Protein AF-0000000072165623 (afdb_homodimer)

Sequence (412 aa):
MGALTDERRHEQCSPAQLHDEGLKRNSRPPSSSLYRPEGREGRMKGGHSPKRCKKRCRVVACEEVSEYRAAVLALVNSNDVVLEVGSHVGGTTKVIASVAGRVVGVDQQPELVAQARQNYPEIQFENFDAFDSTKLVALAKSLPQRITKVCIDISGSRDLATVIRLMDLIDKTINPDIMLVKSQALKKMLLRARLWIEHPLNAKVLMGALTDERRHEQCSPAQLHDEGLKRNSRPPSSSLYRPEGREGRMKGGHSPKRCKKRCRVVACEEVSEYRAAVLALVNSNDVVLEVGSHVGGTTKVIASVAGRVVGVDQQPELVAQARQNYPEIQFENFDAFDSTKLVALAKSLPQRITKVCIDISGSRDLATVIRLMDLIDKTINPDIMLVKSQALKKMLLRARLWIEHPLNAKVL

Solvent-accessible surface area (backbone atoms only — not comparable to full-atom values): 24228 Å² total; per-residue (Å²): 133,75,89,70,82,64,85,72,81,71,82,81,78,78,84,76,84,78,79,75,80,83,77,82,74,80,76,75,79,82,78,80,75,78,78,70,78,75,75,72,74,67,71,79,70,75,75,73,65,71,74,69,71,76,74,73,51,34,34,36,29,24,56,46,68,70,53,42,53,51,49,44,68,64,72,49,38,60,86,32,26,33,38,30,40,45,27,50,57,30,69,63,47,51,58,47,46,74,38,26,57,37,50,37,29,26,22,64,46,62,71,35,34,53,46,15,40,66,73,38,69,91,49,53,68,44,71,45,57,84,82,36,61,66,59,50,43,51,53,55,67,70,43,98,58,70,50,38,30,35,36,38,39,73,51,42,80,46,58,47,41,61,54,46,45,51,51,51,49,42,48,74,66,64,52,28,54,35,35,41,36,33,21,41,42,54,40,52,48,59,72,38,45,43,71,68,68,87,47,93,69,50,82,75,76,110,132,86,86,90,82,85,75,89,81,76,89,78,84,89,85,83,83,80,82,82,85,78,82,79,74,80,76,74,76,82,75,79,74,75,77,68,77,72,75,76,73,69,73,76,68,68,66,70,65,70,75,66,74,74,72,72,50,33,34,36,28,25,58,46,69,69,53,42,53,51,47,44,67,66,72,48,37,61,85,32,25,34,37,30,39,44,25,48,57,30,70,64,49,51,59,48,46,75,39,26,57,37,48,38,29,26,22,65,45,61,70,34,34,54,46,16,40,67,74,38,70,90,50,52,68,44,71,45,56,85,82,37,60,67,59,50,43,50,53,54,68,71,42,96,58,71,51,38,30,36,36,38,38,74,53,42,81,46,56,46,42,60,54,44,45,49,52,51,49,42,49,74,65,62,53,27,55,34,35,40,36,32,21,41,43,53,41,54,47,59,74,37,45,44,71,69,67,88,45,92,66,50,81,74,75,106

pLDDT: mean 75.64, std 32.42, range [15.42, 98.94]

Structure (mmCIF, N/CA/C/O backbone):
data_AF-0000000072165623-model_v1
#
loop_
_entity.id
_entity.type
_entity.pdbx_description
1 polymer 'Ribosomal RNA methyltransferase FtsJ domain-containing protein'
#
loop_
_atom_site.group_PDB
_atom_site.id
_atom_site.type_symbol
_atom_site.label_atom_id
_atom_site.label_alt_id
_atom_site.label_comp_id
_atom_site.label_asym_id
_atom_site.label_entity_id
_atom_site.label_seq_id
_atom_site.pdbx_PDB_ins_code
_atom_site.Cartn_x
_atom_site.Cartn_y
_atom_site.Cartn_z
_atom_site.occupancy
_atom_site.B_iso_or_equiv
_atom_site.auth_seq_id
_atom_site.auth_comp_id
_atom_site.auth_asym_id
_atom_site.auth_atom_id
_atom_site.pdbx_PDB_model_num
ATOM 1 N N . MET A 1 1 ? -22.531 -26.391 81.562 1 20.77 1 MET A N 1
ATOM 2 C CA . MET A 1 1 ? -23.797 -26.578 82.25 1 20.77 1 MET A CA 1
ATOM 3 C C . MET A 1 1 ? -24.641 -25.312 82.188 1 20.77 1 MET A C 1
ATOM 5 O O . MET A 1 1 ? -25.766 -25.281 82.75 1 20.77 1 MET A O 1
ATOM 9 N N . GLY A 1 2 ? -23.844 -24.219 81.875 1 19.41 2 GLY A N 1
ATOM 10 C CA . GLY A 1 2 ? -24.484 -23.062 82.438 1 19.41 2 GLY A CA 1
ATOM 11 C C . GLY A 1 2 ? -25.844 -22.766 81.875 1 19.41 2 GLY A C 1
ATOM 12 O O . GLY A 1 2 ? -26.234 -23.344 80.875 1 19.41 2 GLY A O 1
ATOM 13 N N . ALA A 1 3 ? -26.25 -21.469 82.25 1 20.67 3 ALA A N 1
ATOM 14 C CA . ALA A 1 3 ? -27.5 -20.812 82.625 1 20.67 3 ALA A CA 1
ATOM 15 C C . ALA A 1 3 ? -28.281 -20.375 81.375 1 20.67 3 ALA A C 1
ATOM 17 O O . ALA A 1 3 ? -27.844 -19.516 80.625 1 20.67 3 ALA A O 1
ATOM 18 N N . LEU A 1 4 ? -29.016 -21.297 80.688 1 20.42 4 LEU A N 1
ATOM 19 C CA . LEU A 1 4 ? -29.703 -21.5 79.438 1 20.42 4 LEU A CA 1
ATOM 20 C C . LEU A 1 4 ? -30.922 -20.594 79.312 1 20.42 4 LEU A C 1
ATOM 22 O O . LEU A 1 4 ? -31.766 -20.781 78.438 1 20.42 4 LEU A O 1
ATOM 26 N N . THR A 1 5 ? -30.719 -19.344 80.062 1 19.75 5 THR A N 1
ATOM 27 C CA . THR A 1 5 ? -32.031 -18.828 80.438 1 19.75 5 THR A CA 1
ATOM 28 C C . THR A 1 5 ? -32.844 -18.438 79.188 1 19.75 5 THR A C 1
ATOM 30 O O . THR A 1 5 ? -32.344 -17.688 78.375 1 19.75 5 THR A O 1
ATOM 33 N N . ASP A 1 6 ? -33.812 -19.203 78.75 1 18.36 6 ASP A N 1
ATOM 34 C CA . ASP A 1 6 ? -34.688 -19.562 77.625 1 18.36 6 ASP A CA 1
ATOM 35 C C . ASP A 1 6 ? -35.812 -18.547 77.438 1 18.36 6 ASP A C 1
ATOM 37 O O . ASP A 1 6 ? -36.656 -18.688 76.562 1 18.36 6 ASP A O 1
ATOM 41 N N . GLU A 1 7 ? -35.625 -17.281 78.125 1 18.75 7 GLU A N 1
ATOM 42 C CA . GLU A 1 7 ? -36.969 -16.828 78.438 1 18.75 7 GLU A CA 1
ATOM 43 C C . GLU A 1 7 ? -37.719 -16.484 77.125 1 18.75 7 GLU A C 1
ATOM 45 O O . GLU A 1 7 ? -37.25 -15.688 76.312 1 18.75 7 GLU A O 1
ATOM 50 N N . ARG A 1 8 ? -38.656 -17.344 76.625 1 19.86 8 ARG A N 1
ATOM 51 C CA . ARG A 1 8 ? -39.438 -17.641 75.438 1 19.86 8 ARG A CA 1
ATOM 52 C C . ARG A 1 8 ? -40.562 -16.609 75.25 1 19.86 8 ARG A C 1
ATOM 54 O O . ARG A 1 8 ? -41.469 -16.516 76.062 1 19.86 8 ARG A O 1
ATOM 61 N N . ARG A 1 9 ? -40.125 -15.297 75 1 17.98 9 ARG A N 1
ATOM 62 C CA . ARG A 1 9 ? -41.031 -14.172 75 1 17.98 9 ARG A CA 1
ATOM 63 C C . ARG A 1 9 ? -42.25 -14.414 74.125 1 17.98 9 ARG A C 1
ATOM 65 O O . ARG A 1 9 ? -42.062 -14.57 72.875 1 17.98 9 ARG A O 1
ATOM 72 N N . HIS A 1 10 ? -43.375 -15.023 74.562 1 18.45 10 HIS A N 1
ATOM 73 C CA . HIS A 1 10 ? -44.531 -15.664 73.938 1 18.45 10 HIS A CA 1
ATOM 74 C C . HIS A 1 10 ? -45.469 -14.633 73.375 1 18.45 10 HIS A C 1
ATOM 76 O O . HIS A 1 10 ? -46.531 -14.984 72.812 1 18.45 10 HIS A O 1
ATOM 82 N N . GLU A 1 11 ? -45.094 -13.297 73.25 1 19.12 11 GLU A N 1
ATOM 83 C CA . GLU A 1 11 ? -46.312 -12.5 73.375 1 19.12 11 GLU A CA 1
ATOM 84 C C . GLU A 1 11 ? -47.344 -12.805 72.312 1 19.12 11 GLU A C 1
ATOM 86 O O . GLU A 1 11 ? -46.969 -13.227 71.188 1 19.12 11 GLU A O 1
ATOM 91 N N . GLN A 1 12 ? -48.688 -12.633 72.688 1 17.94 12 GLN A N 1
ATOM 92 C CA . GLN A 1 12 ? -50.062 -13.016 72.438 1 17.94 12 GLN A CA 1
ATOM 93 C C . GLN A 1 12 ? -50.625 -12.328 71.188 1 17.94 12 GLN A C 1
ATOM 95 O O . GLN A 1 12 ? -50.344 -11.148 70.938 1 17.94 12 GLN A O 1
ATOM 100 N N . CYS A 1 13 ? -51.031 -13.055 70.062 1 19.06 13 CYS A N 1
ATOM 101 C CA . CYS A 1 13 ? -51.406 -13.031 68.688 1 19.06 13 CYS A CA 1
ATOM 102 C C . CYS A 1 13 ? -52.75 -12.344 68.5 1 19.06 13 CYS A C 1
ATOM 104 O O . CYS A 1 13 ? -53.344 -12.383 67.438 1 19.06 13 CYS A O 1
ATOM 106 N N . SER A 1 14 ? -52.969 -11.172 69.25 1 18.45 14 SER A N 1
ATOM 107 C CA . SER A 1 14 ? -54.406 -10.922 69.312 1 18.45 14 SER A CA 1
ATOM 108 C C . SER A 1 14 ? -55.031 -10.859 67.938 1 18.45 14 SER A C 1
ATOM 110 O O . SER A 1 14 ? -54.344 -10.516 66.938 1 18.45 14 SER A O 1
ATOM 112 N N . PRO A 1 15 ? -56.375 -11.305 67.875 1 17.58 15 PRO A N 1
ATOM 113 C CA . PRO A 1 15 ? -57.25 -11.797 66.75 1 17.58 15 PRO A CA 1
ATOM 114 C C . PRO A 1 15 ? -57.594 -10.719 65.75 1 17.58 15 PRO A C 1
ATOM 116 O O . PRO A 1 15 ? -57.375 -9.531 66 1 17.58 15 PRO A O 1
ATOM 119 N N . ALA A 1 16 ? -58.312 -11.133 64.625 1 18.59 16 ALA A N 1
ATOM 120 C CA . ALA A 1 16 ? -58.625 -11.078 63.219 1 18.59 16 ALA A CA 1
ATOM 121 C C . ALA A 1 16 ? -59.688 -10.031 62.938 1 18.59 16 ALA A C 1
ATOM 123 O O . ALA A 1 16 ? -60.062 -9.844 61.781 1 18.59 16 ALA A O 1
ATOM 124 N N . GLN A 1 17 ? -59.719 -8.828 63.688 1 18.06 17 GLN A N 1
ATOM 125 C CA . GLN A 1 17 ? -61.062 -8.242 63.562 1 18.06 17 GLN A CA 1
ATOM 126 C C . GLN A 1 17 ? -61.406 -7.961 62.125 1 18.06 17 GLN A C 1
ATOM 128 O O . GLN A 1 17 ? -60.594 -7.367 61.375 1 18.06 17 GLN A O 1
ATOM 133 N N . LEU A 1 18 ? -62.406 -8.703 61.531 1 20.42 18 LEU A N 1
ATOM 134 C CA . LEU A 1 18 ? -63.031 -8.977 60.25 1 20.42 18 LEU A CA 1
ATOM 135 C C . LEU A 1 18 ? -63.75 -7.738 59.719 1 20.42 18 LEU A C 1
ATOM 137 O O . LEU A 1 18 ? -64.812 -7.336 60.281 1 20.42 18 LEU A O 1
ATOM 141 N N . HIS A 1 19 ? -63.031 -6.547 59.625 1 19.09 19 HIS A N 1
ATOM 142 C CA . HIS A 1 19 ? -63.844 -5.375 59.312 1 19.09 19 HIS A CA 1
ATOM 143 C C . HIS A 1 19 ? -64.562 -5.539 57.969 1 19.09 19 HIS A C 1
ATOM 145 O O . HIS A 1 19 ? -63.906 -5.879 56.969 1 19.09 19 HIS A O 1
ATOM 151 N N . ASP A 1 20 ? -65.938 -5.77 57.969 1 19.31 20 ASP A N 1
ATOM 152 C CA . ASP A 1 20 ? -66.938 -6.133 56.969 1 19.31 20 ASP A CA 1
ATOM 153 C C . ASP A 1 20 ? -67.188 -4.984 56 1 19.31 20 ASP A C 1
ATOM 155 O O . ASP A 1 20 ? -67.875 -5.16 55 1 19.31 20 ASP A O 1
ATOM 159 N N . GLU A 1 21 ? -66.5 -3.83 56.094 1 18.59 21 GLU A N 1
ATOM 160 C CA . GLU A 1 21 ? -67.375 -2.721 55.719 1 18.59 21 GLU A CA 1
ATOM 161 C C . GLU A 1 21 ? -67.812 -2.883 54.281 1 18.59 21 GLU A C 1
ATOM 163 O O . GLU A 1 21 ? -67.25 -3.602 53.469 1 18.59 21 GLU A O 1
ATOM 168 N N . GLY A 1 22 ? -68.938 -2.014 53.938 1 18.56 22 GLY A N 1
ATOM 169 C CA . GLY A 1 22 ? -70.125 -1.784 53.125 1 18.56 22 GLY A CA 1
ATOM 170 C C . GLY A 1 22 ? -69.812 -1.472 51.688 1 18.56 22 GLY A C 1
ATOM 171 O O . GLY A 1 22 ? -68.75 -0.914 51.375 1 18.56 22 GLY A O 1
ATOM 172 N N . LEU A 1 23 ? -70.438 -2.168 50.688 1 21.41 23 LEU A N 1
ATOM 173 C CA . LEU A 1 23 ? -70.438 -2.457 49.25 1 21.41 23 LEU A CA 1
ATOM 174 C C . LEU A 1 23 ? -70.875 -1.224 48.469 1 21.41 23 LEU A C 1
ATOM 176 O O . LEU A 1 23 ? -71.062 -1.3 47.25 1 21.41 23 LEU A O 1
ATOM 180 N N . LYS A 1 24 ? -70.812 0.083 49 1 19 24 LYS A N 1
ATOM 181 C CA . LYS A 1 24 ? -71.75 0.917 48.25 1 19 24 LYS A CA 1
ATOM 182 C C . LYS A 1 24 ? -71.312 0.989 46.781 1 19 24 LYS A C 1
ATOM 184 O O . LYS A 1 24 ? -70.188 1.188 46.469 1 19 24 LYS A O 1
ATOM 189 N N . ARG A 1 25 ? -72.188 0.537 45.781 1 20.67 25 ARG A N 1
ATOM 190 C CA . ARG A 1 25 ? -72.25 0.286 44.344 1 20.67 25 ARG A CA 1
ATOM 191 C C . ARG A 1 25 ? -72.25 1.592 43.562 1 20.67 25 ARG A C 1
ATOM 193 O O . ARG A 1 25 ? -73.312 2.111 43.156 1 20.67 25 ARG A O 1
ATOM 200 N N . ASN A 1 26 ? -71.562 2.721 44.062 1 18.88 26 ASN A N 1
ATOM 201 C CA . ASN A 1 26 ? -72 3.934 43.344 1 18.88 26 ASN A CA 1
ATOM 202 C C . ASN A 1 26 ? -71.688 3.832 41.844 1 18.88 26 ASN A C 1
ATOM 204 O O . ASN A 1 26 ? -70.562 3.594 41.438 1 18.88 26 ASN A O 1
ATOM 208 N N . SER A 1 27 ? -72.688 3.514 40.969 1 22.64 27 SER A N 1
ATOM 209 C CA . SER A 1 27 ? -72.875 3.299 39.531 1 22.64 27 SER A CA 1
ATOM 210 C C . SER A 1 27 ? -72.5 4.566 38.75 1 22.64 27 SER A C 1
ATOM 212 O O . SER A 1 27 ? -73.375 5.441 38.594 1 22.64 27 SER A O 1
ATOM 214 N N . ARG A 1 28 ? -71.625 5.484 39.125 1 20.72 28 ARG A N 1
ATOM 215 C CA . ARG A 1 28 ? -71.688 6.73 38.344 1 20.72 28 ARG A CA 1
ATOM 216 C C . ARG A 1 28 ? -71.5 6.469 36.875 1 20.72 28 ARG A C 1
ATOM 218 O O . ARG A 1 28 ? -70.75 5.582 36.438 1 20.72 28 ARG A O 1
ATOM 225 N N . PRO A 1 29 ? -72.438 7.086 36.031 1 26.39 29 PRO A N 1
ATOM 226 C CA . PRO A 1 29 ? -72.625 6.902 34.594 1 26.39 29 PRO A CA 1
ATOM 227 C C . PRO A 1 29 ? -71.5 7.449 33.781 1 26.39 29 PRO A C 1
ATOM 229 O O . PRO A 1 29 ? -70.812 8.391 34.219 1 26.39 29 PRO A O 1
ATOM 232 N N . PRO A 1 30 ? -70.688 6.691 33 1 25.38 30 PRO A N 1
ATOM 233 C CA . PRO A 1 30 ? -69.5 7.047 32.281 1 25.38 30 PRO A CA 1
ATOM 234 C C . PRO A 1 30 ? -69.688 8.102 31.203 1 25.38 30 PRO A C 1
ATOM 236 O O . PRO A 1 30 ? -70.75 8.062 30.5 1 25.38 30 PRO A O 1
ATOM 239 N N . SER A 1 31 ? -69.562 9.445 31.594 1 23.58 31 SER A N 1
ATOM 240 C CA . SER A 1 31 ? -69.688 10.523 30.609 1 23.58 31 SER A CA 1
ATOM 241 C C . SER A 1 31 ? -68.875 10.234 29.375 1 23.58 31 SER A C 1
ATOM 243 O O . SER A 1 31 ? -67.75 9.68 29.484 1 23.58 31 SER A O 1
ATOM 245 N N . SER A 1 32 ? -69.5 10.188 28.156 1 25.91 32 SER A N 1
ATOM 246 C CA . SER A 1 32 ? -69.125 9.938 26.766 1 25.91 32 SER A CA 1
ATOM 247 C C . SER A 1 32 ? -68.188 10.977 26.25 1 25.91 32 SER A C 1
ATOM 249 O O . SER A 1 32 ? -68.5 12.133 26.031 1 25.91 32 SER A O 1
ATOM 251 N N . SER A 1 33 ? -67 11.305 26.938 1 25.81 33 SER A N 1
ATOM 252 C CA . SER A 1 33 ? -66.188 12.367 26.406 1 25.81 33 SER A CA 1
ATOM 253 C C . SER A 1 33 ? -65.812 12.102 24.953 1 25.81 33 SER A C 1
ATOM 255 O O . SER A 1 33 ? -65.438 10.992 24.594 1 25.81 33 SER A O 1
ATOM 257 N N . LEU A 1 34 ? -66.375 12.891 24 1 27.94 34 LEU A N 1
ATOM 258 C CA . LEU A 1 34 ? -66.188 13.023 22.562 1 27.94 34 LEU A CA 1
ATOM 259 C C . LEU A 1 34 ? -64.688 13.242 22.234 1 27.94 34 LEU A C 1
ATOM 261 O O . LEU A 1 34 ? -64.062 14.164 22.75 1 27.94 34 LEU A O 1
ATOM 265 N N . TYR A 1 35 ? -63.938 12.203 22.016 1 27.59 35 TYR A N 1
ATOM 266 C CA . TYR A 1 35 ? -62.531 12.18 21.609 1 27.59 35 TYR A CA 1
ATOM 267 C C . TYR A 1 35 ? -62.344 12.969 20.312 1 27.59 35 TYR A C 1
ATOM 269 O O . TYR A 1 35 ? -62.906 12.609 19.266 1 27.59 35 TYR A O 1
ATOM 277 N N . ARG A 1 36 ? -62.219 14.336 20.406 1 29.73 36 ARG A N 1
ATOM 278 C CA . ARG A 1 36 ? -61.781 15.078 19.219 1 29.73 36 ARG A CA 1
ATOM 279 C C . ARG A 1 36 ? -60.5 14.492 18.625 1 29.73 36 ARG A C 1
ATOM 281 O O . ARG A 1 36 ? -59.562 14.234 19.359 1 29.73 36 ARG A O 1
ATOM 288 N N . PRO A 1 37 ? -60.625 13.945 17.422 1 27.7 37 PRO A N 1
ATOM 289 C CA . PRO A 1 37 ? -59.438 13.375 16.734 1 27.7 37 PRO A CA 1
ATOM 290 C C . PRO A 1 37 ? -58.312 14.375 16.562 1 27.7 37 PRO A C 1
ATOM 292 O O . PRO A 1 37 ? -58.531 15.484 16.062 1 27.7 37 PRO A O 1
ATOM 295 N N . GLU A 1 38 ? -57.562 14.68 17.625 1 30.11 38 GLU A N 1
ATOM 296 C CA . GLU A 1 38 ? -56.406 15.523 17.359 1 30.11 38 GLU A CA 1
ATOM 297 C C . GLU A 1 38 ? -55.656 15.055 16.109 1 30.11 38 GLU A C 1
ATOM 299 O O . GLU A 1 38 ? -55.375 13.867 15.977 1 30.11 38 GLU A O 1
ATOM 304 N N . GLY A 1 39 ? -55.906 15.719 14.961 1 29.09 39 GLY A N 1
ATOM 305 C CA . GLY A 1 39 ? -55.156 15.594 13.727 1 29.09 39 GLY A CA 1
ATOM 306 C C . GLY A 1 39 ? -53.656 15.602 13.938 1 29.09 39 GLY A C 1
ATOM 307 O O . GLY A 1 39 ? -53.094 16.578 14.445 1 29.09 39 GLY A O 1
ATOM 308 N N . ARG A 1 40 ? -53 14.477 14.383 1 27.56 40 ARG A N 1
ATOM 309 C CA . ARG A 1 40 ? -51.562 14.375 14.398 1 27.56 40 ARG A CA 1
ATOM 310 C C . ARG A 1 40 ? -50.969 14.828 13.062 1 27.56 40 ARG A C 1
ATOM 312 O O . ARG A 1 40 ? -51.156 14.164 12.039 1 27.56 40 ARG A O 1
ATOM 319 N N . GLU A 1 41 ? -51.188 16.125 12.742 1 32.66 41 GLU A N 1
ATOM 320 C CA . GLU A 1 41 ? -50.219 16.516 11.711 1 32.66 41 GLU A CA 1
ATOM 321 C C . GLU A 1 41 ? -48.812 15.992 12.039 1 32.66 41 GLU A C 1
ATOM 323 O O . GLU A 1 41 ? -48.188 16.453 13 1 32.66 41 GLU A O 1
ATOM 328 N N . GLY A 1 42 ? -48.656 14.68 11.953 1 29.09 42 GLY A N 1
ATOM 329 C CA . GLY A 1 42 ? -47.312 14.141 11.984 1 29.09 42 GLY A CA 1
ATOM 330 C C . GLY A 1 42 ? -46.312 15.016 11.258 1 29.09 42 GLY A C 1
ATOM 331 O O . GLY A 1 42 ? -46.469 15.297 10.07 1 29.09 42 GLY A O 1
ATOM 332 N N . ARG A 1 43 ? -45.781 16.094 11.914 1 33.22 43 ARG A N 1
ATOM 333 C CA . ARG A 1 43 ? -44.562 16.672 11.375 1 33.22 43 ARG A CA 1
ATOM 334 C C . ARG A 1 43 ? -43.656 15.602 10.805 1 33.22 43 ARG A C 1
ATOM 336 O O . ARG A 1 43 ? -43.344 14.609 11.477 1 33.22 43 ARG A O 1
ATOM 343 N N . MET A 1 44 ? -43.812 15.359 9.516 1 31.69 44 MET A N 1
ATOM 344 C CA . MET A 1 44 ? -42.75 14.656 8.805 1 31.69 44 MET A CA 1
ATOM 345 C C . MET A 1 44 ? -41.375 15 9.391 1 31.69 44 MET A C 1
ATOM 347 O O . MET A 1 44 ? -40.969 16.156 9.391 1 31.69 44 MET A O 1
ATOM 351 N N . LYS A 1 45 ? -40.938 14.227 10.414 1 31.77 45 LYS A N 1
ATOM 352 C CA . LYS A 1 45 ? -39.625 14.219 11.031 1 31.77 45 LYS A CA 1
ATOM 353 C C . LYS A 1 45 ? -38.531 14.609 10.023 1 31.77 45 LYS A C 1
ATOM 355 O O . LYS A 1 45 ? -38.812 14.75 8.828 1 31.77 45 LYS A O 1
ATOM 360 N N . GLY A 1 46 ? -37.438 13.867 10.234 1 31.7 46 GLY A N 1
ATOM 361 C CA . GLY A 1 46 ? -36 14.039 10.18 1 31.7 46 GLY A CA 1
ATOM 362 C C . GLY A 1 46 ? -35.469 14.188 8.758 1 31.7 46 GLY A C 1
ATOM 363 O O . GLY A 1 46 ? -35.844 13.422 7.871 1 31.7 46 GLY A O 1
ATOM 364 N N . GLY A 1 47 ? -35.406 15.406 8.289 1 35.84 47 GLY A N 1
ATOM 365 C CA . GLY A 1 47 ? -34.531 15.57 7.129 1 35.84 47 GLY A CA 1
ATOM 366 C C . GLY A 1 47 ? -33.375 14.594 7.109 1 35.84 47 GLY A C 1
ATOM 367 O O . GLY A 1 47 ? -32.625 14.477 8.086 1 35.84 47 GLY A O 1
ATOM 368 N N . HIS A 1 48 ? -33.562 13.398 6.559 1 35.34 48 HIS A N 1
ATOM 369 C CA . HIS A 1 48 ? -32.344 12.641 6.207 1 35.34 48 HIS A CA 1
ATOM 370 C C . HIS A 1 48 ? -31.219 13.578 5.785 1 35.34 48 HIS A C 1
ATOM 372 O O . HIS A 1 48 ? -31.375 14.336 4.828 1 35.34 48 HIS A O 1
ATOM 378 N N . SER A 1 49 ? -30.578 14.164 6.781 1 37.09 49 SER A N 1
ATOM 379 C CA . SER A 1 49 ? -29.312 14.727 6.316 1 37.09 49 SER A CA 1
ATOM 380 C C . SER A 1 49 ? -28.703 13.883 5.195 1 37.09 49 SER A C 1
ATOM 382 O O . SER A 1 49 ? -28.703 12.656 5.27 1 37.09 49 SER A O 1
ATOM 384 N N . PRO A 1 50 ? -28.734 14.312 4.012 1 38.47 50 PRO A N 1
ATOM 385 C CA . PRO A 1 50 ? -28.078 13.5 2.984 1 38.47 50 PRO A CA 1
ATOM 386 C C . PRO A 1 50 ? -26.844 12.758 3.518 1 38.47 50 PRO A C 1
ATOM 388 O O . PRO A 1 50 ? -26.156 13.258 4.406 1 38.47 50 PRO A O 1
ATOM 391 N N . LYS A 1 51 ? -26.938 11.57 3.773 1 39.53 51 LYS A N 1
ATOM 392 C CA . LYS A 1 51 ? -25.719 10.789 3.941 1 39.53 51 LYS A CA 1
ATOM 393 C C . LYS A 1 51 ? -24.562 11.406 3.176 1 39.53 51 LYS A C 1
ATOM 395 O O . LYS A 1 51 ? -24.609 11.555 1.954 1 39.53 51 LYS A O 1
ATOM 400 N N . ARG A 1 52 ? -23.953 12.453 3.574 1 37.06 52 ARG A N 1
ATOM 401 C CA . ARG A 1 52 ? -22.734 12.961 2.924 1 37.06 52 ARG A CA 1
ATOM 402 C C . ARG A 1 52 ? -21.938 11.82 2.309 1 37.06 52 ARG A C 1
ATOM 404 O O . ARG A 1 52 ? -21.547 10.875 3.004 1 37.06 52 ARG A O 1
ATOM 411 N N . CYS A 1 53 ? -22.188 11.391 1.205 1 42.22 53 CYS A N 1
ATOM 412 C CA . CYS A 1 53 ? -21.312 10.477 0.493 1 42.22 53 CYS A CA 1
ATOM 413 C C . CYS A 1 53 ? -19.859 10.656 0.932 1 42.22 53 CYS A C 1
ATOM 415 O O . CYS A 1 53 ? -19.312 11.758 0.836 1 42.22 53 CYS A O 1
ATOM 417 N N . LYS A 1 54 ? -19.484 10.117 1.947 1 52.19 54 LYS A N 1
ATOM 418 C CA . LYS A 1 54 ? -18.156 10.219 2.523 1 52.19 54 LYS A CA 1
ATOM 419 C C . LYS A 1 54 ? -17.094 10.289 1.432 1 52.19 54 LYS A C 1
ATOM 421 O O . LYS A 1 54 ? -16.953 9.367 0.622 1 52.19 54 LYS A O 1
ATOM 426 N N . LYS A 1 55 ? -16.875 11.531 0.95 1 64.06 55 LYS A N 1
ATOM 427 C CA . LYS A 1 55 ? -15.789 11.797 0.011 1 64.06 55 LYS A CA 1
ATOM 428 C C . LYS A 1 55 ? -14.516 11.062 0.425 1 64.06 55 LYS A C 1
ATOM 430 O O . LYS A 1 55 ? -14.156 11.047 1.604 1 64.06 55 LYS A O 1
ATOM 435 N N . ARG A 1 56 ? -14.062 10.133 -0.323 1 80.56 56 ARG A N 1
ATOM 436 C CA . ARG A 1 56 ? -12.875 9.312 -0.107 1 80.56 56 ARG A CA 1
ATOM 437 C C . ARG A 1 56 ? -11.617 10.172 -0.038 1 80.56 56 ARG A C 1
ATOM 439 O O . ARG A 1 56 ? -11.422 11.055 -0.872 1 80.56 56 ARG A O 1
ATOM 446 N N . CYS A 1 57 ? -10.859 10.031 1.059 1 94.75 57 CYS A N 1
ATOM 447 C CA . CYS A 1 57 ? -9.57 10.688 1.259 1 94.75 57 CYS A CA 1
ATOM 448 C C . CYS A 1 57 ? -8.648 10.453 0.067 1 94.75 57 CYS A C 1
ATOM 450 O O . CYS A 1 57 ? -8.375 9.305 -0.297 1 94.75 57 CYS A O 1
ATOM 452 N N . ARG A 1 58 ? -8.266 11.531 -0.597 1 97.06 58 ARG A N 1
ATOM 453 C CA . ARG A 1 58 ? -7.281 11.438 -1.671 1 97.06 58 ARG A CA 1
ATOM 454 C C . ARG A 1 58 ? -5.863 11.375 -1.111 1 97.06 58 ARG A C 1
ATOM 456 O O . ARG A 1 58 ? -5.547 12.055 -0.133 1 97.06 58 ARG A O 1
ATOM 463 N N . VAL A 1 59 ? -5.043 10.555 -1.845 1 98.25 59 VAL A N 1
ATOM 464 C CA . VAL A 1 59 ? -3.656 10.414 -1.411 1 98.25 59 VAL A CA 1
ATOM 465 C C . VAL A 1 59 ? -2.717 10.938 -2.494 1 98.25 59 VAL A C 1
ATOM 467 O O . VAL A 1 59 ? -2.844 10.578 -3.664 1 98.25 59 VAL A O 1
ATOM 470 N N . VAL A 1 60 ? -1.806 11.797 -2.113 1 98.19 60 VAL A N 1
ATOM 471 C CA . VAL A 1 60 ? -0.766 12.305 -3.006 1 98.19 60 VAL A CA 1
ATOM 472 C C . VAL A 1 60 ? 0.608 11.898 -2.477 1 98.19 60 VAL A C 1
ATOM 474 O O . VAL A 1 60 ? 0.954 12.203 -1.332 1 98.19 60 VAL A O 1
ATOM 477 N N . ALA A 1 61 ? 1.367 11.258 -3.291 1 97.75 61 ALA A N 1
ATOM 478 C CA . ALA A 1 61 ? 2.664 10.742 -2.865 1 97.75 61 ALA A CA 1
ATOM 479 C C . ALA A 1 61 ? 3.807 11.516 -3.518 1 97.75 61 ALA A C 1
ATOM 481 O O . ALA A 1 61 ? 3.719 11.891 -4.688 1 97.75 61 ALA A O 1
ATOM 482 N N . CYS A 1 62 ? 4.844 11.695 -2.73 1 95.94 62 CYS A N 1
ATOM 483 C CA . CYS A 1 62 ? 6.094 12.297 -3.188 1 95.94 62 CYS A CA 1
ATOM 484 C C . CYS A 1 62 ? 7.293 11.625 -2.529 1 95.94 62 CYS A C 1
ATOM 486 O O . CYS A 1 62 ? 7.133 10.828 -1.6 1 95.94 62 CYS A O 1
ATOM 488 N N . GLU A 1 63 ? 8.438 11.93 -3.094 1 94.06 63 GLU A N 1
ATOM 489 C CA . GLU A 1 63 ? 9.633 11.305 -2.549 1 94.06 63 GLU A CA 1
ATOM 490 C C . GLU A 1 63 ? 10.586 12.352 -1.963 1 94.06 63 GLU A C 1
ATOM 492 O O . GLU A 1 63 ? 11.055 12.203 -0.834 1 94.06 63 GLU A O 1
ATOM 497 N N . GLU A 1 64 ? 10.742 13.445 -2.635 1 94.12 64 GLU A N 1
ATOM 498 C CA . GLU A 1 64 ? 11.719 14.445 -2.225 1 94.12 64 GLU A CA 1
ATOM 499 C C . GLU A 1 64 ? 11.062 15.555 -1.409 1 94.12 64 GLU A C 1
ATOM 501 O O . GLU A 1 64 ? 9.906 15.914 -1.653 1 94.12 64 GLU A O 1
ATOM 506 N N . VAL A 1 65 ? 11.859 16.156 -0.49 1 95.44 65 VAL A N 1
ATOM 507 C CA . VAL A 1 65 ? 11.359 17.219 0.365 1 95.44 65 VAL A CA 1
ATOM 508 C C . VAL A 1 65 ? 10.906 18.406 -0.495 1 95.44 65 VAL A C 1
ATOM 510 O O . VAL A 1 65 ? 9.898 19.047 -0.194 1 95.44 65 VAL A O 1
ATOM 513 N N . SER A 1 66 ? 11.664 18.656 -1.557 1 94.88 66 SER A N 1
ATOM 514 C CA . SER A 1 66 ? 11.281 19.75 -2.436 1 94.88 66 SER A CA 1
ATOM 515 C C . SER A 1 66 ? 9.906 19.516 -3.057 1 94.88 66 SER A C 1
ATOM 517 O O . SER A 1 66 ? 9.086 20.438 -3.129 1 94.88 66 SER A O 1
ATOM 519 N N . GLU A 1 67 ? 9.609 18.297 -3.498 1 94.75 67 GLU A N 1
ATOM 520 C CA . GLU A 1 67 ? 8.297 17.922 -4.023 1 94.75 67 GLU A CA 1
ATOM 521 C C . GLU A 1 67 ? 7.219 18.047 -2.947 1 94.75 67 GLU A C 1
ATOM 523 O O . GLU A 1 67 ? 6.117 18.531 -3.211 1 94.75 67 GLU A O 1
ATOM 528 N N . TYR A 1 68 ? 7.656 17.578 -1.816 1 96.88 68 TYR A N 1
ATOM 529 C CA . TYR A 1 68 ? 6.766 17.578 -0.662 1 96.88 68 TYR A CA 1
ATOM 530 C C . TYR A 1 68 ? 6.312 19 -0.332 1 96.88 68 TYR A C 1
ATOM 532 O O . TYR A 1 68 ? 5.109 19.266 -0.227 1 96.88 68 TYR A O 1
ATOM 540 N N . ARG A 1 69 ? 7.172 19.922 -0.267 1 97.31 69 ARG A N 1
ATOM 541 C CA . ARG A 1 69 ? 6.859 21.328 0.034 1 97.31 69 ARG A CA 1
ATOM 542 C C . ARG A 1 69 ? 6.109 21.984 -1.12 1 97.31 69 ARG A C 1
ATOM 544 O O . ARG A 1 69 ? 5.195 22.781 -0.9 1 97.31 69 ARG A O 1
ATOM 551 N N . ALA A 1 70 ? 6.492 21.641 -2.34 1 96.81 70 ALA A N 1
ATOM 552 C CA . ALA A 1 70 ? 5.773 22.156 -3.5 1 96.81 70 ALA A CA 1
ATOM 553 C C . ALA A 1 70 ? 4.316 21.703 -3.49 1 96.81 70 ALA A C 1
ATOM 555 O O . ALA A 1 70 ? 3.414 22.484 -3.791 1 96.81 70 ALA A O 1
ATOM 556 N N . ALA A 1 71 ? 4.125 20.438 -3.152 1 97.31 71 ALA A N 1
ATOM 557 C CA . ALA A 1 71 ? 2.77 19.906 -3.078 1 97.31 71 ALA A CA 1
ATOM 558 C C . ALA A 1 71 ? 1.959 20.609 -1.998 1 97.31 71 ALA A C 1
ATOM 560 O O . ALA A 1 71 ? 0.78 20.922 -2.197 1 97.31 71 ALA A O 1
ATOM 561 N N . VAL A 1 72 ? 2.592 20.875 -0.883 1 97.94 72 VAL A N 1
ATOM 562 C CA . VAL A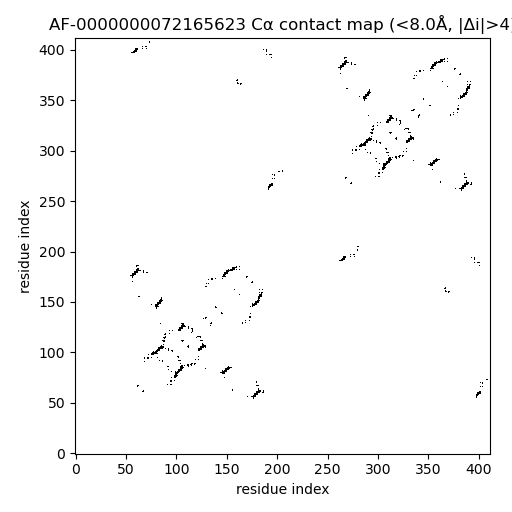 1 72 ? 1.943 21.625 0.196 1 97.94 72 VAL A CA 1
ATOM 563 C C . VAL A 1 72 ? 1.462 22.969 -0.32 1 97.94 72 VAL A C 1
ATOM 565 O O . VAL A 1 72 ? 0.295 23.328 -0.147 1 97.94 72 VAL A O 1
ATOM 568 N N . LEU A 1 73 ? 2.301 23.656 -0.941 1 97.44 73 LEU A N 1
ATOM 569 C CA . LEU A 1 73 ? 2.004 25 -1.406 1 97.44 73 LEU A CA 1
ATOM 570 C C . LEU A 1 73 ? 0.889 24.984 -2.447 1 97.44 73 LEU A C 1
ATOM 572 O O . LEU A 1 73 ? 0.124 25.938 -2.561 1 97.44 73 LEU A O 1
ATOM 576 N N . ALA A 1 74 ? 0.771 23.906 -3.143 1 96.69 74 ALA A N 1
ATOM 577 C CA . ALA A 1 74 ? -0.218 23.812 -4.211 1 96.69 74 ALA A CA 1
ATOM 578 C C . ALA A 1 74 ? -1.571 23.359 -3.664 1 96.69 74 ALA A C 1
ATOM 580 O O . ALA A 1 74 ? -2.617 23.734 -4.195 1 96.69 74 ALA A O 1
ATOM 581 N N . LEU A 1 75 ? -1.554 22.578 -2.568 1 97.12 75 LEU A N 1
ATOM 582 C CA . LEU A 1 75 ? -2.775 21.875 -2.195 1 97.12 75 LEU A CA 1
ATOM 583 C C . L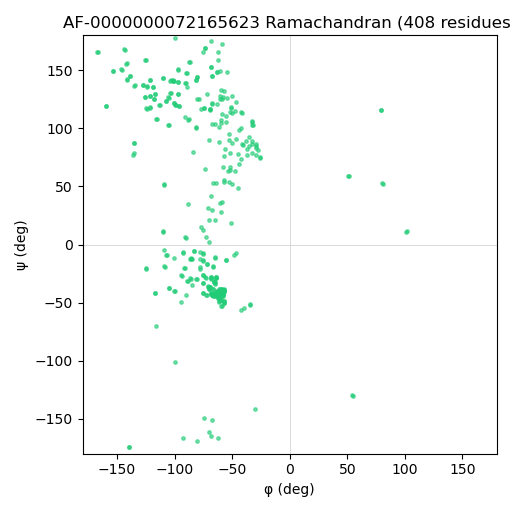EU A 1 75 ? -3.383 22.469 -0.932 1 97.12 75 LEU A C 1
ATOM 585 O O . LEU A 1 75 ? -4.555 22.234 -0.626 1 97.12 75 LEU A O 1
ATOM 589 N N . VAL A 1 76 ? -2.635 23.203 -0.171 1 98.25 76 VAL A N 1
ATOM 590 C CA . VAL A 1 76 ? -3.086 23.719 1.117 1 98.25 76 VAL A CA 1
ATOM 591 C C . VAL A 1 76 ? -3.482 25.188 0.977 1 98.25 76 VAL A C 1
ATOM 593 O O . VAL A 1 76 ? -2.84 25.953 0.245 1 98.25 76 VAL A O 1
ATOM 596 N N . ASN A 1 77 ? -4.52 25.578 1.625 1 98.19 77 ASN A N 1
ATOM 597 C CA . ASN A 1 77 ? -4.941 26.984 1.629 1 98.19 77 ASN A CA 1
ATOM 598 C C . ASN A 1 77 ? -5.406 27.422 3.014 1 98.19 77 ASN A C 1
ATOM 600 O O . ASN A 1 77 ? -5.348 26.641 3.969 1 98.19 77 ASN A O 1
ATOM 604 N N . SER A 1 78 ? -5.926 28.641 3.115 1 98.38 78 SER A N 1
ATOM 605 C CA . SER A 1 78 ? -6.164 29.297 4.398 1 98.38 78 SER A CA 1
ATOM 606 C C . SER A 1 78 ? -7.391 28.719 5.094 1 98.38 78 SER A C 1
ATOM 608 O O . SER A 1 78 ? -7.613 28.969 6.281 1 98.38 78 SER A O 1
ATOM 610 N N . ASN A 1 79 ? -8.117 27.906 4.441 1 98.31 79 ASN A N 1
ATOM 611 C CA . ASN A 1 79 ? -9.281 27.281 5.047 1 98.31 79 ASN A CA 1
ATOM 612 C C . ASN A 1 79 ? -8.938 25.938 5.672 1 98.31 79 ASN A C 1
ATOM 614 O O . ASN A 1 79 ? -9.758 25.328 6.359 1 98.31 79 ASN A O 1
ATOM 618 N N . ASP A 1 80 ? -7.727 25.516 5.449 1 98.62 80 ASP A N 1
ATOM 619 C CA . ASP A 1 80 ? -7.352 24.156 5.855 1 98.62 80 ASP A CA 1
ATOM 620 C C . ASP A 1 80 ? -6.777 24.156 7.273 1 98.62 80 ASP A C 1
ATOM 622 O O . ASP A 1 80 ? -6.047 25.062 7.656 1 98.62 80 ASP A O 1
ATOM 626 N N . VAL A 1 81 ? -7.188 23.141 8 1 98.81 81 VAL A N 1
ATOM 627 C CA . VAL A 1 81 ? -6.488 22.703 9.211 1 98.81 81 VAL A CA 1
ATOM 628 C C . VAL A 1 81 ? -5.629 21.484 8.906 1 98.81 81 VAL A C 1
ATOM 630 O O . VAL A 1 81 ? -6.145 20.453 8.477 1 98.81 81 VAL A O 1
ATOM 633 N N . VAL A 1 82 ? -4.328 21.625 9.156 1 98.88 82 VAL A N 1
ATOM 634 C CA . VAL A 1 82 ? -3.398 20.609 8.68 1 98.88 82 VAL A CA 1
ATOM 635 C C . VAL A 1 82 ? -2.68 19.969 9.859 1 98.88 82 VAL A C 1
ATOM 637 O O . VAL A 1 82 ? -2.271 20.656 10.797 1 98.88 82 VAL A O 1
ATOM 640 N N . LEU A 1 83 ? -2.594 18.703 9.812 1 98.94 83 LEU A N 1
ATOM 641 C CA . LEU A 1 83 ? -1.718 17.938 10.695 1 98.94 83 LEU A CA 1
ATOM 642 C C . LEU A 1 83 ? -0.49 17.438 9.945 1 98.94 83 LEU A C 1
ATOM 644 O O . LEU A 1 83 ? -0.615 16.828 8.883 1 98.94 83 LEU A O 1
ATOM 648 N N . GLU A 1 84 ? 0.659 17.734 10.453 1 98.88 84 GLU A N 1
ATOM 649 C CA . GLU A 1 84 ? 1.864 17.109 9.914 1 98.88 84 GLU A CA 1
ATOM 650 C C . GLU A 1 84 ? 2.418 16.062 10.883 1 98.88 84 GLU A C 1
ATOM 652 O O . GLU A 1 84 ? 2.729 16.375 12.031 1 98.88 84 GLU A O 1
ATOM 657 N N . VAL A 1 85 ? 2.545 14.883 10.375 1 98.75 85 VAL A N 1
ATOM 658 C CA . VAL A 1 85 ? 3.164 13.797 11.125 1 98.75 85 VAL A CA 1
ATOM 659 C C . VAL A 1 85 ? 4.633 13.656 10.727 1 98.75 85 VAL A C 1
ATOM 661 O O . VAL A 1 85 ? 4.945 13.484 9.547 1 98.75 85 VAL A O 1
ATOM 664 N N . GLY A 1 86 ? 5.488 13.617 11.664 1 98.44 86 GLY A N 1
ATOM 665 C CA . GLY A 1 86 ? 6.918 13.688 11.398 1 98.44 86 GLY A CA 1
ATOM 666 C C . GLY A 1 86 ? 7.414 15.102 11.172 1 98.44 86 GLY A C 1
ATOM 667 O O . GLY A 1 86 ? 8.125 15.367 10.195 1 98.44 86 GLY A O 1
ATOM 668 N N . SER A 1 87 ? 7.113 16.016 12.094 1 98.56 87 SER A N 1
ATOM 669 C CA . SER A 1 87 ? 7.379 17.438 11.891 1 98.56 87 SER A CA 1
ATOM 670 C C . SER A 1 87 ? 8.852 17.766 12.117 1 98.56 87 SER A C 1
ATOM 672 O O . SER A 1 87 ? 9.336 18.828 11.688 1 98.56 87 SER A O 1
ATOM 674 N N . HIS A 1 88 ? 9.539 16.859 12.836 1 98.19 88 HIS A N 1
ATOM 675 C CA . HIS A 1 88 ? 10.945 17.094 13.133 1 98.19 88 HIS A CA 1
ATOM 676 C C . HIS A 1 88 ? 11.148 18.453 13.797 1 98.19 88 HIS A C 1
ATOM 678 O O . HIS A 1 88 ? 10.539 18.75 14.82 1 98.19 88 HIS A O 1
ATOM 684 N N . VAL A 1 89 ? 12.07 19.234 13.289 1 98.56 89 VAL A N 1
ATOM 685 C CA . VAL A 1 89 ? 12.375 20.516 13.945 1 98.56 89 VAL A CA 1
ATOM 686 C C . VAL A 1 89 ? 11.508 21.625 13.352 1 98.56 89 VAL A C 1
ATOM 688 O O . VAL A 1 89 ? 11.727 22.797 13.625 1 98.56 89 VAL A O 1
ATOM 691 N N . GLY A 1 90 ? 10.609 21.359 12.531 1 98.62 90 GLY A N 1
ATOM 692 C CA . GLY A 1 90 ? 9.539 22.266 12.156 1 98.62 90 GLY A CA 1
ATOM 693 C C . GLY A 1 90 ? 9.773 22.953 10.82 1 98.62 90 GLY A C 1
ATOM 694 O O . GLY A 1 90 ? 9.078 23.906 10.477 1 98.62 90 GLY A O 1
ATOM 695 N N . GLY A 1 91 ? 10.781 22.5 10.062 1 97.88 91 GLY A N 1
ATOM 696 C CA . GLY A 1 91 ? 11.109 23.141 8.805 1 97.88 91 GLY A CA 1
ATOM 697 C C . GLY A 1 91 ? 9.961 23.156 7.82 1 97.88 91 GLY A C 1
ATOM 698 O O . GLY A 1 91 ? 9.562 24.219 7.332 1 97.88 91 GLY A O 1
ATOM 699 N N . THR A 1 92 ? 9.375 22.016 7.547 1 98.31 92 THR A N 1
ATOM 700 C CA . THR A 1 92 ? 8.25 21.938 6.625 1 98.31 92 THR A CA 1
ATOM 701 C C . THR A 1 92 ? 6.977 22.469 7.285 1 98.31 92 THR A C 1
ATOM 703 O O . THR A 1 92 ? 6.133 23.078 6.621 1 98.31 92 THR A O 1
ATOM 706 N N . THR A 1 93 ? 6.844 22.281 8.555 1 98.81 93 THR A N 1
ATOM 707 C CA . THR A 1 93 ? 5.68 22.781 9.273 1 98.81 93 THR A CA 1
ATOM 708 C C . THR A 1 93 ? 5.535 24.281 9.086 1 98.81 93 THR A C 1
ATOM 710 O O . THR A 1 93 ? 4.426 24.797 8.93 1 98.81 93 THR A O 1
ATOM 713 N N . LYS A 1 94 ? 6.617 24.938 9.102 1 98.75 94 LYS A N 1
ATOM 714 C CA . LYS A 1 94 ? 6.609 26.375 8.883 1 98.75 94 LYS A CA 1
ATOM 715 C C . LYS A 1 94 ? 6.082 26.719 7.488 1 98.75 94 LYS A C 1
ATOM 717 O O . LYS A 1 94 ? 5.348 27.703 7.32 1 98.75 94 LYS A O 1
ATOM 722 N N . VAL A 1 95 ? 6.477 25.953 6.531 1 98.62 95 VAL A N 1
ATOM 723 C CA . VAL A 1 95 ? 5.992 26.156 5.164 1 98.62 95 VAL A CA 1
ATOM 724 C C . VAL A 1 95 ? 4.477 25.953 5.125 1 98.62 95 VAL A C 1
ATOM 726 O O . VAL A 1 95 ? 3.756 26.766 4.547 1 98.62 95 VAL A O 1
ATOM 729 N N . ILE A 1 96 ? 3.953 24.938 5.797 1 98.88 96 ILE A N 1
ATOM 730 C CA . ILE A 1 96 ? 2.521 24.656 5.859 1 98.88 96 ILE A CA 1
ATOM 731 C C . ILE A 1 96 ? 1.801 25.812 6.539 1 98.88 96 ILE A C 1
ATOM 733 O O . ILE A 1 96 ? 0.753 26.266 6.066 1 98.88 96 ILE A O 1
ATOM 737 N N . ALA A 1 97 ? 2.371 26.375 7.574 1 98.75 97 ALA A N 1
ATOM 738 C CA . ALA A 1 97 ? 1.772 27.453 8.359 1 98.75 97 ALA A CA 1
ATOM 739 C C . ALA A 1 97 ? 1.594 28.719 7.52 1 98.75 97 ALA A C 1
ATOM 741 O O . ALA A 1 97 ? 0.69 29.516 7.773 1 98.75 97 ALA A O 1
ATOM 742 N N . SER A 1 98 ? 2.439 28.859 6.574 1 98.44 98 SER A N 1
ATOM 743 C CA . SER A 1 98 ? 2.408 30.078 5.766 1 98.44 98 SER A CA 1
ATOM 744 C C . SER A 1 98 ? 1.192 30.094 4.844 1 98.44 98 SER A C 1
ATOM 746 O O . SER A 1 98 ? 0.804 31.141 4.344 1 98.44 98 SER A O 1
ATOM 748 N N . VAL A 1 99 ? 0.557 28.938 4.625 1 98.5 99 VAL A N 1
ATOM 749 C CA . VAL A 1 99 ? -0.535 28.906 3.656 1 98.5 99 VAL A CA 1
ATOM 750 C C . VAL A 1 99 ? -1.794 28.344 4.32 1 98.5 99 VAL A C 1
ATOM 752 O O . VAL A 1 99 ? -2.91 28.594 3.857 1 98.5 99 VAL A O 1
ATOM 755 N N . ALA A 1 100 ? -1.668 27.641 5.402 1 98.81 100 ALA A N 1
ATOM 756 C CA . ALA A 1 100 ? -2.799 26.984 6.062 1 98.81 100 ALA A CA 1
ATOM 757 C C . ALA A 1 100 ? -3.477 27.938 7.047 1 98.81 100 ALA A C 1
ATOM 759 O O . ALA A 1 100 ? -2.861 28.906 7.516 1 98.81 100 ALA A O 1
ATOM 760 N N . GLY A 1 101 ? -4.777 27.656 7.344 1 98.44 101 GLY A N 1
ATOM 761 C CA . GLY A 1 101 ? -5.43 28.344 8.445 1 98.44 101 GLY A CA 1
ATOM 762 C C . GLY A 1 101 ? -4.852 27.984 9.805 1 98.44 101 GLY A C 1
ATOM 763 O O . GLY A 1 101 ? -4.723 28.844 10.68 1 98.44 101 GLY A O 1
ATOM 764 N N . ARG A 1 102 ? -4.531 26.75 9.914 1 98.5 102 ARG A N 1
ATOM 765 C CA . ARG A 1 102 ? -3.898 26.219 11.117 1 98.5 102 ARG A CA 1
ATOM 766 C C . ARG A 1 102 ? -3.066 24.984 10.797 1 98.5 102 ARG A C 1
ATOM 768 O O . ARG A 1 102 ? -3.424 24.203 9.914 1 98.5 102 ARG A O 1
ATOM 775 N N . VAL A 1 103 ? -2.018 24.812 11.562 1 98.81 103 VAL A N 1
ATOM 776 C CA . VAL A 1 103 ? -1.233 23.578 11.438 1 98.81 103 VAL A CA 1
ATOM 777 C C . VAL A 1 103 ? -0.775 23.125 12.82 1 98.81 103 VAL A C 1
ATOM 779 O O . VAL A 1 103 ? -0.466 23.938 13.688 1 98.81 103 VAL A O 1
ATOM 782 N N . VAL A 1 104 ? -0.782 21.828 13 1 98.88 104 VAL A N 1
ATOM 783 C CA . VAL A 1 104 ? -0.161 21.188 14.148 1 98.88 104 VAL A CA 1
ATOM 784 C C . VAL A 1 104 ? 0.898 20.188 13.672 1 98.88 104 VAL A C 1
ATOM 786 O O . VAL A 1 104 ? 0.638 19.375 12.789 1 98.88 104 VAL A O 1
ATOM 789 N N . GLY A 1 105 ? 2.076 20.312 14.203 1 98.88 105 GLY A N 1
ATOM 790 C CA . GLY A 1 105 ? 3.121 19.328 13.961 1 98.88 105 GLY A CA 1
ATOM 791 C C . GLY A 1 105 ? 3.23 18.297 15.062 1 98.88 105 GLY A C 1
ATOM 792 O O . GLY A 1 105 ? 3.123 18.625 16.25 1 98.88 105 GLY A O 1
ATOM 793 N N . VAL A 1 106 ? 3.453 17.031 14.672 1 98.81 106 VAL A N 1
ATOM 794 C CA . VAL A 1 106 ? 3.619 15.961 15.633 1 98.81 106 VAL A CA 1
ATOM 795 C C . VAL A 1 106 ? 4.91 15.203 15.344 1 98.81 106 VAL A C 1
ATOM 797 O O . VAL A 1 106 ? 5.238 14.93 14.188 1 98.81 106 VAL A O 1
ATOM 800 N N . ASP A 1 107 ? 5.613 14.914 16.406 1 98.62 107 ASP A N 1
ATOM 801 C CA . ASP A 1 107 ? 6.781 14.047 16.344 1 98.62 107 ASP A CA 1
ATOM 802 C C . ASP A 1 107 ? 6.922 13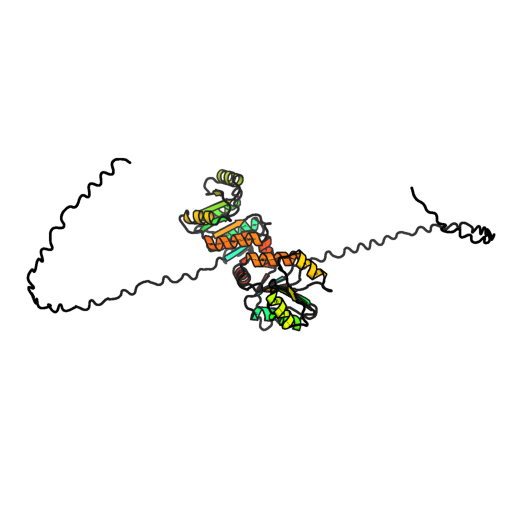.219 17.625 1 98.62 107 ASP A C 1
ATOM 804 O O . ASP A 1 107 ? 6.551 13.672 18.703 1 98.62 107 ASP A O 1
ATOM 808 N N . GLN A 1 108 ? 7.508 12.039 17.469 1 98 108 GLN A N 1
ATOM 809 C CA . GLN A 1 108 ? 7.586 11.148 18.625 1 98 108 GLN A CA 1
ATOM 810 C C . GLN A 1 108 ? 8.828 11.453 19.453 1 98 108 GLN A C 1
ATOM 812 O O . GLN A 1 108 ? 8.938 10.984 20.594 1 98 108 GLN A O 1
ATOM 817 N N . GLN A 1 109 ? 9.75 12.219 18.984 1 98.12 109 GLN A N 1
ATOM 818 C CA . GLN A 1 109 ? 10.992 12.516 19.688 1 98.12 109 GLN A CA 1
ATOM 819 C C . GLN A 1 109 ? 10.891 13.836 20.453 1 98.12 109 GLN A C 1
ATOM 821 O O . GLN A 1 109 ? 10.797 14.906 19.844 1 98.12 109 GLN A O 1
ATOM 826 N N . PRO A 1 110 ? 11.047 13.766 21.75 1 98.5 110 PRO A N 1
ATOM 827 C CA . PRO A 1 110 ? 10.828 14.969 22.562 1 98.5 110 PRO A CA 1
ATOM 828 C C . PRO A 1 110 ? 11.852 16.062 22.266 1 98.5 110 PRO A C 1
ATOM 830 O O . PRO A 1 110 ? 11.516 17.25 22.297 1 98.5 110 PRO A O 1
ATOM 833 N N . GLU A 1 111 ? 13.039 15.633 21.922 1 98.69 111 GLU A N 1
ATOM 834 C CA . GLU A 1 111 ? 14.078 16.625 21.656 1 98.69 111 GLU A CA 1
ATOM 835 C C . GLU A 1 111 ? 13.781 17.406 20.375 1 98.69 111 GLU A C 1
ATOM 837 O O . GLU A 1 111 ? 14.031 18.609 20.312 1 98.69 111 GLU A O 1
ATOM 842 N N . LEU A 1 112 ? 13.234 16.75 19.391 1 98.69 112 LEU A N 1
ATOM 843 C CA . LEU A 1 112 ? 12.891 17.391 18.125 1 98.69 112 LEU A CA 1
ATOM 844 C C . LEU A 1 112 ? 11.711 18.344 18.312 1 98.69 112 LEU A C 1
ATOM 846 O O . LEU A 1 112 ? 11.711 19.453 17.766 1 98.69 112 LEU A O 1
ATOM 850 N N . VAL A 1 113 ? 10.781 17.938 19.141 1 98.88 113 VAL A N 1
ATOM 851 C CA . VAL A 1 113 ? 9.617 18.766 19.406 1 98.88 113 VAL A CA 1
ATOM 852 C C . VAL A 1 113 ? 10.031 20.031 20.156 1 98.88 113 VAL A C 1
ATOM 854 O O . VAL A 1 113 ? 9.57 21.125 19.859 1 98.88 113 VAL A O 1
ATOM 857 N N . ALA A 1 114 ? 10.906 19.859 21.141 1 98.81 114 ALA A N 1
ATOM 858 C CA . ALA A 1 114 ? 11.406 21.016 21.891 1 98.81 114 ALA A CA 1
ATOM 859 C C . ALA A 1 114 ? 12.102 22.016 20.969 1 98.81 114 ALA A C 1
ATOM 861 O O . ALA A 1 114 ? 11.875 23.219 21.078 1 98.81 114 ALA A O 1
ATOM 862 N N . GLN A 1 115 ? 12.891 21.5 20.109 1 98.88 115 GLN A N 1
ATOM 863 C CA . GLN A 1 115 ? 13.594 22.359 19.156 1 98.88 115 GLN A CA 1
ATOM 864 C C . GLN A 1 115 ? 12.617 23.047 18.203 1 98.88 115 GLN A C 1
ATOM 866 O O . GLN A 1 115 ? 12.766 24.234 17.891 1 98.88 115 GLN A O 1
ATOM 871 N N . ALA A 1 116 ? 11.609 22.312 17.734 1 98.88 116 ALA A N 1
ATOM 872 C CA . ALA A 1 116 ? 10.594 22.891 16.859 1 98.88 116 ALA A CA 1
ATOM 873 C C . ALA A 1 116 ? 9.875 24.047 17.547 1 98.88 116 ALA A C 1
ATOM 875 O O . ALA A 1 116 ? 9.648 25.094 16.938 1 98.88 116 ALA A O 1
ATOM 876 N N . ARG A 1 117 ? 9.531 23.906 18.844 1 98.81 117 ARG A N 1
ATOM 877 C CA . ARG A 1 117 ? 8.844 24.938 19.625 1 98.81 117 ARG A CA 1
ATOM 878 C C . ARG A 1 117 ? 9.727 26.172 19.797 1 98.81 117 ARG A C 1
ATOM 880 O O . ARG A 1 117 ? 9.227 27.297 19.844 1 98.81 117 ARG A O 1
ATOM 887 N N . GLN A 1 118 ? 10.992 25.891 19.891 1 98.75 118 GLN A N 1
ATOM 888 C CA . GLN A 1 118 ? 11.93 27.016 19.969 1 98.75 118 GLN A CA 1
ATOM 889 C C . GLN A 1 118 ? 12.047 27.734 18.625 1 98.75 118 GLN A C 1
ATOM 891 O O . GLN A 1 118 ? 12.055 28.969 18.578 1 98.75 118 GLN A O 1
ATOM 896 N N . ASN A 1 119 ? 12.141 26.969 17.578 1 98.75 119 ASN A N 1
ATOM 897 C CA . ASN A 1 119 ? 12.281 27.531 16.25 1 98.75 119 ASN A CA 1
ATOM 898 C C . ASN A 1 119 ? 11.055 28.344 15.844 1 98.75 119 ASN A C 1
ATOM 900 O O . ASN A 1 119 ? 11.18 29.391 15.188 1 98.75 119 ASN A O 1
ATOM 904 N N . TYR A 1 120 ? 9.875 27.828 16.188 1 98.75 120 TYR A N 1
ATOM 905 C CA . TYR A 1 120 ? 8.617 28.406 15.742 1 98.75 120 TYR A CA 1
ATOM 906 C C . TYR A 1 120 ? 7.609 28.469 16.891 1 98.75 120 TYR A C 1
ATOM 908 O O . TYR A 1 120 ? 6.625 27.719 16.891 1 98.75 120 TYR A O 1
ATOM 916 N N . PRO A 1 121 ? 7.754 29.406 17.766 1 98.56 121 PRO A N 1
ATOM 917 C CA . PRO A 1 121 ? 6.938 29.453 18.984 1 98.56 121 PRO A CA 1
ATOM 918 C C . PRO A 1 121 ? 5.461 29.719 18.703 1 98.56 121 PRO A C 1
ATOM 920 O O . PRO A 1 121 ? 4.609 29.469 19.547 1 98.56 121 PRO A O 1
ATOM 923 N N . GLU A 1 122 ? 5.102 30.234 17.531 1 98.12 122 GLU A N 1
ATOM 924 C CA . GLU A 1 122 ? 3.725 30.578 17.188 1 98.12 122 GLU A CA 1
ATOM 925 C C . GLU A 1 122 ? 2.979 29.359 16.656 1 98.12 122 GLU A C 1
ATOM 927 O O . GLU A 1 122 ? 1.756 29.391 16.484 1 98.12 122 GLU A O 1
ATOM 932 N N . ILE A 1 123 ? 3.703 28.266 16.344 1 98.75 123 ILE A N 1
ATOM 933 C CA . ILE A 1 123 ? 3.105 27.062 15.781 1 98.75 123 ILE A CA 1
ATOM 934 C C . ILE A 1 123 ? 2.947 26.016 16.875 1 98.75 123 ILE A C 1
ATOM 936 O O . ILE A 1 123 ? 3.828 25.859 17.719 1 98.75 123 ILE A O 1
ATOM 940 N N . GLN A 1 124 ? 1.862 25.312 16.859 1 98.81 124 GLN A N 1
ATOM 941 C CA . GLN A 1 124 ? 1.597 24.234 17.812 1 98.81 124 GLN A CA 1
ATOM 942 C C . GLN A 1 124 ? 2.334 22.953 17.438 1 98.81 124 GLN A C 1
ATOM 944 O O . GLN A 1 124 ? 2.213 22.484 16.312 1 98.81 124 GLN A O 1
ATOM 949 N N . PHE A 1 125 ? 3.129 22.422 18.375 1 98.88 125 PHE A N 1
ATOM 950 C CA . PHE A 1 125 ? 3.811 21.141 18.203 1 98.88 125 PHE A CA 1
ATOM 951 C C . PHE A 1 125 ? 3.461 20.188 19.344 1 98.88 125 PHE A C 1
ATOM 953 O O . PHE A 1 125 ? 3.395 20.594 20.516 1 98.88 125 PHE A O 1
ATOM 960 N N . GLU A 1 126 ? 3.207 18.969 19.016 1 98.81 126 GLU A N 1
ATOM 961 C CA . GLU A 1 126 ? 2.85 17.938 20 1 98.81 126 GLU A CA 1
ATOM 962 C C . GLU A 1 126 ? 3.824 16.766 19.953 1 98.81 126 GLU A C 1
ATOM 964 O O . GLU A 1 126 ? 4.246 16.344 18.875 1 98.81 126 GLU A O 1
ATOM 969 N N . ASN A 1 127 ? 4.145 16.219 21.172 1 98.81 127 ASN A N 1
ATOM 970 C CA . ASN A 1 127 ? 5.051 15.078 21.297 1 98.81 127 ASN A CA 1
ATOM 971 C C . ASN A 1 127 ? 4.301 13.789 21.609 1 98.81 127 ASN A C 1
ATOM 973 O O . ASN A 1 127 ? 3.91 13.555 22.766 1 98.81 127 ASN A O 1
ATOM 977 N N . PHE A 1 128 ? 4.121 12.922 20.578 1 98.38 128 PHE A N 1
ATOM 978 C CA . PHE A 1 128 ? 3.582 11.586 20.812 1 98.38 128 PHE A CA 1
ATOM 979 C C . PHE A 1 128 ? 3.771 10.711 19.578 1 98.38 128 PHE A C 1
ATOM 981 O O . PHE A 1 128 ? 4.145 11.211 18.5 1 98.38 128 PHE A O 1
ATOM 988 N N . ASP A 1 129 ? 3.604 9.43 19.734 1 98.12 129 ASP A N 1
ATOM 989 C CA . ASP A 1 129 ? 3.637 8.461 18.641 1 98.12 129 ASP A CA 1
ATOM 990 C C . ASP A 1 129 ? 2.359 8.523 17.797 1 98.12 129 ASP A C 1
ATOM 992 O O . ASP A 1 129 ? 1.268 8.266 18.312 1 98.12 129 ASP A O 1
ATOM 996 N N . ALA A 1 130 ? 2.5 8.875 16.516 1 97.5 130 ALA A N 1
ATOM 997 C CA . ALA A 1 130 ? 1.338 9.047 15.656 1 97.5 130 ALA A CA 1
ATOM 998 C C . ALA A 1 130 ? 0.6 7.73 15.453 1 97.5 130 ALA A C 1
ATOM 1000 O O . ALA A 1 130 ? -0.525 7.711 14.953 1 97.5 130 ALA A O 1
ATOM 1001 N N . PHE A 1 131 ? 1.179 6.602 15.859 1 97.44 131 PHE A N 1
ATOM 1002 C CA . PHE A 1 131 ? 0.497 5.316 15.797 1 97.44 131 PHE A CA 1
ATOM 1003 C C . PHE A 1 131 ? -0.402 5.117 17.016 1 97.44 131 PHE A C 1
ATOM 1005 O O . PHE A 1 131 ? -1.141 4.133 17.094 1 97.44 131 PHE A O 1
ATOM 1012 N N . ASP A 1 132 ? -0.31 6.031 17.891 1 98 132 ASP A N 1
ATOM 1013 C CA . ASP A 1 132 ? -1.235 6.035 19.031 1 98 132 ASP A CA 1
ATOM 1014 C C . ASP A 1 132 ? -2.572 6.664 18.641 1 98 132 ASP A C 1
ATOM 1016 O O . ASP A 1 132 ? -2.723 7.887 18.672 1 98 132 ASP A O 1
ATOM 1020 N N . SER A 1 133 ? -3.521 5.809 18.391 1 97.25 133 SER A N 1
ATOM 1021 C CA . SER A 1 133 ? -4.82 6.258 17.891 1 97.25 133 SER A CA 1
ATOM 1022 C C . SER A 1 133 ? -5.539 7.117 18.922 1 97.25 133 SER A C 1
ATOM 1024 O O . SER A 1 133 ? -6.238 8.07 18.562 1 97.25 133 SER A O 1
ATOM 1026 N N . THR A 1 134 ? -5.336 6.844 20.141 1 98 134 THR A N 1
ATOM 1027 C CA . THR A 1 134 ? -5.988 7.594 21.203 1 98 134 THR A CA 1
ATOM 1028 C C . THR A 1 134 ? -5.5 9.039 21.234 1 98 134 THR A C 1
ATOM 1030 O O . THR A 1 134 ? -6.301 9.969 21.328 1 98 134 THR A O 1
ATOM 1033 N N . LYS A 1 135 ? -4.246 9.195 21.109 1 98.31 135 LYS A N 1
ATOM 1034 C CA . LYS A 1 135 ? -3.678 10.539 21.141 1 98.31 135 LYS A CA 1
ATOM 1035 C C . LYS A 1 135 ? -4.027 11.312 19.875 1 98.31 135 LYS A C 1
ATOM 1037 O O . LYS A 1 135 ? -4.258 12.523 19.922 1 98.31 135 LYS A O 1
ATOM 1042 N N . LEU A 1 136 ? -4.074 10.609 18.75 1 97.94 136 LEU A N 1
ATOM 1043 C CA . LEU A 1 136 ? -4.473 11.242 17.5 1 97.94 136 LEU A CA 1
ATOM 1044 C C . LEU A 1 136 ? -5.902 11.758 17.594 1 97.94 136 LEU A C 1
ATOM 1046 O O . LEU A 1 136 ? -6.18 12.898 17.203 1 97.94 136 LEU A O 1
ATOM 1050 N N . VAL A 1 137 ? -6.75 10.953 18.094 1 98.06 137 VAL A N 1
ATOM 1051 C CA . VAL A 1 137 ? -8.156 11.312 18.219 1 98.06 137 VAL A CA 1
ATOM 1052 C C . VAL A 1 137 ? -8.305 12.469 19.219 1 98.06 137 VAL A C 1
ATOM 1054 O O . VAL A 1 137 ? -9.062 13.406 18.969 1 98.06 137 VAL A O 1
ATOM 1057 N N . ALA A 1 138 ? -7.586 12.344 20.312 1 98.38 138 ALA A N 1
ATOM 1058 C CA . ALA A 1 138 ? -7.625 13.406 21.312 1 98.38 138 ALA A CA 1
ATOM 1059 C C . ALA A 1 138 ? -7.18 14.734 20.719 1 98.38 138 ALA A C 1
ATOM 1061 O O . ALA A 1 138 ? -7.793 15.773 20.969 1 98.38 138 ALA A O 1
ATOM 1062 N N . LEU A 1 139 ? -6.125 14.695 19.953 1 98.12 139 LEU A N 1
ATOM 1063 C CA . LEU A 1 139 ? -5.637 15.898 19.297 1 98.12 139 LEU A CA 1
ATOM 1064 C C . LEU A 1 139 ? -6.688 16.469 18.344 1 98.12 139 LEU A C 1
ATOM 1066 O O . LEU A 1 139 ? -6.973 17.672 18.359 1 98.12 139 LEU A O 1
ATOM 1070 N N . ALA A 1 140 ? -7.246 15.641 17.516 1 98.06 140 ALA A N 1
ATOM 1071 C CA . ALA A 1 140 ? -8.258 16.078 16.562 1 98.06 140 ALA A CA 1
ATOM 1072 C C . ALA A 1 140 ? -9.438 16.734 17.266 1 98.06 140 ALA A C 1
ATOM 1074 O O . ALA A 1 140 ? -9.953 17.766 16.812 1 98.06 140 ALA A O 1
ATOM 1075 N N . LYS A 1 141 ? -9.828 16.219 18.375 1 97.5 141 LYS A N 1
ATOM 1076 C CA . LYS A 1 141 ? -10.969 16.719 19.125 1 97.5 141 LYS A CA 1
ATOM 1077 C C . LYS A 1 141 ? -10.648 18.047 19.812 1 97.5 141 LYS A C 1
ATOM 1079 O O . LYS A 1 141 ? -11.547 18.828 20.109 1 97.5 141 LYS A O 1
ATOM 1084 N N . SER A 1 142 ? -9.438 18.188 20.094 1 97.69 142 SER A N 1
ATOM 1085 C CA . SER A 1 142 ? -9.023 19.391 20.812 1 97.69 142 SER A CA 1
ATOM 1086 C C . SER A 1 142 ? -9 20.609 19.875 1 97.69 142 SER A C 1
ATOM 1088 O O . SER A 1 142 ? -8.93 21.734 20.344 1 97.69 142 SER A O 1
ATOM 1090 N N . LEU A 1 143 ? -9.055 20.453 18.578 1 97.38 143 LEU A N 1
ATOM 1091 C CA . LEU A 1 143 ? -8.969 21.547 17.625 1 97.38 143 LEU A CA 1
ATOM 1092 C C . LEU A 1 143 ? -10.344 22.125 17.328 1 97.38 143 LEU A C 1
ATOM 1094 O O . LEU A 1 143 ? -11.352 21.406 17.359 1 97.38 143 LEU A O 1
ATOM 1098 N N . PRO A 1 144 ? -10.398 23.438 17.062 1 95.12 144 PRO A N 1
ATOM 1099 C CA . PRO A 1 144 ? -11.688 24.094 16.844 1 95.12 144 PRO A CA 1
ATOM 1100 C C . PRO A 1 144 ? -12.359 23.641 15.539 1 95.12 144 PRO A C 1
ATOM 1102 O O . PRO A 1 144 ? -13.578 23.75 15.406 1 95.12 144 PRO A O 1
ATOM 1105 N N . GLN A 1 145 ? -11.578 23.281 14.57 1 97.19 145 GLN A N 1
ATOM 1106 C CA . GLN A 1 145 ? -12.062 22.797 13.281 1 97.19 145 GLN A CA 1
ATOM 1107 C C . GLN A 1 145 ? -11.477 21.422 12.945 1 97.19 145 GLN A C 1
ATOM 1109 O O . GLN A 1 145 ? -10.438 21.047 13.484 1 97.19 145 GLN A O 1
ATOM 1114 N N . ARG A 1 146 ? -12.203 20.766 12.047 1 97.19 146 ARG A N 1
ATOM 1115 C CA . ARG A 1 146 ? -11.734 19.438 11.648 1 97.19 146 ARG A CA 1
ATOM 1116 C C . ARG A 1 146 ? -10.43 19.531 10.859 1 97.19 146 ARG A C 1
ATOM 1118 O O . ARG A 1 146 ? -10.227 20.484 10.109 1 97.19 146 ARG A O 1
ATOM 1125 N N . ILE A 1 147 ? -9.555 18.562 11.023 1 98.69 147 ILE A N 1
ATOM 1126 C CA . ILE A 1 147 ? -8.352 18.438 10.203 1 98.69 147 ILE A CA 1
ATOM 1127 C C . ILE A 1 147 ? -8.734 18.047 8.781 1 98.69 147 ILE A C 1
ATOM 1129 O O . ILE A 1 147 ? -9.281 16.969 8.547 1 98.69 147 ILE A O 1
ATOM 1133 N N . THR A 1 148 ? -8.453 18.906 7.859 1 98.69 148 THR A N 1
ATOM 1134 C CA . THR A 1 148 ? -8.883 18.688 6.484 1 98.69 148 THR A CA 1
ATOM 1135 C C . THR A 1 148 ? -7.785 18 5.676 1 98.69 148 THR A C 1
ATOM 1137 O O . THR A 1 148 ? -8.062 17.328 4.68 1 98.69 148 THR A O 1
ATOM 1140 N N . LYS A 1 149 ? -6.512 18.188 6.051 1 98.81 149 LYS A N 1
ATOM 1141 C CA . LYS A 1 149 ? -5.379 17.578 5.355 1 98.81 149 LYS A CA 1
ATOM 1142 C C . LYS A 1 149 ? -4.336 17.062 6.348 1 98.81 149 LYS A C 1
ATOM 1144 O O . LYS A 1 149 ? -4.133 17.672 7.406 1 98.81 149 LYS A O 1
ATOM 1149 N N . VAL A 1 150 ? -3.738 15.969 5.965 1 98.94 150 VAL A N 1
ATOM 1150 C CA . VAL A 1 150 ? -2.652 15.406 6.758 1 98.94 150 VAL A CA 1
ATOM 1151 C C . VAL A 1 150 ? -1.414 15.219 5.887 1 98.94 150 VAL A C 1
ATOM 1153 O O . VAL A 1 150 ? -1.499 14.656 4.789 1 98.94 150 VAL A O 1
ATOM 1156 N N . CYS A 1 151 ? -0.339 15.758 6.367 1 98.81 151 CYS A N 1
ATOM 1157 C CA . CYS A 1 151 ? 0.965 15.57 5.742 1 98.81 151 CYS A CA 1
ATOM 1158 C C . CYS A 1 151 ? 1.808 14.57 6.531 1 98.81 151 CYS A C 1
ATOM 1160 O O . CYS A 1 151 ? 1.951 14.703 7.746 1 98.81 151 CYS A O 1
ATOM 1162 N N . ILE A 1 152 ? 2.35 13.609 5.797 1 98.62 152 ILE A N 1
ATOM 1163 C CA . ILE A 1 152 ? 3.088 12.547 6.465 1 98.62 152 ILE A CA 1
ATOM 1164 C C . ILE A 1 152 ? 4.52 12.5 5.938 1 98.62 152 ILE A C 1
ATOM 1166 O O . ILE A 1 152 ? 4.746 12.258 4.75 1 98.62 152 ILE A O 1
ATOM 1170 N N . ASP A 1 153 ? 5.441 12.734 6.844 1 97.81 153 ASP A N 1
ATOM 1171 C CA . ASP A 1 153 ? 6.863 12.523 6.582 1 97.81 153 ASP A CA 1
ATOM 1172 C C . ASP A 1 153 ? 7.535 11.812 7.754 1 97.81 153 ASP A C 1
ATOM 1174 O O . ASP A 1 153 ? 8.109 12.453 8.633 1 97.81 153 ASP A O 1
ATOM 1178 N N . ILE A 1 154 ? 7.508 10.43 7.742 1 95.5 154 ILE A N 1
ATOM 1179 C CA . ILE A 1 154 ? 8.117 9.664 8.82 1 95.5 154 ILE A CA 1
ATOM 1180 C C . ILE A 1 154 ? 9.375 8.969 8.312 1 95.5 154 ILE A C 1
ATOM 1182 O O . ILE A 1 154 ? 9.57 7.77 8.531 1 95.5 154 ILE A O 1
ATOM 1186 N N . SER A 1 155 ? 10.211 9.648 7.738 1 83.81 155 SER A N 1
ATOM 1187 C CA . SER A 1 155 ? 11.422 9.18 7.07 1 83.81 155 SER A CA 1
ATOM 1188 C C . SER A 1 155 ? 11.109 8.617 5.688 1 83.81 155 SER A C 1
ATOM 1190 O O . SER A 1 155 ? 10.453 7.578 5.566 1 83.81 155 SER A O 1
ATOM 1192 N N . GLY A 1 156 ? 11.586 9.211 4.719 1 77.06 156 GLY A N 1
ATOM 1193 C CA . GLY A 1 156 ? 11.344 8.859 3.33 1 77.06 156 GLY A CA 1
ATOM 1194 C C . GLY A 1 156 ? 11.688 7.422 3.008 1 77.06 156 GLY A C 1
ATOM 1195 O O . GLY A 1 156 ? 11.227 6.875 2.004 1 77.06 156 GLY A O 1
ATOM 1196 N N . SER A 1 157 ? 12.445 6.711 3.941 1 81.06 157 SER A N 1
ATOM 1197 C CA . SER A 1 157 ? 12.922 5.371 3.631 1 81.06 157 SER A CA 1
ATOM 1198 C C . SER A 1 157 ? 12.203 4.316 4.461 1 81.06 157 SER A C 1
ATOM 1200 O O . SER A 1 157 ? 12.578 3.141 4.441 1 81.06 157 SER A O 1
ATOM 1202 N N . ARG A 1 158 ? 11.156 4.711 5.121 1 86.75 158 ARG A N 1
ATOM 1203 C CA . ARG A 1 158 ? 10.367 3.74 5.867 1 86.75 158 ARG A CA 1
ATOM 1204 C C . ARG A 1 158 ? 9.75 2.699 4.938 1 86.75 158 ARG A C 1
ATOM 1206 O O . ARG A 1 158 ? 9.352 3.021 3.816 1 86.75 158 ARG A O 1
ATOM 1213 N N . ASP A 1 159 ? 9.594 1.503 5.445 1 92.19 159 ASP A N 1
ATOM 1214 C CA . ASP A 1 159 ? 9.031 0.442 4.617 1 92.19 159 ASP A CA 1
ATOM 1215 C C . ASP A 1 159 ? 7.559 0.714 4.305 1 92.19 159 ASP A C 1
ATOM 1217 O O . ASP A 1 159 ? 6.863 1.364 5.086 1 92.19 159 ASP A O 1
ATOM 1221 N N . LEU A 1 160 ? 7.07 0.24 3.252 1 94.31 160 LEU A N 1
ATOM 1222 C CA . LEU A 1 160 ? 5.746 0.534 2.711 1 94.31 160 LEU A CA 1
ATOM 1223 C C . LEU A 1 160 ? 4.652 0.086 3.674 1 94.31 160 LEU A C 1
ATOM 1225 O O . LEU A 1 160 ? 3.664 0.796 3.869 1 94.31 160 LEU A O 1
ATOM 1229 N N . ALA A 1 161 ? 4.824 -1.094 4.242 1 93.81 161 ALA A N 1
ATOM 1230 C CA . ALA A 1 161 ? 3.791 -1.612 5.137 1 93.81 161 ALA A CA 1
ATOM 1231 C C . ALA A 1 161 ? 3.568 -0.675 6.32 1 93.81 161 ALA A C 1
ATOM 1233 O O . ALA A 1 161 ? 2.434 -0.474 6.758 1 93.81 161 ALA A O 1
ATOM 1234 N N . THR A 1 162 ? 4.605 -0.113 6.805 1 95.12 162 THR A N 1
ATOM 1235 C CA . THR A 1 162 ? 4.512 0.819 7.922 1 95.12 162 THR A CA 1
ATOM 1236 C C . THR A 1 162 ? 3.797 2.1 7.5 1 95.12 162 THR A C 1
ATOM 1238 O O . THR A 1 162 ? 2.924 2.596 8.211 1 95.12 162 THR A O 1
ATOM 1241 N N . VAL A 1 163 ? 4.129 2.592 6.348 1 97 163 VAL A N 1
ATOM 1242 C CA . VAL A 1 163 ? 3.504 3.803 5.828 1 97 163 VAL A CA 1
ATOM 1243 C C . VAL A 1 163 ? 2.006 3.57 5.641 1 97 163 VAL A C 1
ATOM 1245 O O . VAL A 1 163 ? 1.186 4.387 6.066 1 97 163 VAL A O 1
ATOM 1248 N N . ILE A 1 164 ? 1.686 2.453 5.152 1 97 164 ILE A N 1
ATOM 1249 C CA . ILE A 1 164 ? 0.295 2.115 4.871 1 97 164 ILE A CA 1
ATOM 1250 C C . ILE A 1 164 ? -0.477 1.969 6.18 1 97 164 ILE A C 1
ATOM 1252 O O . ILE A 1 164 ? -1.628 2.4 6.281 1 97 164 ILE A O 1
ATOM 1256 N N . ARG A 1 165 ? 0.125 1.354 7.113 1 95.5 165 ARG A N 1
ATOM 1257 C CA . ARG A 1 165 ? -0.526 1.212 8.414 1 95.5 165 ARG A CA 1
ATOM 1258 C C . ARG A 1 165 ? -0.872 2.574 9.008 1 95.5 165 ARG A C 1
ATOM 1260 O O . ARG A 1 165 ? -1.964 2.764 9.547 1 95.5 165 ARG A O 1
ATOM 1267 N N . LEU A 1 166 ? 0.039 3.477 8.914 1 97.38 166 LEU A N 1
ATOM 1268 C CA . LEU A 1 166 ? -0.224 4.816 9.43 1 97.38 166 LEU A CA 1
ATOM 1269 C C . LEU A 1 166 ? -1.33 5.496 8.633 1 97.38 166 LEU A C 1
ATOM 1271 O O . LEU A 1 166 ? -2.217 6.129 9.203 1 97.38 166 LEU A O 1
ATOM 1275 N N . MET A 1 167 ? -1.29 5.352 7.316 1 97.44 167 MET A N 1
ATOM 1276 C CA . MET A 1 167 ? -2.32 5.934 6.457 1 97.44 167 MET A CA 1
ATOM 1277 C C . MET A 1 167 ? -3.701 5.402 6.832 1 97.44 167 MET A C 1
ATOM 1279 O O . MET A 1 167 ? -4.664 6.164 6.898 1 97.44 167 MET A O 1
ATOM 1283 N N . ASP A 1 168 ? -3.719 4.141 7.07 1 94.94 168 ASP A N 1
ATOM 1284 C CA . ASP A 1 168 ? -4.98 3.508 7.438 1 94.94 168 ASP A CA 1
ATOM 1285 C C . ASP A 1 168 ? -5.496 4.047 8.773 1 94.94 168 ASP A C 1
ATOM 1287 O O . ASP A 1 168 ? -6.688 4.332 8.914 1 94.94 168 ASP A O 1
ATOM 1291 N N . LEU A 1 169 ? -4.605 4.164 9.664 1 96 169 LEU A N 1
ATOM 1292 C CA . LEU A 1 169 ? -4.957 4.688 10.977 1 96 169 LEU A CA 1
ATOM 1293 C C . LEU A 1 169 ? -5.496 6.109 10.867 1 96 169 LEU A C 1
ATOM 1295 O O . LEU A 1 169 ? -6.527 6.438 11.461 1 96 169 LEU A O 1
ATOM 1299 N N . ILE A 1 170 ? -4.883 6.918 10.117 1 97.62 170 ILE A N 1
ATOM 1300 C CA . ILE A 1 170 ? -5.277 8.305 9.93 1 97.62 170 ILE A CA 1
ATOM 1301 C C . ILE A 1 170 ? -6.629 8.367 9.219 1 97.62 170 ILE A C 1
ATOM 1303 O O . ILE A 1 170 ? -7.484 9.18 9.578 1 97.62 170 ILE A O 1
ATOM 1307 N N . ASP A 1 171 ? -6.766 7.543 8.258 1 95.75 171 ASP A N 1
ATOM 1308 C CA . ASP A 1 171 ? -8.039 7.465 7.543 1 95.75 171 ASP A CA 1
ATOM 1309 C C . ASP A 1 171 ? -9.188 7.164 8.5 1 95.75 171 ASP A C 1
ATOM 1311 O O . ASP A 1 171 ? -10.227 7.828 8.461 1 95.75 171 ASP A O 1
ATOM 1315 N N . LYS A 1 172 ? -8.953 6.281 9.43 1 93.56 172 LYS A N 1
ATOM 1316 C CA . LYS A 1 172 ? -10 5.797 10.328 1 93.56 172 LYS A CA 1
ATOM 1317 C C . LYS A 1 172 ? -10.25 6.781 11.461 1 93.56 172 LYS A C 1
ATOM 1319 O O . LYS A 1 172 ? -11.367 6.863 11.984 1 93.56 172 LYS A O 1
ATOM 1324 N N . THR A 1 173 ? -9.25 7.516 11.867 1 95.94 173 THR A N 1
ATOM 1325 C CA . THR A 1 173 ? -9.375 8.352 13.055 1 95.94 173 THR A CA 1
ATOM 1326 C C . THR A 1 173 ? -9.641 9.805 12.672 1 95.94 173 THR A C 1
ATOM 1328 O O . THR A 1 173 ? -10.477 10.469 13.297 1 95.94 173 THR A O 1
ATOM 1331 N N . ILE A 1 174 ? -8.992 10.32 11.633 1 96.69 174 ILE A N 1
ATOM 1332 C CA . ILE A 1 174 ? -9.047 11.734 11.266 1 96.69 174 ILE A CA 1
ATOM 1333 C C . ILE A 1 174 ? -9.938 11.914 10.039 1 96.69 174 ILE A C 1
ATOM 1335 O O . ILE A 1 174 ? -10.688 12.891 9.953 1 96.69 174 ILE A O 1
ATOM 1339 N N . ASN A 1 175 ? -9.867 10.977 9.141 1 95.69 175 ASN A N 1
ATOM 1340 C CA . ASN A 1 175 ? -10.641 10.992 7.906 1 95.69 175 ASN A CA 1
ATOM 1341 C C . ASN A 1 175 ? -10.492 12.312 7.168 1 95.69 175 ASN A C 1
ATOM 1343 O O . ASN A 1 175 ? -11.484 12.992 6.895 1 95.69 175 ASN A O 1
ATOM 1347 N N . PRO A 1 176 ? -9.227 12.664 6.809 1 98.25 176 PRO A N 1
ATOM 1348 C CA . PRO A 1 176 ? -9 13.93 6.102 1 98.25 176 PRO A CA 1
ATOM 1349 C C . PRO A 1 176 ? -9.461 13.883 4.645 1 98.25 176 PRO A C 1
ATOM 1351 O O . PRO A 1 176 ? -9.805 12.812 4.137 1 98.25 176 PRO A O 1
ATOM 1354 N N . ASP A 1 177 ? -9.484 15.094 4.027 1 98.12 177 ASP A N 1
ATOM 1355 C CA . ASP A 1 177 ? -9.805 15.172 2.604 1 98.12 177 ASP A CA 1
ATOM 1356 C C . ASP A 1 177 ? -8.617 14.719 1.751 1 98.12 177 ASP A C 1
ATOM 1358 O O . ASP A 1 177 ? -8.797 14.039 0.739 1 98.12 177 ASP A O 1
ATOM 1362 N N . ILE A 1 178 ? -7.438 15.156 2.174 1 98.5 178 ILE A N 1
ATOM 1363 C CA . ILE A 1 178 ? -6.223 14.836 1.432 1 98.5 178 ILE A CA 1
ATOM 1364 C C . ILE A 1 178 ? -5.129 14.391 2.398 1 98.5 178 ILE A C 1
ATOM 1366 O O . ILE A 1 178 ? -4.969 14.977 3.473 1 98.5 178 ILE A O 1
ATOM 1370 N N . MET A 1 179 ? -4.465 13.359 1.98 1 98.62 179 MET A N 1
ATOM 1371 C CA . MET A 1 179 ? -3.209 12.977 2.623 1 98.62 179 MET A CA 1
ATOM 1372 C C . MET A 1 179 ? -2.031 13.164 1.675 1 98.62 179 MET A C 1
ATOM 1374 O O . MET A 1 179 ? -2.031 12.641 0.561 1 98.62 179 MET A O 1
ATOM 1378 N N . LEU A 1 180 ? -1.133 13.961 2.055 1 98.5 180 LEU A N 1
ATOM 1379 C CA . LEU A 1 180 ? 0.126 14.133 1.338 1 98.5 180 LEU A CA 1
ATOM 1380 C C . LEU A 1 180 ? 1.24 13.328 1.998 1 98.5 180 LEU A C 1
ATOM 1382 O O . LEU A 1 180 ? 1.607 13.594 3.145 1 98.5 180 LEU A O 1
ATOM 1386 N N . VAL A 1 181 ? 1.842 12.398 1.258 1 98.5 181 VAL A N 1
ATOM 1387 C CA . VAL A 1 181 ? 2.73 11.414 1.876 1 98.5 181 VAL A CA 1
ATOM 1388 C C . VAL A 1 181 ? 4.098 11.461 1.197 1 98.5 181 VAL A C 1
ATOM 1390 O O . VAL A 1 181 ? 4.207 11.219 -0.007 1 98.5 181 VAL A O 1
ATOM 1393 N N . LYS A 1 182 ? 5.09 11.805 1.977 1 98.12 182 LYS A N 1
ATOM 1394 C CA . LYS A 1 182 ? 6.465 11.672 1.502 1 98.12 182 LYS A CA 1
ATOM 1395 C C . LYS A 1 182 ? 7.012 10.281 1.803 1 98.12 182 LYS A C 1
ATOM 1397 O O . LYS A 1 182 ? 7.336 9.969 2.951 1 98.12 182 LYS A O 1
ATOM 1402 N N . SER A 1 183 ? 7.152 9.469 0.776 1 97.31 183 SER A N 1
ATOM 1403 C CA . SER A 1 183 ? 7.566 8.078 0.92 1 97.31 183 SER A CA 1
ATOM 1404 C C . SER A 1 183 ? 8.125 7.531 -0.389 1 97.31 183 SER A C 1
ATOM 1406 O O . SER A 1 183 ? 7.41 7.465 -1.393 1 97.31 183 SER A O 1
ATOM 1408 N N . GLN A 1 184 ? 9.359 7.141 -0.3 1 95.62 184 GLN A N 1
ATOM 1409 C CA . GLN A 1 184 ? 9.969 6.504 -1.462 1 95.62 184 GLN A CA 1
ATOM 1410 C C . GLN A 1 184 ? 9.258 5.199 -1.81 1 95.62 184 GLN A C 1
ATOM 1412 O O . GLN A 1 184 ? 9.008 4.918 -2.982 1 95.62 184 GLN A O 1
ATOM 1417 N N . ALA A 1 185 ? 8.969 4.465 -0.828 1 94.5 185 ALA A N 1
ATOM 1418 C CA . ALA A 1 185 ? 8.344 3.158 -1.022 1 94.5 185 ALA A CA 1
ATOM 1419 C C . ALA A 1 185 ? 6.965 3.301 -1.654 1 94.5 185 ALA A C 1
ATOM 1421 O O . ALA A 1 185 ? 6.598 2.527 -2.543 1 94.5 185 ALA A O 1
ATOM 1422 N N . LEU A 1 186 ? 6.188 4.25 -1.176 1 96.56 186 LEU A N 1
ATOM 1423 C CA . LEU A 1 186 ? 4.855 4.465 -1.733 1 96.56 186 LEU A CA 1
ATOM 1424 C C . LEU A 1 186 ? 4.941 4.922 -3.186 1 96.56 186 LEU A C 1
ATOM 1426 O O . LEU A 1 186 ? 4.176 4.457 -4.031 1 96.56 186 LEU A O 1
ATOM 1430 N N . LYS A 1 187 ? 5.863 5.84 -3.408 1 95.38 187 LYS A N 1
ATOM 1431 C CA . LYS A 1 187 ? 6.059 6.281 -4.785 1 95.38 187 LYS A CA 1
ATOM 1432 C C . LYS A 1 187 ? 6.402 5.102 -5.695 1 95.38 187 LYS A C 1
ATOM 1434 O O . LYS A 1 187 ? 5.812 4.945 -6.766 1 95.38 187 LYS A O 1
ATOM 1439 N N . LYS A 1 188 ? 7.336 4.312 -5.277 1 94.06 188 LYS A N 1
ATOM 1440 C CA . LYS A 1 188 ? 7.742 3.15 -6.059 1 94.06 188 LYS A CA 1
ATOM 1441 C C . LYS A 1 188 ? 6.566 2.213 -6.305 1 94.06 188 LYS A C 1
ATOM 1443 O O . LYS A 1 188 ? 6.398 1.691 -7.406 1 94.06 188 LYS A O 1
ATOM 1448 N N . MET A 1 189 ? 5.789 2.006 -5.312 1 95.19 189 MET A N 1
ATOM 1449 C CA . MET A 1 189 ? 4.625 1.135 -5.445 1 95.19 189 MET A CA 1
ATOM 1450 C C . MET A 1 189 ? 3.648 1.686 -6.48 1 95.19 189 MET A C 1
ATOM 1452 O O . MET A 1 189 ? 3.176 0.949 -7.348 1 95.19 189 MET A O 1
ATOM 1456 N N . LEU A 1 190 ? 3.424 2.914 -6.41 1 96.06 190 LEU A N 1
ATOM 1457 C CA . LEU A 1 190 ? 2.457 3.535 -7.309 1 96.06 190 LEU A CA 1
ATOM 1458 C C . LEU A 1 190 ? 2.963 3.523 -8.75 1 96.06 190 LEU A C 1
ATOM 1460 O O . LEU A 1 190 ? 2.168 3.488 -9.688 1 96.06 190 LEU A O 1
ATOM 1464 N N . LEU A 1 191 ? 4.219 3.527 -8.914 1 94.81 191 LEU A N 1
ATOM 1465 C CA . LEU A 1 191 ? 4.805 3.529 -10.25 1 94.81 191 LEU A CA 1
ATOM 1466 C C . LEU A 1 191 ? 4.691 2.154 -10.898 1 94.81 191 LEU A C 1
ATOM 1468 O O . LEU A 1 191 ? 4.629 2.043 -12.125 1 94.81 191 LEU A O 1
ATOM 1472 N N . ARG A 1 192 ? 4.621 1.141 -10.102 1 95.5 192 ARG A N 1
ATOM 1473 C CA . ARG A 1 192 ? 4.684 -0.193 -10.695 1 95.5 192 ARG A CA 1
ATOM 1474 C C . ARG A 1 192 ? 3.318 -0.868 -10.664 1 95.5 192 ARG A C 1
ATOM 1476 O O . ARG A 1 192 ? 3.141 -1.947 -11.234 1 95.5 192 ARG A O 1
ATOM 1483 N N . ALA A 1 193 ? 2.35 -0.287 -9.984 1 96.94 193 ALA A N 1
ATOM 1484 C CA . ALA A 1 193 ? 1.055 -0.938 -9.805 1 96.94 193 ALA A CA 1
ATOM 1485 C C . ALA A 1 193 ? 0 -0.335 -10.727 1 96.94 193 ALA A C 1
ATOM 1487 O O . ALA A 1 193 ? -0.032 0.881 -10.93 1 96.94 193 ALA A O 1
ATOM 1488 N N . ARG A 1 194 ? -0.849 -1.197 -11.258 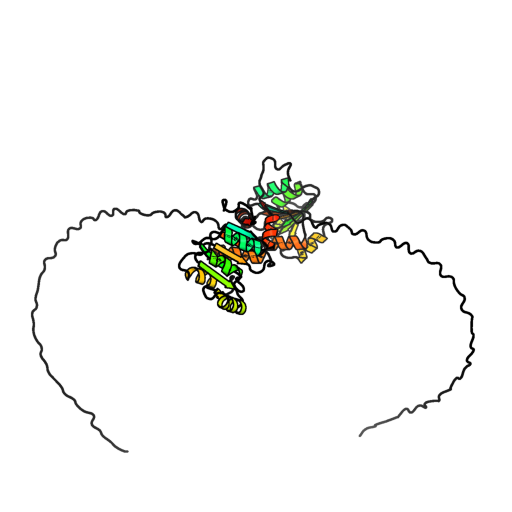1 95.38 194 ARG A N 1
ATOM 1489 C CA . ARG A 1 194 ? -1.98 -0.772 -12.078 1 95.38 194 ARG A CA 1
ATOM 1490 C C . ARG A 1 194 ? -3.209 -1.633 -11.805 1 95.38 194 ARG A C 1
ATOM 1492 O O . ARG A 1 194 ? -3.09 -2.754 -11.305 1 95.38 194 ARG A O 1
ATOM 1499 N N . LEU A 1 195 ? -4.297 -1.038 -12.078 1 95.94 195 LEU A N 1
ATOM 1500 C CA . LEU A 1 195 ? -5.539 -1.802 -12.008 1 95.94 195 LEU A CA 1
ATOM 1501 C C . LEU A 1 195 ? -5.75 -2.623 -13.273 1 95.94 195 LEU A C 1
ATOM 1503 O O . LEU A 1 195 ? -5.457 -2.154 -14.383 1 95.94 195 LEU A O 1
ATOM 1507 N N . TRP A 1 196 ? -6.266 -3.812 -13.062 1 94.19 196 TRP A N 1
ATOM 1508 C CA . TRP A 1 196 ? -6.707 -4.582 -14.219 1 94.19 196 TRP A CA 1
ATOM 1509 C C . TRP A 1 196 ? -7.914 -3.924 -14.883 1 94.19 196 TRP A C 1
ATOM 1511 O O . TRP A 1 196 ? -8.891 -3.592 -14.211 1 94.19 196 TRP A O 1
ATOM 1521 N N . ILE A 1 197 ? -7.805 -3.586 -16.156 1 85 197 ILE A N 1
ATOM 1522 C CA . ILE A 1 197 ? -8.914 -3.07 -16.953 1 85 197 ILE A CA 1
ATOM 1523 C C . ILE A 1 197 ? -9.234 -4.043 -18.094 1 85 197 ILE A C 1
ATOM 1525 O O . ILE A 1 197 ? -8.352 -4.387 -18.891 1 85 197 ILE A O 1
ATOM 1529 N N . GLU A 1 198 ? -10.352 -4.727 -17.953 1 74.06 198 GLU A N 1
ATOM 1530 C CA . GLU A 1 198 ? -10.766 -5.676 -18.984 1 74.06 198 GLU A CA 1
ATOM 1531 C C . GLU A 1 198 ? -10.883 -4.992 -20.344 1 74.06 198 GLU A C 1
ATOM 1533 O O . GLU A 1 198 ? -11.578 -3.98 -20.484 1 74.06 198 GLU A O 1
ATOM 1538 N N . HIS A 1 199 ? -9.883 -4.277 -20.891 1 58.94 199 HIS A N 1
ATOM 1539 C CA . HIS A 1 199 ? -10.188 -3.713 -22.203 1 58.94 199 HIS A CA 1
ATOM 1540 C C . HIS A 1 199 ? -10.742 -4.777 -23.141 1 58.94 199 HIS A C 1
ATOM 1542 O O . HIS A 1 199 ? -10.312 -5.93 -23.109 1 58.94 199 HIS A O 1
ATOM 1548 N N . PRO A 1 200 ? -11.828 -4.59 -23.75 1 50.88 200 PRO A N 1
ATOM 1549 C CA . PRO A 1 200 ? -12.148 -5.449 -24.906 1 50.88 200 PRO A CA 1
ATOM 1550 C C . PRO A 1 200 ? -10.914 -5.844 -25.703 1 50.88 200 PRO A C 1
ATOM 1552 O O . PRO A 1 200 ? -10.828 -6.969 -26.203 1 50.88 200 PRO A O 1
ATOM 1555 N N . LEU A 1 201 ? -10.031 -4.898 -26.156 1 43.53 201 LEU A N 1
ATOM 1556 C CA . LEU A 1 201 ? -8.859 -5.105 -27 1 43.53 201 LEU A CA 1
ATOM 1557 C C . LEU A 1 201 ? -7.699 -5.672 -26.188 1 43.53 201 LEU A C 1
ATOM 1559 O O . LEU A 1 201 ? -6.559 -5.695 -26.656 1 43.53 201 LEU A O 1
ATOM 1563 N N . ASN A 1 202 ? -7.586 -5.852 -25.031 1 44.19 202 ASN A N 1
ATOM 1564 C CA . ASN A 1 202 ? -6.484 -6.266 -24.172 1 44.19 202 ASN A CA 1
ATOM 1565 C C . ASN A 1 202 ? -5.75 -7.473 -24.75 1 44.19 202 ASN A C 1
ATOM 1567 O O . ASN A 1 202 ? -4.883 -8.047 -24.094 1 44.19 202 ASN A O 1
ATOM 1571 N N . ALA A 1 203 ? -6.156 -8.156 -25.812 1 38.81 203 ALA A N 1
ATOM 1572 C CA . ALA A 1 203 ? -5.309 -9.062 -26.578 1 38.81 203 ALA A CA 1
ATOM 1573 C C . ALA A 1 203 ? -3.922 -8.469 -26.797 1 38.81 203 ALA A C 1
ATOM 1575 O O . ALA A 1 203 ? -2.918 -9.18 -26.734 1 38.81 203 ALA A O 1
ATOM 1576 N N . LYS A 1 204 ? -3.752 -7.219 -27.406 1 36.97 204 LYS A N 1
ATOM 1577 C CA . LYS A 1 204 ? -2.498 -6.789 -28.016 1 36.97 204 LYS A CA 1
ATOM 1578 C C . LYS A 1 204 ? -1.599 -6.098 -26.984 1 36.97 204 LYS A C 1
ATOM 1580 O O . LYS A 1 204 ? -0.442 -5.785 -27.281 1 36.97 204 LYS A O 1
ATOM 1585 N N . VAL A 1 205 ? -2.105 -5.34 -25.891 1 36.28 205 VAL A N 1
ATOM 1586 C CA . VAL A 1 205 ? -1.222 -4.371 -25.266 1 36.28 205 VAL A CA 1
ATOM 1587 C C . VAL A 1 205 ? -0.49 -5.031 -24.094 1 36.28 205 VAL A C 1
ATOM 1589 O O . VAL A 1 205 ? 0.274 -4.371 -23.375 1 36.28 205 VAL A O 1
ATOM 1592 N N . LEU A 1 206 ? -0.896 -6.051 -23.547 1 30.91 206 LEU A N 1
ATOM 1593 C CA . LEU A 1 206 ? -0.003 -6.574 -22.531 1 30.91 206 LEU A CA 1
ATOM 1594 C C . LEU A 1 206 ? 1.277 -7.125 -23.141 1 30.91 206 LEU A C 1
ATOM 1596 O O . LEU A 1 206 ? 1.228 -7.848 -24.141 1 30.91 206 LEU A O 1
ATOM 1600 N N . MET B 1 1 ? 38.469 -74.625 45.719 1 19.56 1 MET B N 1
ATOM 1601 C CA . MET B 1 1 ? 39.594 -75.375 45.156 1 19.56 1 MET B CA 1
ATOM 1602 C C . MET B 1 1 ? 39.531 -75.375 43.625 1 19.56 1 MET B C 1
ATOM 1604 O O . MET B 1 1 ? 40.562 -75.438 42.969 1 19.56 1 MET B O 1
ATOM 1608 N N . GLY B 1 2 ? 38.406 -75.875 43.094 1 15.69 2 GLY B N 1
ATOM 1609 C CA . GLY B 1 2 ? 38.75 -76.812 42.031 1 15.69 2 GLY B CA 1
ATOM 1610 C C . GLY B 1 2 ? 39.375 -76.125 40.844 1 15.69 2 GLY B C 1
ATOM 1611 O O . GLY B 1 2 ? 39.312 -74.875 40.688 1 15.69 2 GLY B O 1
ATOM 1612 N N . ALA B 1 3 ? 39.125 -76.812 39.562 1 15.85 3 ALA B N 1
ATOM 1613 C CA . ALA B 1 3 ? 40.031 -77.5 38.656 1 15.85 3 ALA B CA 1
ATOM 1614 C C . ALA B 1 3 ? 40.438 -76.625 37.469 1 15.85 3 ALA B C 1
ATOM 1616 O O . ALA B 1 3 ? 41.625 -76.438 37.188 1 15.85 3 ALA B O 1
ATOM 1617 N N . LEU B 1 4 ? 39.781 -76.875 36.312 1 17.22 4 LEU B N 1
ATOM 1618 C CA . LEU B 1 4 ? 40.281 -77.625 35.188 1 17.22 4 LEU B CA 1
ATOM 1619 C C . LEU B 1 4 ? 40.938 -76.688 34.188 1 17.22 4 LEU B C 1
ATOM 1621 O O . LEU B 1 4 ? 40.656 -75.438 34.156 1 17.22 4 LEU B O 1
ATOM 1625 N N . THR B 1 5 ? 41.25 -77.125 32.906 1 15.63 5 THR B N 1
ATOM 1626 C CA . THR B 1 5 ? 42.375 -77.5 32.031 1 15.63 5 THR B CA 1
ATOM 1627 C C . THR B 1 5 ? 42.5 -76.562 30.844 1 15.63 5 THR B C 1
ATOM 1629 O O . THR B 1 5 ? 43.562 -76.062 30.547 1 15.63 5 THR B O 1
ATOM 1632 N N . ASP B 1 6 ? 41.5 -76.625 29.828 1 16.34 6 ASP B N 1
ATOM 1633 C CA . ASP B 1 6 ? 41.906 -77.25 28.578 1 16.34 6 ASP B CA 1
ATOM 1634 C C . ASP B 1 6 ? 42.688 -76.312 27.688 1 16.34 6 ASP B C 1
ATOM 1636 O O . ASP B 1 6 ? 42.688 -75.125 27.891 1 16.34 6 ASP B O 1
ATOM 1640 N N . GLU B 1 7 ? 42.906 -76.75 26.359 1 15.7 7 GLU B N 1
ATOM 1641 C CA . GLU B 1 7 ? 43.938 -77.125 25.406 1 15.7 7 GLU B CA 1
ATOM 1642 C C . GLU B 1 7 ? 44.125 -76.125 24.312 1 15.7 7 GLU B C 1
ATOM 1644 O O . GLU B 1 7 ? 44.906 -76.25 23.391 1 15.7 7 GLU B O 1
ATOM 1649 N N . ARG B 1 8 ? 43.281 -75.062 24.266 1 16.95 8 ARG B N 1
ATOM 1650 C CA . ARG B 1 8 ? 43 -74.688 22.875 1 16.95 8 ARG B CA 1
ATOM 1651 C C . ARG B 1 8 ? 44.281 -74.312 22.109 1 16.95 8 ARG B C 1
ATOM 1653 O O . ARG B 1 8 ? 45.094 -73.5 22.578 1 16.95 8 ARG B O 1
ATOM 1660 N N . ARG B 1 9 ? 44.375 -74.875 20.938 1 16.28 9 ARG B N 1
ATOM 1661 C CA . ARG B 1 9 ? 45.344 -75.438 19.984 1 16.28 9 ARG B CA 1
ATOM 1662 C C . ARG B 1 9 ? 46.125 -74.375 19.266 1 16.28 9 ARG B C 1
ATOM 1664 O O . ARG B 1 9 ? 45.656 -73.25 19.172 1 16.28 9 ARG B O 1
ATOM 1671 N N . HIS B 1 10 ? 47.25 -74.75 18.578 1 16 10 HIS B N 1
ATOM 1672 C CA . HIS B 1 10 ? 48.625 -74.625 18.156 1 16 10 HIS B CA 1
ATOM 1673 C C . HIS B 1 10 ? 48.75 -74 16.75 1 16 10 HIS B C 1
ATOM 1675 O O . HIS B 1 10 ? 49.844 -73.688 16.281 1 16 10 HIS B O 1
ATOM 1681 N N . GLU B 1 11 ? 47.562 -73.875 15.969 1 16.48 11 GLU B N 1
ATOM 1682 C CA . GLU B 1 11 ? 48.031 -74.375 14.672 1 16.48 11 GLU B CA 1
ATOM 1683 C C . GLU B 1 11 ? 49.125 -73.5 14.117 1 16.48 11 GLU B C 1
ATOM 1685 O O . GLU B 1 11 ? 49.125 -72.25 14.398 1 16.48 11 GLU B O 1
ATOM 1690 N N . GLN B 1 12 ? 49.938 -74.062 13.18 1 15.42 12 GLN B N 1
ATOM 1691 C CA . GLN B 1 12 ? 51.312 -74.188 12.688 1 15.42 12 GLN B CA 1
ATOM 1692 C C . GLN B 1 12 ? 51.594 -73.188 11.586 1 15.42 12 GLN B C 1
ATOM 1694 O O . GLN B 1 12 ? 52.656 -72.562 11.531 1 15.42 12 GLN B O 1
ATOM 1699 N N . CYS B 1 13 ? 50.688 -73.062 10.477 1 15.72 13 CYS B N 1
ATOM 1700 C CA . CYS B 1 13 ? 51.312 -73.438 9.227 1 15.72 13 CYS B CA 1
ATOM 1701 C C . CYS B 1 13 ? 52.281 -72.375 8.742 1 15.72 13 CYS B C 1
ATOM 1703 O O . CYS B 1 13 ? 52.219 -71.25 9.188 1 15.72 13 CYS B O 1
ATOM 1705 N N . SER B 1 14 ? 52.438 -72.25 7.273 1 16.11 14 SER B N 1
ATOM 1706 C CA . SER B 1 14 ? 53.5 -72.562 6.34 1 16.11 14 SER B CA 1
ATOM 1707 C C . SER B 1 14 ? 54.312 -71.312 5.941 1 16.11 14 SER B C 1
ATOM 1709 O O . SER B 1 14 ? 53.812 -70.188 6.059 1 16.11 14 SER B O 1
ATOM 1711 N N . PRO B 1 15 ? 55.375 -71.625 5.074 1 16.42 15 PRO B N 1
ATOM 1712 C CA . PRO B 1 15 ? 56.75 -71.125 4.891 1 16.42 15 PRO B CA 1
ATOM 1713 C C . PRO B 1 15 ? 56.812 -69.875 3.988 1 16.42 15 PRO B C 1
ATOM 1715 O O . PRO B 1 15 ? 57.656 -69 4.207 1 16.42 15 PRO B O 1
ATOM 1718 N N . ALA B 1 16 ? 55.875 -69.75 2.877 1 16.83 16 ALA B N 1
ATOM 1719 C CA . ALA B 1 16 ? 56.625 -69.75 1.626 1 16.83 16 ALA B CA 1
ATOM 1720 C C . ALA B 1 16 ? 57.469 -68.5 1.44 1 16.83 16 ALA B C 1
ATOM 1722 O O . ALA B 1 16 ? 57.156 -67.5 2.047 1 16.83 16 ALA B O 1
ATOM 1723 N N . GLN B 1 17 ? 57.906 -68.375 0.023 1 16.78 17 GLN B N 1
ATOM 1724 C CA . GLN B 1 17 ? 59.125 -68.125 -0.769 1 16.78 17 GLN B CA 1
ATOM 1725 C C . GLN B 1 17 ? 59.312 -66.625 -0.993 1 16.78 17 GLN B C 1
ATOM 1727 O O . GLN B 1 17 ? 58.344 -65.875 -1.198 1 16.78 17 GLN B O 1
ATOM 1732 N N . LEU B 1 18 ? 60.5 -66.062 -0.839 1 18.05 18 LEU B N 1
ATOM 1733 C CA . LEU B 1 18 ? 61.281 -64.875 -0.712 1 18.05 18 LEU B CA 1
ATOM 1734 C C . LEU B 1 18 ? 61.406 -64.125 -2.051 1 18.05 18 LEU B C 1
ATOM 1736 O O . LEU B 1 18 ? 62.062 -63.125 -2.152 1 18.05 18 LEU B O 1
ATOM 1740 N N . HIS B 1 19 ? 60.625 -64.625 -3.166 1 17.25 19 HIS B N 1
ATOM 1741 C CA . HIS B 1 19 ? 61.5 -64.438 -4.312 1 17.25 19 HIS B CA 1
ATOM 1742 C C . HIS B 1 19 ? 61.875 -62.938 -4.445 1 17.25 19 HIS B C 1
ATOM 1744 O O . HIS B 1 19 ? 61.156 -62.062 -3.938 1 17.25 19 HIS B O 1
ATOM 1750 N N . ASP B 1 20 ? 62.875 -62.719 -5.465 1 17.02 20 ASP B N 1
ATOM 1751 C CA . ASP B 1 20 ? 64.125 -62 -5.777 1 17.02 20 ASP B CA 1
ATOM 1752 C C . ASP B 1 20 ? 63.812 -60.625 -6.398 1 17.02 20 ASP B C 1
ATOM 1754 O O . ASP B 1 20 ? 64.5 -59.656 -6.051 1 17.02 20 ASP B O 1
ATOM 1758 N N . GLU B 1 21 ? 62.812 -60.562 -7.367 1 17.31 21 GLU B N 1
ATOM 1759 C CA . GLU B 1 21 ? 63.375 -60.125 -8.633 1 17.31 21 GLU B CA 1
ATOM 1760 C C . GLU B 1 21 ? 63.781 -58.656 -8.562 1 17.31 21 GLU B C 1
ATOM 1762 O O . GLU B 1 21 ? 63.344 -57.906 -7.668 1 17.31 21 GLU B O 1
ATOM 1767 N N . GLY B 1 22 ? 63.938 -58.062 -9.859 1 17.56 22 GLY B N 1
ATOM 1768 C CA . GLY B 1 22 ? 64.812 -57.344 -10.758 1 17.56 22 GLY B CA 1
ATOM 1769 C C . GLY B 1 22 ? 64.688 -55.844 -10.672 1 17.56 22 GLY B C 1
ATOM 1770 O O . GLY B 1 22 ? 63.562 -55.344 -10.609 1 17.56 22 GLY B O 1
ATOM 1771 N N . LEU B 1 23 ? 65.688 -55.156 -10.148 1 19.44 23 LEU B N 1
ATOM 1772 C CA . LEU B 1 23 ? 65.938 -53.75 -9.82 1 19.44 23 LEU B CA 1
ATOM 1773 C C . LEU B 1 23 ? 65.812 -52.875 -11.07 1 19.44 23 LEU B C 1
ATOM 1775 O O . LEU B 1 23 ? 66.812 -52.781 -11.836 1 19.44 23 LEU B O 1
ATOM 1779 N N . LYS B 1 24 ? 64.875 -53.156 -12.023 1 19 24 LYS B N 1
ATOM 1780 C CA . LYS B 1 24 ? 65.188 -52.438 -13.258 1 19 24 LYS B CA 1
ATOM 1781 C C . LYS B 1 24 ? 65.312 -50.938 -13.008 1 19 24 LYS B C 1
ATOM 1783 O O . LYS B 1 24 ? 64.375 -50.344 -12.43 1 19 24 LYS B O 1
ATOM 1788 N N . ARG B 1 25 ? 66.562 -50.375 -13 1 19.95 25 ARG B N 1
ATOM 1789 C CA . ARG B 1 25 ? 67.125 -49.031 -12.711 1 19.95 25 ARG B CA 1
ATOM 1790 C C . ARG B 1 25 ? 66.625 -48.031 -13.75 1 19.95 25 ARG B C 1
ATOM 1792 O O . ARG B 1 25 ? 67.438 -47.531 -14.555 1 19.95 25 ARG B O 1
ATOM 1799 N N . ASN B 1 26 ? 65.5 -48.188 -14.539 1 19.33 26 ASN B N 1
ATOM 1800 C CA . ASN B 1 26 ? 65.562 -47.406 -15.758 1 19.33 26 ASN B CA 1
ATOM 1801 C C . ASN B 1 26 ? 65.688 -45.906 -15.461 1 19.33 26 ASN B C 1
ATOM 1803 O O . ASN B 1 26 ? 64.875 -45.344 -14.672 1 19.33 26 ASN B O 1
ATOM 1807 N N . SER B 1 27 ? 66.875 -45.312 -15.625 1 21.67 27 SER B N 1
ATOM 1808 C CA . SER B 1 27 ? 67.5 -43.969 -15.477 1 21.67 27 SER B CA 1
ATOM 1809 C C . SER B 1 27 ? 66.812 -42.969 -16.375 1 21.67 27 SER B C 1
ATOM 1811 O O . SER B 1 27 ? 67 -42.938 -17.594 1 21.67 27 SER B O 1
ATOM 1813 N N . ARG B 1 28 ? 65.5 -42.938 -16.672 1 20.97 28 ARG B N 1
ATOM 1814 C CA . ARG B 1 28 ? 65.125 -42.094 -17.781 1 20.97 28 ARG B CA 1
ATOM 1815 C C . ARG B 1 28 ? 65.562 -40.656 -17.547 1 20.97 28 ARG B C 1
ATOM 1817 O O . ARG B 1 28 ? 65.5 -40.156 -16.422 1 20.97 28 ARG B O 1
ATOM 1824 N N . PRO B 1 29 ? 66.312 -40.125 -18.594 1 25.56 29 PRO B N 1
ATOM 1825 C CA . PRO B 1 29 ? 66.938 -38.812 -18.578 1 25.56 29 PRO B CA 1
ATOM 1826 C C . PRO B 1 29 ? 66 -37.656 -18.422 1 25.56 29 PRO B C 1
ATOM 1828 O O . PRO B 1 29 ? 64.812 -37.781 -18.75 1 25.56 29 PRO B O 1
ATOM 1831 N N . PRO B 1 30 ? 66.188 -36.688 -17.453 1 25.38 30 PRO B N 1
ATOM 1832 C CA . PRO B 1 30 ? 65.375 -35.562 -17.047 1 25.38 30 PRO B CA 1
ATOM 1833 C C . PRO B 1 30 ? 65.062 -34.562 -18.188 1 25.38 30 PRO B C 1
ATOM 1835 O O . PRO B 1 30 ? 66.062 -34.062 -18.797 1 25.38 30 PRO B O 1
ATOM 1838 N N . SER B 1 31 ? 64.25 -35 -19.219 1 24.53 31 SER B N 1
ATOM 1839 C CA . SER B 1 31 ? 64.062 -34.094 -20.344 1 24.53 31 SER B CA 1
ATOM 1840 C C . SER B 1 31 ? 63.719 -32.656 -19.844 1 24.53 31 SER B C 1
ATOM 1842 O O . SER B 1 31 ? 63.031 -32.5 -18.859 1 24.53 31 SER B O 1
ATOM 1844 N N . SER B 1 32 ? 64.688 -31.734 -20.156 1 25.83 32 SER B N 1
ATOM 1845 C CA . SER B 1 32 ? 64.75 -30.297 -19.953 1 25.83 32 SER B CA 1
ATOM 1846 C C . SER B 1 32 ? 63.5 -29.609 -20.5 1 25.83 32 SER B C 1
ATOM 1848 O O . SER B 1 32 ? 63.281 -29.609 -21.719 1 25.83 32 SER B O 1
ATOM 1850 N N . SER B 1 33 ? 62.312 -29.844 -19.984 1 25.98 33 SER B N 1
ATOM 1851 C CA . SER B 1 33 ? 61.125 -29.234 -20.516 1 25.98 33 SER B CA 1
ATOM 1852 C C . SER B 1 33 ? 61.25 -27.719 -20.609 1 25.98 33 SER B C 1
ATOM 1854 O O . SER B 1 33 ? 61.625 -27.062 -19.641 1 25.98 33 SER B O 1
ATOM 1856 N N . LEU B 1 34 ? 61.656 -27.25 -21.812 1 28.89 34 LEU B N 1
ATOM 1857 C CA . LEU B 1 34 ? 61.625 -25.859 -22.234 1 28.89 34 LEU B CA 1
ATOM 1858 C C . LEU B 1 34 ? 60.344 -25.172 -21.812 1 28.89 34 LEU B C 1
ATOM 1860 O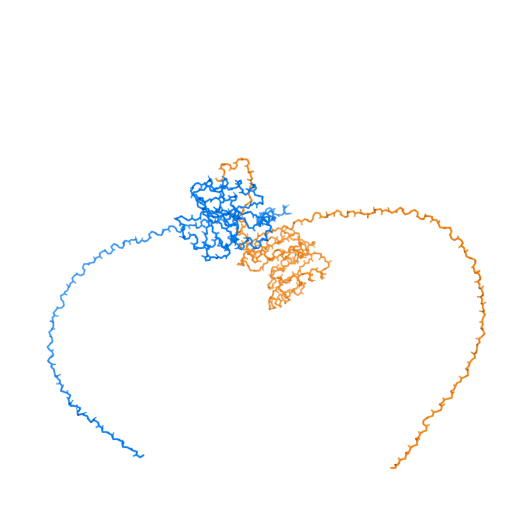 O . LEU B 1 34 ? 59.25 -25.688 -22.078 1 28.89 34 LEU B O 1
ATOM 1864 N N . TYR B 1 35 ? 60.406 -24.391 -20.703 1 27.92 35 TYR B N 1
ATOM 1865 C CA . TYR B 1 35 ? 59.375 -23.547 -20.109 1 27.92 35 TYR B CA 1
ATOM 1866 C C . TYR B 1 35 ? 58.812 -22.578 -21.141 1 27.92 35 TYR B C 1
ATOM 1868 O O . TYR B 1 35 ? 59.531 -21.672 -21.609 1 27.92 35 TYR B O 1
ATOM 1876 N N . ARG B 1 36 ? 58.156 -23.062 -22.219 1 29.97 36 ARG B N 1
ATOM 1877 C CA . ARG B 1 36 ? 57.531 -22.047 -23.047 1 29.97 36 ARG B CA 1
ATOM 1878 C C . ARG B 1 36 ? 56.688 -21.094 -22.203 1 29.97 36 ARG B C 1
ATOM 1880 O O . ARG B 1 36 ? 55.875 -21.531 -21.375 1 29.97 36 ARG B O 1
ATOM 1887 N N . PRO B 1 37 ? 57.156 -19.828 -22.156 1 28.02 37 PRO B N 1
ATOM 1888 C CA . PRO B 1 37 ? 56.375 -18.797 -21.438 1 28.02 37 PRO B CA 1
ATOM 1889 C C . PRO B 1 37 ? 54.906 -18.75 -21.891 1 28.02 37 PRO B C 1
ATOM 1891 O O . PRO B 1 37 ? 54.625 -18.703 -23.078 1 28.02 37 PRO B O 1
ATOM 1894 N N . GLU B 1 38 ? 54.125 -19.656 -21.406 1 29.53 38 GLU B N 1
ATOM 1895 C CA . GLU B 1 38 ? 52.719 -19.5 -21.75 1 29.53 38 GLU B CA 1
ATOM 1896 C C . GLU B 1 38 ? 52.25 -18.062 -21.547 1 29.53 38 GLU B C 1
ATOM 1898 O O . GLU B 1 38 ? 52.469 -17.484 -20.469 1 29.53 38 GLU B O 1
ATOM 1903 N N . GLY B 1 39 ? 52.375 -17.25 -22.641 1 29.22 39 GLY B N 1
ATOM 1904 C CA . GLY B 1 39 ? 51.719 -15.945 -22.703 1 29.22 39 GLY B CA 1
ATOM 1905 C C . GLY B 1 39 ? 50.344 -15.93 -22.094 1 29.22 39 GLY B C 1
ATOM 1906 O O . GLY B 1 39 ? 49.469 -16.703 -22.516 1 29.22 39 GLY B O 1
ATOM 1907 N N . ARG B 1 40 ? 50.25 -15.656 -20.75 1 29.12 40 ARG B N 1
ATOM 1908 C CA . ARG B 1 40 ? 48.969 -15.422 -20.078 1 29.12 40 ARG B CA 1
ATOM 1909 C C . ARG B 1 40 ? 48.125 -14.391 -20.828 1 29.12 40 ARG B C 1
ATOM 1911 O O . ARG B 1 40 ? 48.375 -13.188 -20.719 1 29.12 40 ARG B O 1
ATOM 1918 N N . GLU B 1 41 ? 47.906 -14.602 -22.188 1 31.09 41 GLU B N 1
ATOM 1919 C CA . GLU B 1 41 ? 46.812 -13.758 -22.578 1 31.09 41 GLU B CA 1
ATOM 1920 C C . GLU B 1 41 ? 45.594 -13.953 -21.641 1 31.09 41 GLU B C 1
ATOM 1922 O O . GLU B 1 41 ? 44.969 -15 -21.672 1 31.09 41 GLU B O 1
ATOM 1927 N N . GLY B 1 42 ? 45.812 -13.531 -20.391 1 30.7 42 GLY B N 1
ATOM 1928 C CA . GLY B 1 42 ? 44.625 -13.391 -19.562 1 30.7 42 GLY B CA 1
ATOM 1929 C C . GLY B 1 42 ? 43.438 -12.758 -20.281 1 30.7 42 GLY B C 1
ATOM 1930 O O . GLY B 1 42 ? 43.531 -11.602 -20.703 1 30.7 42 GLY B O 1
ATOM 1931 N N . ARG B 1 43 ? 42.719 -13.477 -21.219 1 32.16 43 ARG B N 1
ATOM 1932 C CA . ARG B 1 43 ? 41.406 -12.977 -21.609 1 32.16 43 ARG B CA 1
ATOM 1933 C C . ARG B 1 43 ? 40.625 -12.461 -20.406 1 32.16 43 ARG B C 1
ATOM 1935 O O . ARG B 1 43 ? 40.406 -13.195 -19.438 1 32.16 43 ARG B O 1
ATOM 1942 N N . MET B 1 44 ? 40.844 -11.211 -20.078 1 31.03 44 MET B N 1
ATOM 1943 C CA . MET B 1 44 ? 39.844 -10.555 -19.234 1 31.03 44 MET B CA 1
ATOM 1944 C C . MET B 1 44 ? 38.438 -10.852 -19.734 1 31.03 44 MET B C 1
ATOM 1946 O O . MET B 1 44 ? 37.969 -10.266 -20.734 1 31.03 44 MET B O 1
ATOM 1950 N N . LYS B 1 45 ? 38.031 -12.039 -20.016 1 35.84 45 LYS B N 1
ATOM 1951 C CA . LYS B 1 45 ? 36.594 -12.234 -20.188 1 35.84 45 LYS B CA 1
ATOM 1952 C C . LYS B 1 45 ? 35.812 -11.664 -19 1 35.84 45 LYS B C 1
ATOM 1954 O O . LYS B 1 45 ? 35.469 -12.398 -18.062 1 35.84 45 LYS B O 1
ATOM 1959 N N . GLY B 1 46 ? 36.406 -10.789 -18.203 1 35.19 46 GLY B N 1
ATOM 1960 C CA . GLY B 1 46 ? 35.375 -10.344 -17.281 1 35.19 46 GLY B CA 1
ATOM 1961 C C . GLY B 1 46 ? 34.125 -9.844 -17.969 1 35.19 46 GLY B C 1
ATOM 1962 O O . GLY B 1 46 ? 34.094 -8.719 -18.484 1 35.19 46 GLY B O 1
ATOM 1963 N N . GLY B 1 47 ? 33.562 -10.688 -18.859 1 35.41 47 GLY B N 1
ATOM 1964 C CA . GLY B 1 47 ? 32.25 -10.219 -19.25 1 35.41 47 GLY B CA 1
ATOM 1965 C C . GLY B 1 47 ? 31.453 -9.664 -18.078 1 35.41 47 GLY B C 1
ATOM 1966 O O . GLY B 1 47 ? 31.25 -10.359 -17.078 1 35.41 47 GLY B O 1
ATOM 1967 N N . HIS B 1 48 ? 31.625 -8.422 -17.75 1 35.81 48 HIS B N 1
ATOM 1968 C CA . HIS B 1 48 ? 30.578 -7.801 -16.953 1 35.81 48 HIS B CA 1
ATOM 1969 C C . HIS B 1 48 ? 29.203 -8.297 -17.375 1 35.81 48 HIS B C 1
ATOM 1971 O O . HIS B 1 48 ? 28.812 -8.164 -18.531 1 35.81 48 HIS B O 1
ATOM 1977 N N . SER B 1 49 ? 28.859 -9.492 -16.969 1 36.62 49 SER B N 1
ATOM 1978 C CA . SER B 1 49 ? 27.438 -9.727 -17.141 1 36.62 49 SER B CA 1
ATOM 1979 C C . SER B 1 49 ? 26.641 -8.438 -16.969 1 36.62 49 SER B C 1
ATOM 1981 O O . SER B 1 49 ? 26.875 -7.676 -16.031 1 36.62 49 SER B O 1
ATOM 1983 N N . PRO B 1 50 ? 26.203 -7.84 -17.984 1 38.09 50 PRO B N 1
ATOM 1984 C CA . PRO B 1 50 ? 25.375 -6.652 -17.734 1 38.09 50 PRO B CA 1
ATOM 1985 C C . PRO B 1 50 ? 24.547 -6.766 -16.469 1 38.09 50 PRO B C 1
ATOM 1987 O O . PRO B 1 50 ? 24.141 -7.871 -16.078 1 38.09 50 PRO B O 1
ATOM 1990 N N . LYS B 1 51 ? 24.953 -6.098 -15.508 1 41.34 51 LYS B N 1
ATOM 1991 C CA . LYS B 1 51 ? 23.984 -5.887 -14.43 1 41.34 51 LYS B CA 1
ATOM 1992 C C . LYS B 1 51 ? 22.562 -5.973 -14.953 1 41.34 51 LYS B C 1
ATOM 1994 O O . LYS B 1 51 ? 22.172 -5.195 -15.82 1 41.34 51 LYS B O 1
ATOM 1999 N N . ARG B 1 52 ? 22.031 -7.059 -15.25 1 37.16 52 ARG B N 1
ATOM 2000 C CA . ARG B 1 52 ? 20.609 -7.16 -15.594 1 37.16 52 ARG B CA 1
ATOM 2001 C C . ARG B 1 52 ? 19.797 -6.086 -14.883 1 37.16 52 ARG B C 1
ATOM 2003 O O . ARG B 1 52 ? 19.797 -6.008 -13.656 1 37.16 52 ARG B O 1
ATOM 2010 N N . CYS B 1 53 ? 19.719 -4.941 -15.344 1 40.78 53 CYS B N 1
ATOM 2011 C CA . CYS B 1 53 ? 18.766 -3.961 -14.82 1 40.78 53 CYS B CA 1
ATOM 2012 C C . CYS B 1 53 ? 17.531 -4.648 -14.258 1 40.78 53 CYS B C 1
ATOM 2014 O O . CYS B 1 53 ? 16.828 -5.352 -14.984 1 40.78 53 CYS B O 1
ATOM 2016 N N . LYS B 1 54 ? 17.609 -5.207 -13.117 1 52.94 54 LYS B N 1
ATOM 2017 C CA . LYS B 1 54 ? 16.531 -5.93 -12.438 1 52.94 54 LYS B CA 1
ATOM 2018 C C . LYS B 1 54 ? 15.172 -5.328 -12.766 1 52.94 54 LYS B C 1
ATOM 2020 O O . LYS B 1 54 ? 14.914 -4.156 -12.477 1 52.94 54 LYS B O 1
ATOM 2025 N N . LYS B 1 55 ? 14.57 -5.777 -13.867 1 64.19 55 LYS B N 1
ATOM 2026 C CA . LYS B 1 55 ? 13.211 -5.402 -14.242 1 64.19 55 LYS B CA 1
ATOM 2027 C C . LYS B 1 55 ? 12.289 -5.395 -13.031 1 64.19 55 LYS B C 1
ATOM 2029 O O . LYS B 1 55 ? 12.352 -6.297 -12.195 1 64.19 55 LYS B O 1
ATOM 2034 N N . ARG B 1 56 ? 11.844 -4.258 -12.688 1 80.44 56 ARG B N 1
ATOM 2035 C CA . ARG B 1 56 ? 10.945 -4.062 -11.547 1 80.44 56 ARG B CA 1
ATOM 2036 C C . ARG B 1 56 ? 9.664 -4.875 -11.719 1 80.44 56 ARG B C 1
ATOM 2038 O O . ARG B 1 56 ? 9.055 -4.867 -12.789 1 80.44 56 ARG B O 1
ATOM 2045 N N . CYS B 1 57 ? 9.359 -5.715 -10.711 1 94.75 57 CYS B N 1
ATOM 2046 C CA . CYS B 1 57 ? 8.117 -6.488 -10.648 1 94.75 57 CYS B CA 1
ATOM 2047 C C . CYS B 1 57 ? 6.906 -5.59 -10.859 1 94.75 57 CYS B C 1
ATOM 2049 O O . CYS B 1 57 ? 6.715 -4.617 -10.125 1 94.75 57 CYS B O 1
ATOM 2051 N N . ARG B 1 58 ? 6.16 -5.855 -11.93 1 97.06 58 ARG B N 1
ATOM 2052 C CA . ARG B 1 58 ? 4.902 -5.148 -12.141 1 97.06 58 ARG B CA 1
ATOM 2053 C C . ARG B 1 58 ? 3.783 -5.754 -11.297 1 97.06 58 ARG B C 1
ATOM 2055 O O . ARG B 1 58 ? 3.707 -6.973 -11.141 1 97.06 58 ARG B O 1
ATOM 2062 N N . VAL B 1 59 ? 2.904 -4.793 -10.828 1 98.19 59 VAL B N 1
ATOM 2063 C CA . VAL B 1 59 ? 1.784 -5.246 -10.008 1 98.19 59 VAL B CA 1
ATOM 2064 C C . VAL B 1 59 ? 0.468 -4.93 -10.719 1 98.19 59 VAL B C 1
ATOM 2066 O O . VAL B 1 59 ? 0.25 -3.801 -11.156 1 98.19 59 VAL B O 1
ATOM 2069 N N . VAL B 1 60 ? -0.391 -5.918 -10.836 1 98.12 60 VAL B N 1
ATOM 2070 C CA . VAL B 1 60 ? -1.734 -5.742 -11.383 1 98.12 60 VAL B CA 1
ATOM 2071 C C . VAL B 1 60 ? -2.771 -6.098 -10.312 1 98.12 60 VAL B C 1
ATOM 2073 O O . VAL B 1 60 ? -2.756 -7.199 -9.766 1 98.12 60 VAL B O 1
ATOM 2076 N N . ALA B 1 61 ? -3.645 -5.188 -10.055 1 97.81 61 ALA B N 1
ATOM 2077 C CA . ALA B 1 61 ? -4.629 -5.379 -8.992 1 97.81 61 ALA B CA 1
ATOM 2078 C C . ALA B 1 61 ? -6.027 -5.57 -9.562 1 97.81 61 ALA B C 1
ATOM 2080 O O . ALA B 1 61 ? -6.395 -4.934 -10.555 1 97.81 61 ALA B O 1
ATOM 2081 N N . CYS B 1 62 ? -6.773 -6.434 -8.898 1 96 62 CYS B N 1
ATOM 2082 C CA . CYS B 1 62 ? -8.18 -6.664 -9.195 1 96 62 CYS B CA 1
ATOM 2083 C C . CYS B 1 62 ? -8.969 -6.934 -7.918 1 96 62 CYS B C 1
ATOM 2085 O O . CYS B 1 62 ? -8.391 -7.102 -6.848 1 96 62 CYS B O 1
ATOM 2087 N N . GLU B 1 63 ? -10.266 -6.906 -8.086 1 94.06 63 GLU B N 1
ATOM 2088 C CA . GLU B 1 63 ? -11.102 -7.105 -6.902 1 94.06 63 GLU B CA 1
ATOM 2089 C C . GLU B 1 63 ? -11.945 -8.367 -7.031 1 94.06 63 GLU B C 1
ATOM 2091 O O . GLU B 1 63 ? -11.992 -9.195 -6.113 1 94.06 63 GLU B O 1
ATOM 2096 N N . GLU B 1 64 ? -12.484 -8.602 -8.188 1 94.12 64 GLU B N 1
ATOM 2097 C CA . GLU B 1 64 ? -13.414 -9.711 -8.375 1 94.12 64 GLU B CA 1
ATOM 2098 C C . GLU B 1 64 ? -12.711 -10.938 -8.953 1 94.12 64 GLU B C 1
ATOM 2100 O O . GLU B 1 64 ? -11.773 -10.797 -9.734 1 94.12 64 GLU B O 1
ATOM 2105 N N . VAL B 1 65 ? -13.242 -12.133 -8.617 1 95.5 65 VAL B N 1
ATOM 2106 C CA . VAL B 1 65 ? -12.664 -13.383 -9.094 1 95.5 65 VAL B CA 1
ATOM 2107 C C . VAL B 1 65 ? -12.703 -13.422 -10.617 1 95.5 65 VAL B C 1
ATOM 2109 O O . VAL B 1 65 ? -11.766 -13.898 -11.266 1 95.5 65 VAL B O 1
ATOM 2112 N N . SER B 1 66 ? -13.805 -12.898 -11.164 1 94.94 66 SER B N 1
ATOM 2113 C CA . SER B 1 66 ? -13.922 -12.891 -12.617 1 94.94 66 SER B CA 1
ATOM 2114 C C . SER B 1 66 ? -12.812 -12.055 -13.25 1 94.94 66 SER B C 1
ATOM 2116 O O . SER B 1 66 ? -12.219 -12.461 -14.25 1 94.94 66 SER B O 1
ATOM 2118 N N . GLU B 1 67 ? -12.484 -10.898 -12.695 1 94.81 67 GLU B N 1
ATOM 2119 C CA . GLU B 1 67 ? -11.383 -10.062 -13.156 1 94.81 67 GLU B CA 1
ATOM 2120 C C . GLU B 1 67 ? -10.039 -10.766 -12.977 1 94.81 67 GLU B C 1
ATOM 2122 O O . GLU B 1 67 ? -9.18 -10.703 -13.852 1 94.81 67 GLU B O 1
ATOM 2127 N N . TYR B 1 68 ? -9.992 -11.383 -11.836 1 96.81 68 TYR B N 1
ATOM 2128 C CA . TYR B 1 68 ? -8.781 -12.109 -11.477 1 96.81 68 TYR B CA 1
ATOM 2129 C C . TYR B 1 68 ? -8.477 -13.195 -12.492 1 96.81 68 TYR B C 1
ATOM 2131 O O . TYR B 1 68 ? -7.367 -13.258 -13.031 1 96.81 68 TYR B O 1
ATOM 2139 N N . ARG B 1 69 ? -9.406 -13.984 -12.859 1 97.38 69 ARG B N 1
ATOM 2140 C CA . ARG B 1 69 ? -9.234 -15.062 -13.836 1 97.38 69 ARG B CA 1
ATOM 2141 C C . ARG B 1 69 ? -9.023 -14.5 -15.234 1 97.38 69 ARG B C 1
ATOM 2143 O O . ARG B 1 69 ? -8.219 -15.031 -16 1 97.38 69 ARG B O 1
ATOM 2150 N N . ALA B 1 70 ? -9.734 -13.438 -15.555 1 96.81 70 ALA B N 1
ATOM 2151 C CA . ALA B 1 70 ? -9.531 -12.789 -16.844 1 96.81 70 ALA B CA 1
ATOM 2152 C C . ALA B 1 70 ? -8.102 -12.273 -16.984 1 96.81 70 ALA B C 1
ATOM 2154 O O . ALA B 1 70 ? -7.488 -12.406 -18.047 1 96.81 70 ALA B O 1
ATOM 2155 N N . ALA B 1 71 ? -7.609 -11.68 -15.922 1 97.38 71 ALA B N 1
ATOM 2156 C CA . ALA B 1 71 ? -6.238 -11.172 -15.93 1 97.38 71 ALA B CA 1
ATOM 2157 C C . ALA B 1 71 ? -5.238 -12.312 -16.109 1 97.38 71 ALA B C 1
ATOM 2159 O O . ALA B 1 71 ? -4.254 -12.172 -16.844 1 97.38 71 ALA B O 1
ATOM 2160 N N . VAL B 1 72 ? -5.496 -13.406 -15.453 1 97.94 72 VAL B N 1
ATOM 2161 C CA . VAL B 1 72 ? -4.652 -14.586 -15.594 1 97.94 72 VAL B CA 1
ATOM 2162 C C . VAL B 1 72 ? -4.586 -15 -17.062 1 97.94 72 VAL B C 1
ATOM 2164 O O . VAL B 1 72 ? -3.496 -15.172 -17.625 1 97.94 72 VAL B O 1
ATOM 2167 N N . LEU B 1 73 ? -5.676 -15.109 -17.656 1 97.44 73 LEU B N 1
ATOM 2168 C CA . LEU B 1 73 ? -5.762 -15.586 -19.031 1 97.44 73 LEU B CA 1
ATOM 2169 C C . LEU B 1 73 ? -5.07 -14.617 -19.984 1 97.44 73 LEU B C 1
ATOM 2171 O O . LEU B 1 73 ? -4.543 -15.031 -21.016 1 97.44 73 LEU B O 1
ATOM 2175 N N . ALA B 1 74 ? -5.039 -13.391 -19.609 1 96.75 74 ALA B N 1
ATOM 2176 C CA . ALA B 1 74 ? -4.461 -12.367 -20.484 1 96.75 74 ALA B CA 1
ATOM 2177 C C . ALA B 1 74 ? -2.949 -12.266 -20.281 1 96.75 74 ALA B C 1
ATOM 2179 O O . ALA B 1 74 ? -2.213 -11.945 -21.219 1 96.75 74 ALA B O 1
ATOM 2180 N N . LEU B 1 75 ? -2.477 -12.578 -19.062 1 97.12 75 LEU B N 1
ATOM 2181 C CA . LEU B 1 75 ? -1.107 -12.211 -18.719 1 97.12 75 LEU B CA 1
ATOM 2182 C C . LEU B 1 75 ? -0.212 -13.438 -18.656 1 97.12 75 LEU B C 1
ATOM 2184 O O . LEU B 1 75 ? 1.016 -13.32 -18.688 1 97.12 75 LEU B O 1
ATOM 2188 N N . VAL B 1 76 ? -0.769 -14.602 -18.516 1 98.25 76 VAL B N 1
ATOM 2189 C CA . VAL B 1 76 ? 0.003 -15.82 -18.328 1 98.25 76 VAL B CA 1
ATOM 2190 C C . VAL B 1 76 ? 0.092 -16.594 -19.625 1 98.25 76 VAL B C 1
ATOM 2192 O O . VAL B 1 76 ? -0.869 -16.641 -20.406 1 98.25 76 VAL B O 1
ATOM 2195 N N . ASN B 1 77 ? 1.201 -17.172 -19.891 1 98.19 77 ASN B N 1
ATOM 2196 C CA . ASN B 1 77 ? 1.372 -18.016 -21.078 1 98.19 77 ASN B CA 1
ATOM 2197 C C . ASN B 1 77 ? 2.199 -19.25 -20.766 1 98.19 77 ASN B C 1
ATOM 2199 O O . ASN B 1 77 ? 2.588 -19.484 -19.609 1 98.19 77 ASN B O 1
ATOM 2203 N N . SER B 1 78 ? 2.535 -20.062 -21.797 1 98.31 78 SER B N 1
ATOM 2204 C CA . SER B 1 78 ? 3.08 -21.406 -21.625 1 98.31 78 SER B CA 1
ATOM 2205 C C . SER B 1 78 ? 4.543 -21.359 -21.203 1 98.31 78 SER B C 1
ATOM 2207 O O . SER B 1 78 ? 5.105 -22.359 -20.781 1 98.31 78 SER B O 1
ATOM 2209 N N . ASN B 1 79 ? 5.117 -20.219 -21.203 1 98.31 79 ASN B N 1
ATOM 2210 C CA . ASN B 1 79 ? 6.504 -20.078 -20.766 1 98.31 79 ASN B CA 1
ATOM 2211 C C . ASN B 1 79 ? 6.598 -19.734 -19.281 1 98.31 79 ASN B C 1
ATOM 2213 O O . ASN B 1 79 ? 7.691 -19.719 -18.719 1 98.31 79 ASN B O 1
ATOM 2217 N N . ASP B 1 80 ? 5.461 -19.484 -18.703 1 98.56 80 ASP B N 1
ATOM 2218 C CA . ASP B 1 80 ? 5.461 -18.984 -17.328 1 98.56 80 ASP B CA 1
ATOM 2219 C C . ASP B 1 80 ? 5.406 -20.125 -16.328 1 98.56 80 ASP B C 1
ATOM 2221 O O . ASP B 1 80 ? 4.711 -21.125 -16.547 1 98.56 80 ASP B O 1
ATOM 2225 N N . VAL B 1 81 ? 6.191 -19.953 -15.289 1 98.81 81 VAL B N 1
ATOM 2226 C CA . VAL B 1 81 ? 6.012 -20.688 -14.039 1 98.81 81 VAL B CA 1
ATOM 2227 C C . VAL B 1 81 ? 5.305 -19.812 -13.016 1 98.81 81 VAL B C 1
ATOM 2229 O O . VAL B 1 81 ? 5.809 -18.734 -12.656 1 98.81 81 VAL B O 1
ATOM 2232 N N . VAL B 1 82 ? 4.156 -20.297 -12.547 1 98.88 82 VAL B N 1
ATOM 2233 C CA . VAL B 1 82 ? 3.293 -19.422 -11.75 1 98.88 82 VAL B CA 1
ATOM 2234 C C . VAL B 1 82 ? 3.121 -20.016 -10.352 1 98.88 82 VAL B C 1
ATOM 2236 O O . VAL B 1 82 ? 2.941 -21.219 -10.195 1 98.88 82 VAL B O 1
ATOM 2239 N N . LEU B 1 83 ? 3.234 -19.156 -9.406 1 98.94 83 LEU B N 1
ATOM 2240 C CA . LEU B 1 83 ? 2.834 -19.469 -8.039 1 98.94 83 LEU B CA 1
ATOM 2241 C C . LEU B 1 83 ? 1.521 -18.781 -7.688 1 98.94 83 LEU B C 1
ATOM 2243 O O . LEU B 1 83 ? 1.378 -17.562 -7.883 1 98.94 83 LEU B O 1
ATOM 2247 N N . GLU B 1 84 ? 0.58 -19.531 -7.234 1 98.88 84 GLU B N 1
ATOM 2248 C CA . GLU B 1 84 ? -0.62 -18.922 -6.672 1 98.88 84 GLU B CA 1
ATOM 2249 C C . GLU B 1 84 ? -0.648 -19.062 -5.152 1 98.88 84 GLU B C 1
ATOM 2251 O O . GLU B 1 84 ? -0.594 -20.172 -4.621 1 98.88 84 GLU B O 1
ATOM 2256 N N . VAL B 1 85 ? -0.752 -17.938 -4.52 1 98.69 85 VAL B N 1
ATOM 2257 C CA . VAL B 1 85 ? -0.907 -17.891 -3.068 1 98.69 85 VAL B CA 1
ATOM 2258 C C . VAL B 1 85 ? -2.383 -17.734 -2.711 1 98.69 85 VAL B C 1
ATOM 2260 O O . VAL B 1 85 ? -3.043 -16.797 -3.158 1 98.69 85 VAL B O 1
ATOM 2263 N N . GLY B 1 86 ? -2.844 -18.547 -1.862 1 98.44 86 GLY B N 1
ATOM 2264 C CA . GLY B 1 86 ? -4.27 -18.625 -1.59 1 98.44 86 GLY B CA 1
ATOM 2265 C C . GLY B 1 86 ? -5.031 -19.438 -2.617 1 98.44 86 GLY B C 1
ATOM 2266 O O . GLY B 1 86 ? -6.059 -19 -3.135 1 98.44 86 GLY B O 1
ATOM 2267 N N . SER B 1 87 ? -4.598 -20.672 -2.869 1 98.56 87 SER B N 1
ATOM 2268 C CA . SER B 1 87 ? -5.137 -21.484 -3.957 1 98.56 87 SER B CA 1
ATOM 2269 C C . SER B 1 87 ? -6.484 -22.094 -3.582 1 98.56 87 SER B C 1
ATOM 2271 O O . SER B 1 87 ? -7.238 -22.516 -4.457 1 98.56 87 SER B O 1
ATOM 2273 N N . HIS B 1 88 ? -6.727 -22.172 -2.27 1 98.19 88 HIS B N 1
ATOM 2274 C CA . HIS B 1 88 ? -7.969 -22.766 -1.798 1 98.19 88 HIS B CA 1
ATOM 2275 C C . HIS B 1 88 ? -8.156 -24.172 -2.371 1 98.19 88 HIS B C 1
ATOM 2277 O O . HIS B 1 88 ? -7.285 -25.031 -2.223 1 98.19 88 HIS B O 1
ATOM 2283 N N . VAL B 1 89 ? -9.312 -24.438 -2.924 1 98.56 89 VAL B N 1
ATOM 2284 C CA . VAL B 1 89 ? -9.578 -25.781 -3.393 1 98.56 89 VAL B CA 1
ATOM 2285 C C . VAL B 1 89 ? -9.148 -25.922 -4.852 1 98.56 89 VAL B C 1
ATOM 2287 O O . VAL B 1 89 ? -9.445 -26.922 -5.504 1 98.56 89 VAL B O 1
ATOM 2290 N N . GLY B 1 90 ? -8.555 -25 -5.434 1 98.62 90 GLY B N 1
ATOM 2291 C CA . GLY B 1 90 ? -7.828 -25.125 -6.688 1 98.62 90 GLY B CA 1
ATOM 2292 C C . GLY B 1 90 ? -8.602 -24.609 -7.887 1 98.62 90 GLY B C 1
ATOM 2293 O O . GLY B 1 90 ? -8.227 -24.859 -9.031 1 98.62 90 GLY B O 1
ATOM 2294 N N . GLY B 1 91 ? -9.703 -23.906 -7.637 1 97.81 91 GLY B N 1
ATOM 2295 C CA . GLY B 1 91 ? -10.539 -23.438 -8.727 1 97.81 91 GLY B CA 1
ATOM 2296 C C . GLY B 1 91 ? -9.805 -22.531 -9.688 1 97.81 91 GLY B C 1
ATOM 2297 O O . GLY B 1 91 ? -9.789 -22.781 -10.898 1 97.81 91 GLY B O 1
ATOM 2298 N N . THR B 1 92 ? -9.164 -21.5 -9.195 1 98.31 92 THR B N 1
ATOM 2299 C CA . THR B 1 92 ? -8.406 -20.578 -10.047 1 98.31 92 THR B CA 1
ATOM 2300 C C . THR B 1 92 ? -7.09 -21.219 -10.484 1 98.31 92 THR B C 1
ATOM 2302 O O . THR B 1 92 ? -6.625 -20.984 -11.602 1 98.31 92 THR B O 1
ATOM 2305 N N . THR B 1 93 ? -6.52 -22.031 -9.656 1 98.81 93 THR B N 1
ATOM 2306 C CA . THR B 1 93 ? -5.273 -22.703 -10.008 1 98.81 93 THR B CA 1
ATOM 2307 C C . THR B 1 93 ? -5.441 -23.516 -11.289 1 98.81 93 THR B C 1
ATOM 2309 O O . THR B 1 93 ? -4.539 -23.547 -12.133 1 98.81 93 THR B O 1
ATOM 2312 N N . LYS B 1 94 ? -6.539 -24.109 -11.406 1 98.75 94 LYS B N 1
ATOM 2313 C CA . LYS B 1 94 ? -6.828 -24.875 -12.617 1 98.75 94 LYS B CA 1
ATOM 2314 C C . LYS B 1 94 ? -6.852 -23.984 -13.844 1 98.75 94 LYS B C 1
ATOM 2316 O O . LYS B 1 94 ? -6.383 -24.375 -14.914 1 98.75 94 LYS B O 1
ATOM 2321 N N . VAL B 1 95 ? -7.426 -22.844 -13.695 1 98.62 95 VAL B N 1
ATOM 2322 C CA . VAL B 1 95 ? -7.457 -21.859 -14.773 1 98.62 95 VAL B CA 1
ATOM 2323 C C . VAL B 1 95 ? -6.035 -21.469 -15.156 1 98.62 95 VAL B C 1
ATOM 2325 O O . VAL B 1 95 ? -5.684 -21.438 -16.344 1 98.62 95 VAL B O 1
ATOM 2328 N N . ILE B 1 96 ? -5.168 -21.219 -14.188 1 98.88 96 ILE B N 1
ATOM 2329 C CA . ILE B 1 96 ? -3.771 -20.875 -14.414 1 98.88 96 ILE B CA 1
ATOM 2330 C C . ILE B 1 96 ? -3.059 -22.016 -15.133 1 98.88 96 ILE B C 1
ATOM 2332 O O . ILE B 1 96 ? -2.311 -21.781 -16.094 1 98.88 96 ILE B O 1
ATOM 2336 N N . ALA B 1 97 ? -3.336 -23.234 -14.766 1 98.75 97 ALA B N 1
ATOM 2337 C CA . ALA B 1 97 ? -2.688 -24.422 -15.32 1 98.75 97 ALA B CA 1
ATOM 2338 C C . ALA B 1 97 ? -3 -24.578 -16.812 1 98.75 97 ALA B C 1
ATOM 2340 O O . ALA B 1 97 ? -2.199 -25.141 -17.562 1 98.75 97 ALA B O 1
ATOM 2341 N N . SER B 1 98 ? -4.121 -24.094 -17.172 1 98.38 98 SER B N 1
ATOM 2342 C CA . SER B 1 98 ? -4.551 -24.266 -18.547 1 98.38 98 SER B CA 1
ATOM 2343 C C . SER B 1 98 ? -3.73 -23.391 -19.5 1 98.38 98 SER B C 1
ATOM 2345 O O . SER B 1 98 ? -3.705 -23.641 -20.703 1 98.38 98 SER B O 1
ATOM 2347 N N . VAL B 1 99 ? -3.033 -22.391 -18.984 1 98.5 99 VAL B N 1
ATOM 2348 C CA . VAL B 1 99 ? -2.338 -21.469 -19.875 1 98.5 99 VAL B CA 1
ATOM 2349 C C . VAL B 1 99 ? -0.86 -21.406 -19.5 1 98.5 99 VAL B C 1
ATOM 2351 O O . VAL B 1 99 ? -0.018 -21.047 -20.328 1 98.5 99 VAL B O 1
ATOM 2354 N N . ALA B 1 100 ? -0.502 -21.781 -18.297 1 98.75 100 ALA B N 1
ATOM 2355 C CA . ALA B 1 100 ? 0.873 -21.688 -17.812 1 98.75 100 ALA B CA 1
ATOM 2356 C C . ALA B 1 100 ? 1.679 -22.922 -18.188 1 98.75 100 ALA B C 1
ATOM 2358 O O . ALA B 1 100 ? 1.11 -23.984 -18.422 1 98.75 100 ALA B O 1
ATOM 2359 N N . GLY B 1 101 ? 3.021 -22.75 -18.234 1 98.44 101 GLY B N 1
ATOM 2360 C CA . GLY B 1 101 ? 3.887 -23.922 -18.328 1 98.44 101 GLY B CA 1
ATOM 2361 C C . GLY B 1 101 ? 3.855 -24.781 -17.094 1 98.44 101 GLY B C 1
ATOM 2362 O O . GLY B 1 101 ? 3.898 -26.016 -17.188 1 98.44 101 GLY B O 1
ATOM 2363 N N . ARG B 1 102 ? 3.797 -24.141 -16.016 1 98.5 102 ARG B N 1
ATOM 2364 C CA . ARG B 1 102 ? 3.693 -24.797 -14.711 1 98.5 102 ARG B CA 1
ATOM 2365 C C . ARG B 1 102 ? 3.01 -23.891 -13.695 1 98.5 102 ARG B C 1
ATOM 2367 O O . ARG B 1 102 ? 3.166 -22.672 -13.742 1 98.5 102 ARG B O 1
ATOM 2374 N N . VAL B 1 103 ? 2.314 -24.5 -12.766 1 98.81 103 VAL B N 1
ATOM 2375 C CA . VAL B 1 103 ? 1.739 -23.75 -11.664 1 98.81 103 VAL B CA 1
ATOM 2376 C C . VAL B 1 103 ? 1.847 -24.547 -10.375 1 98.81 103 VAL B C 1
ATOM 2378 O O . VAL B 1 103 ? 1.713 -25.781 -10.383 1 98.81 103 VAL B O 1
ATOM 2381 N N . VAL B 1 104 ? 2.123 -23.844 -9.305 1 98.88 104 VAL B N 1
ATOM 2382 C CA . VAL B 1 104 ? 2.029 -24.391 -7.953 1 98.88 104 VAL B CA 1
ATOM 2383 C C . VAL B 1 104 ? 1.042 -23.562 -7.133 1 98.88 104 VAL B C 1
ATOM 2385 O O . VAL B 1 104 ? 1.122 -22.328 -7.109 1 98.88 104 VAL B O 1
ATOM 2388 N N . GLY B 1 105 ? 0.103 -24.234 -6.539 1 98.88 105 GLY B N 1
ATOM 2389 C CA . GLY B 1 105 ? -0.796 -23.578 -5.598 1 98.88 105 GLY B CA 1
ATOM 2390 C C . GLY B 1 105 ? -0.371 -23.75 -4.152 1 98.88 105 GLY B C 1
ATOM 2391 O O . GLY B 1 105 ? 0.069 -24.828 -3.752 1 98.88 105 GLY B O 1
ATOM 2392 N N . VAL B 1 106 ? -0.511 -22.672 -3.361 1 98.81 106 VAL B N 1
ATOM 2393 C CA . VAL B 1 106 ? -0.174 -22.734 -1.941 1 98.81 106 VAL B CA 1
ATOM 2394 C C . VAL B 1 106 ? -1.353 -22.234 -1.11 1 98.81 106 VAL B C 1
ATOM 2396 O O . VAL B 1 106 ? -2 -21.25 -1.471 1 98.81 106 VAL B O 1
ATOM 2399 N N . ASP B 1 107 ? -1.603 -22.953 -0.058 1 98.62 107 ASP B N 1
ATOM 2400 C CA . ASP B 1 107 ? -2.57 -22.531 0.947 1 98.62 107 ASP B CA 1
ATOM 2401 C C . ASP B 1 107 ? -2.145 -22.969 2.346 1 98.62 107 ASP B C 1
ATOM 2403 O O . ASP B 1 107 ? -1.514 -24.016 2.504 1 98.62 107 ASP B O 1
ATOM 2407 N N . GLN B 1 108 ? -2.551 -22.172 3.328 1 97.94 108 GLN B N 1
ATOM 2408 C CA . GLN B 1 108 ? -2.105 -22.484 4.684 1 97.94 108 GLN B CA 1
ATOM 2409 C C . GLN B 1 108 ? -3.021 -23.5 5.352 1 97.94 108 GLN B C 1
ATOM 2411 O O . GLN B 1 108 ? -2.668 -24.078 6.379 1 97.94 108 GLN B O 1
ATOM 2416 N N . GLN B 1 109 ? -4.164 -23.781 4.801 1 98.12 109 GLN B N 1
ATOM 2417 C CA . GLN B 1 109 ? -5.129 -24.688 5.395 1 98.12 109 GLN B CA 1
ATOM 2418 C C . GLN B 1 109 ? -4.988 -26.094 4.816 1 98.12 109 GLN B C 1
ATOM 2420 O O . GLN B 1 109 ? -5.262 -26.312 3.637 1 98.12 109 GLN B O 1
ATOM 2425 N N . PRO B 1 110 ? -4.688 -27.047 5.68 1 98.5 110 PRO B N 1
ATOM 2426 C CA . PRO B 1 110 ? -4.406 -28.391 5.168 1 98.5 110 PRO B CA 1
ATOM 2427 C C . PRO B 1 110 ? -5.629 -29.031 4.52 1 98.5 110 PRO B C 1
ATOM 2429 O O . PRO B 1 110 ? -5.488 -29.781 3.545 1 98.5 110 PRO B O 1
ATOM 2432 N N . GLU B 1 111 ? -6.766 -28.688 5.047 1 98.69 111 GLU B N 1
ATOM 2433 C CA . GLU B 1 111 ? -7.977 -29.297 4.5 1 98.69 111 GLU B CA 1
ATOM 2434 C C . GLU B 1 111 ? -8.258 -28.797 3.086 1 98.69 111 GLU B C 1
ATOM 2436 O O . GLU B 1 111 ? -8.703 -29.562 2.23 1 98.69 111 GLU B O 1
ATOM 2441 N N . LEU B 1 112 ? -7.98 -27.562 2.83 1 98.69 112 LEU B N 1
ATOM 2442 C CA . LEU B 1 112 ? -8.18 -26.984 1.505 1 98.69 112 LEU B CA 1
ATOM 2443 C C . LEU B 1 112 ? -7.172 -27.547 0.509 1 98.69 112 LEU B C 1
ATOM 2445 O O . LEU B 1 112 ? -7.527 -27.859 -0.629 1 98.69 112 LEU B O 1
ATOM 2449 N N . VAL B 1 113 ? -5.969 -27.766 0.977 1 98.88 113 VAL B N 1
ATOM 2450 C CA . VAL B 1 113 ? -4.926 -28.312 0.119 1 98.88 113 VAL B CA 1
ATOM 2451 C C . VAL B 1 113 ? -5.258 -29.75 -0.242 1 98.88 113 VAL B C 1
ATOM 2453 O O . VAL B 1 113 ? -5.105 -30.172 -1.396 1 98.88 113 VAL B O 1
ATOM 2456 N N . ALA B 1 114 ? -5.723 -30.5 0.737 1 98.81 114 ALA B N 1
ATOM 2457 C CA . ALA B 1 114 ? -6.117 -31.891 0.484 1 98.81 114 ALA B CA 1
ATOM 2458 C C . ALA B 1 114 ? -7.223 -31.969 -0.563 1 98.81 114 ALA B C 1
ATOM 2460 O O . ALA B 1 114 ? -7.168 -32.781 -1.479 1 98.81 114 ALA B O 1
ATOM 2461 N N . GLN B 1 115 ? -8.164 -31.109 -0.432 1 98.88 115 GLN B N 1
ATOM 2462 C CA . GLN B 1 115 ? -9.266 -31.062 -1.387 1 98.88 115 GLN B CA 1
ATOM 2463 C C . GLN B 1 115 ? -8.773 -30.656 -2.771 1 98.88 115 GLN B C 1
ATOM 2465 O O . GLN B 1 115 ? -9.203 -31.203 -3.781 1 98.88 115 GLN B O 1
ATOM 2470 N N . ALA B 1 116 ? -7.895 -29.672 -2.83 1 98.88 116 ALA B N 1
ATOM 2471 C CA . ALA B 1 116 ? -7.328 -29.234 -4.102 1 98.88 116 ALA B CA 1
ATOM 2472 C C . ALA B 1 116 ? -6.609 -30.375 -4.809 1 98.88 116 ALA B C 1
ATOM 2474 O O . ALA B 1 116 ? -6.766 -30.562 -6.02 1 98.88 116 ALA B O 1
ATOM 2475 N N . ARG B 1 117 ? -5.836 -31.188 -4.074 1 98.81 117 ARG B N 1
ATOM 2476 C CA . ARG B 1 117 ? -5.102 -32.312 -4.629 1 98.81 117 ARG B CA 1
ATOM 2477 C C . ARG B 1 117 ? -6.055 -33.406 -5.16 1 98.81 117 ARG B C 1
ATOM 2479 O O . ARG B 1 117 ? -5.75 -34.062 -6.141 1 98.81 117 ARG B O 1
ATOM 2486 N N . GLN B 1 118 ? -7.164 -33.469 -4.48 1 98.75 118 GLN B N 1
ATOM 2487 C CA . GLN B 1 118 ? -8.18 -34.406 -4.957 1 98.75 118 GLN B CA 1
ATOM 2488 C C . GLN B 1 118 ? -8.844 -33.906 -6.23 1 98.75 118 GLN B C 1
ATOM 2490 O O . GLN B 1 118 ? -9.055 -34.656 -7.176 1 98.75 118 GLN B O 1
ATOM 2495 N N . ASN B 1 119 ? -9.156 -32.656 -6.23 1 98.69 119 ASN B N 1
ATOM 2496 C CA . ASN B 1 119 ? -9.82 -32.031 -7.371 1 98.69 119 ASN B CA 1
ATOM 2497 C C . ASN B 1 119 ? -8.945 -32.062 -8.617 1 98.69 119 ASN B C 1
ATOM 2499 O O . ASN B 1 119 ? -9.438 -32.25 -9.727 1 98.69 119 ASN B O 1
ATOM 2503 N N . TYR B 1 120 ? -7.645 -31.781 -8.422 1 98.69 120 TYR B N 1
ATOM 2504 C CA . TYR B 1 120 ? -6.707 -31.641 -9.531 1 98.69 120 TYR B CA 1
ATOM 2505 C C . TYR B 1 120 ? -5.398 -32.375 -9.242 1 98.69 120 TYR B C 1
ATOM 2507 O O . TYR B 1 120 ? -4.367 -31.734 -9.016 1 98.69 120 TYR B O 1
ATOM 2515 N N . PRO B 1 121 ? -5.391 -33.656 -9.398 1 98.5 121 PRO B N 1
ATOM 2516 C CA . PRO B 1 121 ? -4.238 -34.469 -9.008 1 98.5 121 PRO B CA 1
ATOM 2517 C C . PRO B 1 121 ? -3.002 -34.188 -9.859 1 98.5 121 PRO B C 1
ATOM 2519 O O . PRO B 1 121 ? -1.884 -34.531 -9.461 1 98.5 121 PRO B O 1
ATOM 2522 N N . GLU B 1 122 ? -3.137 -33.594 -11.031 1 98.06 122 GLU B N 1
ATOM 2523 C CA . GLU B 1 122 ? -2.018 -33.344 -11.938 1 98.06 122 GLU B CA 1
ATOM 2524 C C . GLU B 1 122 ? -1.315 -32.031 -11.586 1 98.06 122 GLU B C 1
ATOM 2526 O O . GLU B 1 122 ? -0.241 -31.734 -12.117 1 98.06 122 GLU B O 1
ATOM 2531 N N . ILE B 1 123 ? -1.93 -31.219 -10.719 1 98.75 123 ILE B N 1
ATOM 2532 C CA . ILE B 1 123 ? -1.374 -29.938 -10.336 1 98.75 123 ILE B CA 1
ATOM 2533 C C . ILE B 1 123 ? -0.698 -30.047 -8.969 1 98.75 123 ILE B C 1
ATOM 2535 O O . ILE B 1 123 ? -1.204 -30.719 -8.07 1 98.75 123 ILE B O 1
ATOM 2539 N N . GLN B 1 124 ? 0.414 -29.391 -8.812 1 98.81 124 GLN B N 1
ATOM 2540 C CA . GLN B 1 124 ? 1.146 -29.391 -7.547 1 98.81 124 GLN B CA 1
ATOM 2541 C C . GLN B 1 124 ? 0.534 -28.391 -6.566 1 98.81 124 GLN B C 1
ATOM 2543 O O . GLN B 1 124 ? 0.34 -27.219 -6.898 1 98.81 124 GLN B O 1
ATOM 2548 N N . PHE B 1 125 ? 0.182 -28.859 -5.363 1 98.88 125 PHE B N 1
ATOM 2549 C CA . PHE B 1 125 ? -0.307 -28.031 -4.277 1 98.88 125 PHE B CA 1
ATOM 2550 C C . PHE B 1 125 ? 0.546 -28.203 -3.025 1 98.88 125 PHE B C 1
ATOM 2552 O O . PHE B 1 125 ? 0.939 -29.328 -2.691 1 98.88 125 PHE B O 1
ATOM 2559 N N . GLU B 1 126 ? 0.873 -27.125 -2.383 1 98.81 126 GLU B N 1
ATOM 2560 C CA . GLU B 1 126 ? 1.693 -27.141 -1.175 1 98.81 126 GLU B CA 1
ATOM 2561 C C . GLU B 1 126 ? 0.957 -26.5 0.001 1 98.81 126 GLU B C 1
ATOM 2563 O O . GLU B 1 126 ? 0.269 -25.484 -0.162 1 98.81 126 GLU B O 1
ATOM 2568 N N . ASN B 1 127 ? 1.151 -27.109 1.219 1 98.81 127 ASN B N 1
ATOM 2569 C CA . ASN B 1 127 ? 0.524 -26.609 2.441 1 98.81 127 ASN B CA 1
ATOM 2570 C C . ASN B 1 127 ? 1.531 -25.906 3.338 1 98.81 127 ASN B C 1
ATOM 2572 O O . ASN B 1 127 ? 2.311 -26.547 4.043 1 98.81 127 ASN B O 1
ATOM 2576 N N . PHE B 1 128 ? 1.512 -24.547 3.34 1 98.38 128 PHE B N 1
ATOM 2577 C CA . PHE B 1 128 ? 2.297 -23.766 4.289 1 98.38 128 PHE B CA 1
ATOM 2578 C C . PHE B 1 128 ? 1.845 -22.312 4.297 1 98.38 128 PHE B C 1
ATOM 2580 O O . PHE B 1 128 ? 1.066 -21.891 3.436 1 98.38 128 PHE B O 1
ATOM 2587 N N . ASP B 1 129 ? 2.246 -21.562 5.277 1 98.06 129 ASP B N 1
ATOM 2588 C CA . ASP B 1 129 ? 2.004 -20.125 5.383 1 98.06 129 ASP B CA 1
ATOM 2589 C C . ASP B 1 129 ? 2.904 -19.359 4.426 1 98.06 129 ASP B C 1
ATOM 2591 O O . ASP B 1 129 ? 4.129 -19.391 4.555 1 98.06 129 ASP B O 1
ATOM 2595 N N . ALA B 1 130 ? 2.293 -18.656 3.465 1 97.5 130 ALA B N 1
ATOM 2596 C CA . ALA B 1 130 ? 3.059 -17.938 2.449 1 97.5 130 ALA B CA 1
ATOM 2597 C C . ALA B 1 130 ? 3.885 -16.812 3.076 1 97.5 130 ALA B C 1
ATOM 2599 O O . ALA B 1 130 ? 4.766 -16.25 2.426 1 97.5 130 ALA B O 1
ATOM 2600 N N . PHE B 1 131 ? 3.656 -16.469 4.352 1 97.44 131 PHE B N 1
ATOM 2601 C CA . PHE B 1 131 ? 4.469 -15.484 5.051 1 97.44 131 PHE B CA 1
ATOM 2602 C C . PHE B 1 131 ? 5.742 -16.125 5.594 1 97.44 131 PHE B C 1
ATOM 2604 O O . PHE B 1 131 ? 6.609 -15.422 6.129 1 97.44 131 PHE B O 1
ATOM 2611 N N . ASP B 1 132 ? 5.809 -17.391 5.445 1 97.94 132 ASP B N 1
ATOM 2612 C CA . ASP B 1 132 ? 7.043 -18.094 5.781 1 97.94 132 ASP B CA 1
ATOM 2613 C C . ASP B 1 132 ? 8.055 -18 4.645 1 97.94 132 ASP B C 1
ATOM 2615 O O . ASP B 1 132 ? 8.023 -18.797 3.709 1 97.94 132 ASP B O 1
ATOM 2619 N N . SER B 1 133 ? 8.984 -17.109 4.816 1 97.25 133 SER B N 1
ATOM 2620 C CA . SER B 1 133 ? 9.953 -16.812 3.766 1 97.25 133 SER B CA 1
ATOM 2621 C C . SER B 1 133 ? 10.836 -18.031 3.479 1 97.25 133 SER B C 1
ATOM 2623 O O . SER B 1 133 ? 11.219 -18.266 2.33 1 97.25 133 SER B O 1
ATOM 2625 N N . THR B 1 134 ? 11.094 -18.781 4.465 1 98 134 THR B N 1
ATOM 2626 C CA . THR B 1 134 ? 11.945 -19.953 4.305 1 98 134 THR B CA 1
ATOM 2627 C C . THR B 1 134 ? 11.273 -20.984 3.406 1 98 134 THR B C 1
ATOM 2629 O O . THR B 1 134 ? 11.898 -21.531 2.498 1 98 134 THR B O 1
ATOM 2632 N N . LYS B 1 135 ? 10.039 -21.203 3.631 1 98.31 135 LYS B N 1
ATOM 2633 C CA . LYS B 1 135 ? 9.297 -22.188 2.832 1 98.31 135 LYS B CA 1
ATOM 2634 C C . LYS B 1 135 ? 9.086 -21.672 1.407 1 98.31 135 LYS B C 1
ATOM 2636 O O . LYS B 1 135 ? 9.125 -22.453 0.454 1 98.31 135 LYS B O 1
ATOM 2641 N N . LEU B 1 136 ? 8.867 -20.391 1.276 1 97.88 136 LEU B N 1
ATOM 2642 C CA . LEU B 1 136 ? 8.719 -19.812 -0.051 1 97.88 136 LEU B CA 1
ATOM 2643 C C . LEU B 1 136 ? 9.992 -19.984 -0.867 1 97.88 136 LEU B C 1
ATOM 2645 O O . LEU B 1 136 ? 9.945 -20.391 -2.029 1 97.88 136 LEU B O 1
ATOM 2649 N N . VAL B 1 137 ? 11.078 -19.688 -0.249 1 98.06 137 VAL B N 1
ATOM 2650 C CA . VAL B 1 137 ? 12.375 -19.797 -0.909 1 98.06 137 VAL B CA 1
ATOM 2651 C C . VAL B 1 137 ? 12.656 -21.266 -1.253 1 98.06 137 VAL B C 1
ATOM 2653 O O . VAL B 1 137 ? 13.125 -21.578 -2.352 1 98.06 137 VAL B O 1
ATOM 2656 N N . ALA B 1 138 ? 12.359 -22.109 -0.286 1 98.38 138 ALA B N 1
ATOM 2657 C CA . ALA B 1 138 ? 12.562 -23.547 -0.516 1 98.38 138 ALA B CA 1
ATOM 2658 C C . ALA B 1 138 ? 11.742 -24.031 -1.706 1 98.38 138 ALA B C 1
ATOM 2660 O O . ALA B 1 138 ? 12.234 -24.797 -2.539 1 98.38 138 ALA B O 1
ATOM 2661 N N . LEU B 1 1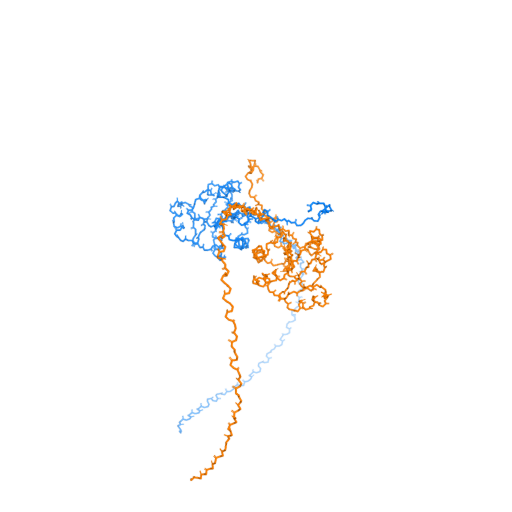39 ? 10.516 -23.594 -1.764 1 98.12 139 LEU B N 1
ATOM 2662 C CA . LEU B 1 139 ? 9.656 -23.953 -2.881 1 98.12 139 LEU B CA 1
ATOM 2663 C C . LEU B 1 139 ? 10.227 -23.438 -4.199 1 98.12 139 LEU B C 1
ATOM 2665 O O . LEU B 1 139 ? 10.312 -24.188 -5.176 1 98.12 139 LEU B O 1
ATOM 2669 N N . ALA B 1 140 ? 10.594 -22.203 -4.246 1 98 140 ALA B N 1
ATOM 2670 C CA . ALA B 1 140 ? 11.141 -21.609 -5.461 1 98 140 ALA B CA 1
ATOM 2671 C C . ALA B 1 140 ? 12.375 -22.375 -5.938 1 98 140 ALA B C 1
ATOM 2673 O O . ALA B 1 140 ? 12.539 -22.609 -7.137 1 98 140 ALA B O 1
ATOM 2674 N N . LYS B 1 141 ? 13.188 -22.812 -5.043 1 97.5 141 LYS B N 1
ATOM 2675 C CA . LYS B 1 141 ? 14.43 -23.516 -5.359 1 97.5 141 LYS B CA 1
ATOM 2676 C C . LYS B 1 141 ? 14.148 -24.922 -5.852 1 97.5 141 LYS B C 1
ATOM 2678 O O . LYS B 1 141 ? 14.961 -25.516 -6.559 1 97.5 141 LYS B O 1
ATOM 2683 N N . SER B 1 142 ? 13.078 -25.438 -5.395 1 97.69 142 SER B N 1
ATOM 2684 C CA . SER B 1 142 ? 12.742 -26.812 -5.742 1 97.69 142 SER B CA 1
ATOM 2685 C C . SER B 1 142 ? 12.219 -26.906 -7.172 1 97.69 142 SER B C 1
ATOM 2687 O O . SER B 1 142 ? 12.133 -28 -7.73 1 97.69 142 SER B O 1
ATOM 2689 N N . LEU B 1 143 ? 11.867 -25.812 -7.828 1 97.38 143 LEU B N 1
ATOM 2690 C CA . LEU B 1 143 ? 11.289 -25.828 -9.164 1 97.38 143 LEU B CA 1
ATOM 2691 C C . LEU B 1 143 ? 12.383 -25.75 -10.227 1 97.38 143 LEU B C 1
ATOM 2693 O O . LEU B 1 143 ? 13.438 -25.156 -10.008 1 97.38 143 LEU B O 1
ATOM 2697 N N . PRO B 1 144 ? 12.141 -26.391 -11.375 1 94.88 144 PRO B N 1
ATOM 2698 C CA . PRO B 1 144 ? 13.164 -26.453 -12.422 1 94.88 144 PRO B CA 1
ATOM 2699 C C . PRO B 1 144 ? 13.422 -25.094 -13.062 1 94.88 144 PRO B C 1
ATOM 2701 O O . PRO B 1 144 ? 14.492 -24.875 -13.641 1 94.88 144 PRO B O 1
ATOM 2704 N N . GLN B 1 145 ? 12.445 -24.234 -13.086 1 97.12 145 GLN B N 1
ATOM 2705 C CA . GLN B 1 145 ? 12.539 -22.891 -13.633 1 97.12 145 GLN B CA 1
ATOM 2706 C C . GLN B 1 145 ? 12.094 -21.844 -12.609 1 97.12 145 GLN B C 1
ATOM 2708 O O . GLN B 1 145 ? 11.367 -22.172 -11.664 1 97.12 145 GLN B O 1
ATOM 2713 N N . ARG B 1 146 ? 12.57 -20.641 -12.883 1 97.19 146 ARG B N 1
ATOM 2714 C CA . ARG B 1 146 ? 12.211 -19.562 -11.969 1 97.19 146 ARG B CA 1
ATOM 2715 C C . ARG B 1 146 ? 10.727 -19.234 -12.047 1 97.19 146 ARG B C 1
ATOM 2717 O O . ARG B 1 146 ? 10.125 -19.328 -13.125 1 97.19 146 ARG B O 1
ATOM 2724 N N . ILE B 1 147 ? 10.125 -18.875 -10.938 1 98.62 147 ILE B N 1
ATOM 2725 C CA . ILE B 1 147 ? 8.75 -18.375 -10.906 1 98.62 147 ILE B CA 1
ATOM 2726 C C . ILE B 1 147 ? 8.695 -16.984 -11.562 1 98.62 147 ILE B C 1
ATOM 2728 O O . ILE B 1 147 ? 9.297 -16.031 -11.07 1 98.62 147 ILE B O 1
ATOM 2732 N N . THR B 1 148 ? 7.984 -16.906 -12.648 1 98.69 148 THR B N 1
ATOM 2733 C CA . THR B 1 148 ? 7.965 -15.664 -13.406 1 98.69 148 THR B CA 1
ATOM 2734 C C . THR B 1 148 ? 6.781 -14.797 -12.992 1 98.69 148 THR B C 1
ATOM 2736 O O . THR B 1 148 ? 6.809 -13.57 -13.164 1 98.69 148 THR B O 1
ATOM 2739 N N . LYS B 1 149 ? 5.703 -15.406 -12.492 1 98.81 149 LYS B N 1
ATOM 2740 C CA . LYS B 1 149 ? 4.512 -14.68 -12.055 1 98.81 149 LYS B CA 1
ATOM 2741 C C . LYS B 1 149 ? 3.955 -15.258 -10.758 1 98.81 149 LYS B C 1
ATOM 2743 O O . LYS B 1 149 ? 4.023 -16.469 -10.531 1 98.81 149 LYS B O 1
ATOM 2748 N N . VAL B 1 150 ? 3.439 -14.344 -9.961 1 98.88 150 VAL B N 1
ATOM 2749 C CA . VAL B 1 150 ? 2.785 -14.75 -8.719 1 98.88 150 VAL B CA 1
ATOM 2750 C C . VAL B 1 150 ? 1.372 -14.172 -8.672 1 98.88 150 VAL B C 1
ATOM 2752 O O . VAL B 1 150 ? 1.171 -12.977 -8.914 1 98.88 150 VAL B O 1
ATOM 2755 N N . CYS B 1 151 ? 0.452 -15.055 -8.445 1 98.81 151 CYS B N 1
ATOM 2756 C CA . CYS B 1 151 ? -0.939 -14.68 -8.227 1 98.81 151 CYS B CA 1
ATOM 2757 C C 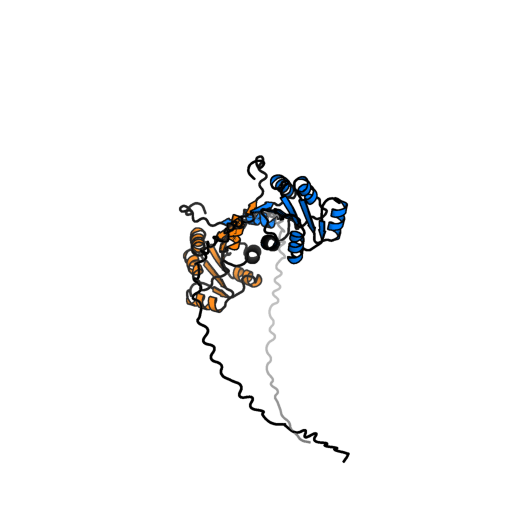. CYS B 1 151 ? -1.306 -14.758 -6.75 1 98.81 151 CYS B C 1
ATOM 2759 O O . CYS B 1 151 ? -1.051 -15.773 -6.098 1 98.81 151 CYS B O 1
ATOM 2761 N N . ILE B 1 152 ? -1.905 -13.68 -6.266 1 98.62 152 ILE B N 1
ATOM 2762 C CA . ILE B 1 152 ? -2.201 -13.602 -4.84 1 98.62 152 ILE B CA 1
ATOM 2763 C C . ILE B 1 152 ? -3.701 -13.406 -4.633 1 98.62 152 ILE B C 1
ATOM 2765 O O . ILE B 1 152 ? -4.266 -12.398 -5.059 1 98.62 152 ILE B O 1
ATOM 2769 N N . ASP B 1 153 ? -4.285 -14.383 -3.984 1 97.75 153 ASP B N 1
ATOM 2770 C CA . ASP B 1 153 ? -5.66 -14.281 -3.502 1 97.75 153 ASP B CA 1
ATOM 2771 C C . ASP B 1 153 ? -5.781 -14.805 -2.072 1 97.75 153 ASP B C 1
ATOM 2773 O O . ASP B 1 153 ? -6.121 -15.969 -1.86 1 97.75 153 ASP B O 1
ATOM 2777 N N . ILE B 1 154 ? -5.543 -13.898 -1.061 1 95.44 154 ILE B N 1
ATOM 2778 C CA . ILE B 1 154 ? -5.629 -14.305 0.34 1 95.44 154 ILE B CA 1
ATOM 2779 C C . ILE B 1 154 ? -6.863 -13.672 0.983 1 95.44 154 ILE B C 1
ATOM 2781 O O . ILE B 1 154 ? -6.777 -13.094 2.068 1 95.44 154 ILE B O 1
ATOM 2785 N N . SER B 1 155 ? -7.93 -13.812 0.416 1 83.81 155 SER B N 1
ATOM 2786 C CA . SER B 1 155 ? -9.203 -13.203 0.786 1 83.81 155 SER B CA 1
ATOM 2787 C C . SER B 1 155 ? -9.281 -11.758 0.312 1 83.81 155 SER B C 1
ATOM 2789 O O . SER B 1 155 ? -8.531 -10.898 0.787 1 83.81 155 SER B O 1
ATOM 2791 N N . GLY B 1 156 ? -10.141 -11.492 -0.523 1 77.25 156 GLY B N 1
ATOM 2792 C CA . GLY B 1 156 ? -10.32 -10.18 -1.132 1 77.25 156 GLY B CA 1
ATOM 2793 C C . GLY B 1 156 ? -10.523 -9.07 -0.116 1 77.25 156 GLY B C 1
ATOM 2794 O O . GLY B 1 156 ? -10.336 -7.895 -0.43 1 77.25 156 GLY B O 1
ATOM 2795 N N . SER B 1 157 ? -10.789 -9.438 1.188 1 81.56 157 SER B N 1
ATOM 2796 C CA . SER B 1 157 ? -11.133 -8.422 2.178 1 81.56 157 SER B CA 1
ATOM 2797 C C . SER B 1 157 ? -10.016 -8.25 3.203 1 81.56 157 SER B C 1
ATOM 2799 O O . SER B 1 157 ? -10.195 -7.547 4.207 1 81.56 157 SER B O 1
ATOM 2801 N N . ARG B 1 158 ? -8.891 -8.82 2.945 1 87 158 ARG B N 1
ATOM 2802 C CA . ARG B 1 158 ? -7.75 -8.633 3.838 1 87 158 ARG B CA 1
ATOM 2803 C C . ARG B 1 158 ? -7.332 -7.164 3.877 1 87 158 ARG B C 1
ATOM 2805 O O . ARG B 1 158 ? -7.387 -6.469 2.861 1 87 158 ARG B O 1
ATOM 2812 N N . ASP B 1 159 ? -6.828 -6.746 4.996 1 92.38 159 ASP B N 1
ATOM 2813 C CA . ASP B 1 159 ? -6.414 -5.352 5.125 1 92.38 159 ASP B CA 1
ATOM 2814 C C . ASP B 1 159 ? -5.195 -5.059 4.254 1 92.38 159 ASP B C 1
ATOM 2816 O O . ASP B 1 159 ? -4.387 -5.949 3.988 1 92.38 159 ASP B O 1
ATOM 2820 N N . LEU B 1 160 ? -5.023 -3.906 3.842 1 94.38 160 LEU B N 1
ATOM 2821 C CA . LEU B 1 160 ? -4.023 -3.479 2.869 1 94.38 160 LEU B CA 1
ATOM 2822 C C . LEU B 1 160 ? -2.613 -3.734 3.391 1 94.38 160 LEU B C 1
ATOM 2824 O O . LEU B 1 160 ? -1.741 -4.18 2.641 1 94.38 160 LEU B O 1
ATOM 2828 N N . ALA B 1 161 ? -2.395 -3.412 4.656 1 93.88 161 ALA B N 1
ATOM 2829 C CA . ALA B 1 161 ? -1.055 -3.582 5.211 1 93.88 161 ALA B CA 1
ATOM 2830 C C . ALA B 1 161 ? -0.602 -5.035 5.113 1 93.88 161 ALA B C 1
ATOM 2832 O O . ALA B 1 161 ? 0.566 -5.312 4.828 1 93.88 161 ALA B O 1
ATOM 2833 N N . THR B 1 162 ? -1.492 -5.93 5.32 1 95.19 162 THR B N 1
ATOM 2834 C CA . THR B 1 162 ? -1.18 -7.352 5.23 1 95.19 162 THR B CA 1
ATOM 2835 C C . THR B 1 162 ? -0.86 -7.746 3.791 1 95.19 162 THR B C 1
ATOM 2837 O O . THR B 1 162 ? 0.111 -8.461 3.539 1 95.19 162 THR B O 1
ATOM 2840 N N . VAL B 1 163 ? -1.626 -7.258 2.873 1 97 163 VAL B N 1
ATOM 2841 C CA . VAL B 1 163 ? -1.41 -7.547 1.459 1 97 163 VAL B CA 1
ATOM 2842 C C . VAL B 1 163 ? -0.046 -7.016 1.024 1 97 163 VAL B C 1
ATOM 2844 O O . VAL B 1 163 ? 0.729 -7.727 0.384 1 97 163 VAL B O 1
ATOM 2847 N N . ILE B 1 164 ? 0.26 -5.879 1.476 1 97 164 ILE B N 1
ATOM 2848 C CA . ILE B 1 164 ? 1.512 -5.227 1.105 1 97 164 ILE B CA 1
ATOM 2849 C C . ILE B 1 164 ? 2.689 -5.992 1.708 1 97 164 ILE B C 1
ATOM 2851 O O . ILE B 1 164 ? 3.723 -6.164 1.059 1 97 164 ILE B O 1
ATOM 2855 N N . ARG B 1 165 ? 2.541 -6.395 2.906 1 95.56 165 ARG B N 1
ATOM 2856 C CA . ARG B 1 165 ? 3.602 -7.168 3.543 1 95.56 165 ARG B CA 1
ATOM 2857 C C . ARG B 1 165 ? 3.906 -8.438 2.748 1 95.56 165 ARG B C 1
ATOM 2859 O O . ARG B 1 165 ? 5.074 -8.781 2.555 1 95.56 165 ARG B O 1
ATOM 2866 N N . LEU B 1 166 ? 2.883 -9.102 2.326 1 97.38 166 LEU B N 1
ATOM 2867 C CA . LEU B 1 166 ? 3.088 -10.305 1.532 1 97.38 166 LEU B CA 1
ATOM 2868 C C . LEU B 1 166 ? 3.74 -9.969 0.195 1 97.38 166 LEU B C 1
ATOM 2870 O O . LEU B 1 166 ? 4.66 -10.664 -0.244 1 97.38 166 LEU B O 1
ATOM 2874 N N . MET B 1 167 ? 3.289 -8.898 -0.447 1 97.44 167 MET B N 1
ATOM 2875 C CA . MET B 1 167 ? 3.869 -8.469 -1.717 1 97.44 167 MET B CA 1
ATOM 2876 C C . MET B 1 167 ? 5.359 -8.188 -1.565 1 97.44 167 MET B C 1
ATOM 2878 O O . MET B 1 167 ? 6.16 -8.578 -2.418 1 97.44 167 MET B O 1
ATOM 2882 N N . ASP B 1 168 ? 5.656 -7.555 -0.492 1 94.88 168 ASP B N 1
ATOM 2883 C CA . ASP B 1 168 ? 7.055 -7.219 -0.229 1 94.88 168 ASP B CA 1
ATOM 2884 C C . ASP B 1 168 ? 7.895 -8.477 -0.037 1 94.88 168 ASP B C 1
ATOM 2886 O O . ASP B 1 168 ? 9 -8.578 -0.571 1 94.88 168 ASP B O 1
ATOM 2890 N N . LEU B 1 169 ? 7.336 -9.359 0.694 1 95.94 169 LEU B N 1
ATOM 2891 C CA . LEU B 1 169 ? 8.023 -10.625 0.94 1 95.94 169 LEU B CA 1
ATOM 2892 C C . LEU B 1 169 ? 8.258 -11.375 -0.365 1 95.94 169 LEU B C 1
ATOM 2894 O O . LEU B 1 169 ? 9.367 -11.867 -0.613 1 95.94 169 LEU B O 1
ATOM 2898 N N . ILE B 1 170 ? 7.312 -11.445 -1.191 1 97.56 170 ILE B N 1
ATOM 2899 C CA . ILE B 1 170 ? 7.398 -12.141 -2.473 1 97.56 170 ILE B CA 1
ATOM 2900 C C . ILE B 1 170 ? 8.406 -11.43 -3.375 1 97.56 170 ILE B C 1
ATOM 2902 O O . ILE B 1 170 ? 9.195 -12.086 -4.062 1 97.56 170 ILE B O 1
ATOM 2906 N N . ASP B 1 171 ? 8.336 -10.156 -3.365 1 95.56 171 ASP B N 1
ATOM 2907 C CA . ASP B 1 171 ? 9.281 -9.367 -4.145 1 95.56 171 ASP B CA 1
ATOM 2908 C C . ASP B 1 171 ? 10.727 -9.695 -3.752 1 95.56 171 ASP B C 1
ATOM 2910 O O . ASP B 1 171 ? 11.57 -9.922 -4.617 1 95.56 171 ASP B O 1
ATOM 2914 N N . LYS B 1 172 ? 10.969 -9.867 -2.479 1 93.38 172 LYS B N 1
ATOM 2915 C CA . LYS B 1 172 ? 12.32 -10.055 -1.951 1 93.38 172 LYS B CA 1
ATOM 2916 C C . LYS B 1 172 ? 12.781 -11.5 -2.121 1 93.38 172 LYS B C 1
ATOM 2918 O O . LYS B 1 172 ? 13.977 -11.758 -2.27 1 93.38 172 LYS B O 1
ATOM 2923 N N . THR B 1 173 ? 11.867 -12.422 -2.102 1 95.81 173 THR B N 1
ATOM 2924 C CA . THR B 1 173 ? 12.25 -13.836 -2.078 1 95.81 173 THR B CA 1
ATOM 2925 C C . THR B 1 173 ? 12.148 -14.445 -3.473 1 95.81 173 THR B C 1
ATOM 2927 O O . THR B 1 173 ? 13.016 -15.211 -3.887 1 95.81 173 THR B O 1
ATOM 2930 N N . ILE B 1 174 ? 11.109 -14.102 -4.238 1 96.62 174 ILE B N 1
ATOM 2931 C CA . ILE B 1 174 ? 10.82 -14.734 -5.523 1 96.62 174 ILE B CA 1
ATOM 2932 C C . ILE B 1 174 ? 11.211 -13.797 -6.66 1 96.62 174 ILE B C 1
ATOM 2934 O O . ILE B 1 174 ? 11.727 -14.234 -7.688 1 96.62 174 ILE B O 1
ATOM 2938 N N . ASN B 1 175 ? 10.992 -12.531 -6.449 1 95.56 175 ASN B N 1
ATOM 2939 C CA . ASN B 1 175 ? 11.297 -11.492 -7.43 1 95.56 175 ASN B CA 1
ATOM 2940 C C . ASN B 1 175 ? 10.703 -11.82 -8.797 1 95.56 175 ASN B C 1
ATOM 2942 O O . ASN B 1 175 ? 11.422 -11.883 -9.789 1 95.56 175 ASN B O 1
ATOM 2946 N N . PRO B 1 176 ? 9.352 -11.977 -8.852 1 98.19 176 PRO B N 1
ATOM 2947 C CA . PRO B 1 176 ? 8.703 -12.297 -10.125 1 98.19 176 PRO B CA 1
ATOM 2948 C C . PRO B 1 176 ? 8.648 -11.109 -11.078 1 98.19 176 PRO B C 1
ATOM 2950 O O . PRO B 1 176 ? 8.961 -9.984 -10.68 1 98.19 176 PRO B O 1
ATOM 2953 N N . ASP B 1 177 ? 8.273 -11.414 -12.344 1 98.12 177 ASP B N 1
ATOM 2954 C CA . ASP B 1 177 ? 8.078 -10.352 -13.328 1 98.12 177 ASP B CA 1
ATOM 2955 C C . ASP B 1 177 ? 6.766 -9.617 -13.086 1 98.12 177 ASP B C 1
ATOM 2957 O O . ASP B 1 177 ? 6.703 -8.391 -13.219 1 98.12 177 ASP B O 1
ATOM 2961 N N . ILE B 1 178 ? 5.734 -10.398 -12.766 1 98.44 178 ILE B N 1
ATOM 2962 C CA . ILE B 1 178 ? 4.41 -9.828 -12.547 1 98.44 178 ILE B CA 1
ATOM 2963 C C . ILE B 1 178 ? 3.785 -10.445 -11.297 1 98.44 178 ILE B C 1
ATOM 2965 O O . ILE B 1 178 ? 3.902 -11.648 -11.062 1 98.44 178 ILE B O 1
ATOM 2969 N N . MET B 1 179 ? 3.195 -9.57 -10.539 1 98.62 179 MET B N 1
ATOM 2970 C CA . MET B 1 179 ? 2.307 -10 -9.469 1 98.62 179 MET B CA 1
ATOM 2971 C C . MET B 1 179 ? 0.864 -9.602 -9.758 1 98.62 179 MET B C 1
ATOM 2973 O O . MET B 1 179 ? 0.578 -8.43 -10.008 1 98.62 179 MET B O 1
ATOM 2977 N N . LEU B 1 180 ? 0.025 -10.539 -9.836 1 98.5 180 LEU B N 1
ATOM 2978 C CA . LEU B 1 180 ? -1.41 -10.305 -9.953 1 98.5 180 LEU B CA 1
ATOM 2979 C C . LEU B 1 180 ? -2.098 -10.461 -8.602 1 98.5 180 LEU B C 1
ATOM 2981 O O . LEU B 1 180 ? -2.098 -11.547 -8.016 1 98.5 180 LEU B O 1
ATOM 2985 N N . VAL B 1 181 ? -2.748 -9.406 -8.125 1 98.56 181 VAL B N 1
ATOM 2986 C CA . VAL B 1 181 ? -3.213 -9.375 -6.742 1 98.56 181 VAL B CA 1
ATOM 2987 C C . VAL B 1 181 ? -4.715 -9.117 -6.707 1 98.56 181 VAL B C 1
ATOM 2989 O O . VAL B 1 181 ? -5.18 -8.078 -7.18 1 98.56 181 VAL B O 1
ATOM 2992 N N . LYS B 1 182 ? -5.438 -10.078 -6.203 1 98.19 182 LYS B N 1
ATOM 2993 C CA . LYS B 1 182 ? -6.852 -9.852 -5.918 1 98.19 182 LYS B CA 1
ATOM 2994 C C . LYS B 1 182 ? -7.043 -9.273 -4.52 1 98.19 182 LYS B C 1
ATOM 2996 O O . LYS B 1 182 ? -6.914 -9.984 -3.521 1 98.19 182 LYS B O 1
ATOM 3001 N N . SER B 1 183 ? -7.387 -8.008 -4.453 1 97.38 183 SER B N 1
ATOM 3002 C CA . SER B 1 183 ? -7.504 -7.281 -3.191 1 97.38 183 SER B CA 1
ATOM 3003 C C . SER B 1 183 ? -8.375 -6.039 -3.346 1 97.38 183 SER B C 1
ATOM 3005 O O . SER B 1 183 ? -8.031 -5.129 -4.109 1 97.38 183 SER B O 1
ATOM 3007 N N . GLN B 1 184 ? -9.422 -6.051 -2.592 1 95.62 184 GLN B N 1
ATOM 3008 C CA . GLN B 1 184 ? -10.273 -4.871 -2.578 1 95.62 184 GLN B CA 1
ATOM 3009 C C . GLN B 1 184 ? -9.531 -3.654 -2.037 1 95.62 184 GLN B C 1
ATOM 3011 O O . GLN B 1 184 ? -9.648 -2.555 -2.582 1 95.62 184 GLN B O 1
ATOM 3016 N N . ALA B 1 185 ? -8.82 -3.877 -1.018 1 94.56 185 ALA B N 1
ATOM 3017 C CA . ALA B 1 185 ? -8.102 -2.789 -0.362 1 94.56 185 ALA B CA 1
ATOM 3018 C C . ALA B 1 185 ? -7.047 -2.189 -1.292 1 94.56 185 ALA B C 1
ATOM 3020 O O . ALA B 1 185 ? -6.883 -0.969 -1.346 1 94.56 185 ALA B O 1
ATOM 3021 N N . LEU B 1 186 ? -6.32 -3.031 -1.986 1 96.62 186 LEU B N 1
ATOM 3022 C CA . LEU B 1 186 ? -5.305 -2.543 -2.91 1 96.62 186 LEU B CA 1
ATOM 3023 C C . LEU B 1 186 ? -5.941 -1.765 -4.059 1 96.62 186 LEU B C 1
ATOM 3025 O O . LEU B 1 186 ? -5.438 -0.71 -4.453 1 96.62 186 LEU B O 1
ATOM 3029 N N . LYS B 1 187 ? -7.016 -2.33 -4.574 1 95.5 187 LYS B N 1
ATOM 3030 C CA . LYS B 1 187 ? -7.727 -1.612 -5.625 1 95.5 187 LYS B CA 1
ATOM 3031 C C . LYS B 1 187 ? -8.164 -0.23 -5.148 1 95.5 187 LYS B C 1
ATOM 3033 O O . LYS B 1 187 ? -7.945 0.768 -5.84 1 95.5 187 LYS B O 1
ATOM 3038 N N . LYS B 1 188 ? -8.766 -0.187 -4.012 1 94.19 188 LYS B N 1
ATOM 3039 C CA . LYS B 1 188 ? -9.227 1.083 -3.451 1 94.19 188 LYS B CA 1
ATOM 3040 C C . LYS B 1 188 ? -8.062 2.057 -3.281 1 94.19 188 LYS B C 1
ATOM 3042 O O . LYS B 1 188 ? -8.195 3.246 -3.574 1 94.19 188 LYS B O 1
ATOM 3047 N N . MET B 1 189 ? -6.969 1.573 -2.814 1 95.31 189 MET B N 1
ATOM 3048 C CA . MET B 1 189 ? -5.793 2.418 -2.627 1 95.31 189 MET B CA 1
ATOM 3049 C C . MET B 1 189 ? -5.32 2.992 -3.959 1 95.31 189 MET B C 1
ATOM 3051 O O . MET B 1 189 ? -5.055 4.191 -4.062 1 95.31 189 MET B O 1
ATOM 3055 N N . LEU B 1 190 ? -5.281 2.186 -4.918 1 96.06 190 LEU B N 1
ATOM 3056 C CA . LEU B 1 190 ? -4.777 2.611 -6.219 1 96.06 190 LEU B CA 1
ATOM 3057 C C . LEU B 1 190 ? -5.723 3.615 -6.867 1 96.06 190 LEU B C 1
ATOM 3059 O O . LEU B 1 190 ? -5.289 4.469 -7.648 1 96.06 190 LEU B O 1
ATOM 3063 N N . LEU B 1 191 ? -6.949 3.537 -6.543 1 94.94 191 LEU B N 1
ATOM 3064 C CA . LEU B 1 191 ? -7.938 4.441 -7.117 1 94.94 191 LEU B CA 1
ATOM 3065 C C . LEU B 1 191 ? -7.828 5.832 -6.5 1 94.94 191 LEU B C 1
ATOM 3067 O O . LEU B 1 191 ? -8.172 6.828 -7.137 1 94.94 191 LEU B O 1
ATOM 3071 N N . ARG B 1 192 ? -7.344 5.91 -5.297 1 95.56 192 ARG B N 1
ATOM 3072 C CA . ARG B 1 192 ? -7.387 7.199 -4.617 1 95.56 192 ARG B CA 1
ATOM 3073 C C . ARG B 1 192 ? -6 7.832 -4.555 1 95.56 192 ARG B C 1
ATOM 3075 O O . ARG B 1 192 ? -5.855 8.984 -4.133 1 95.56 192 ARG B O 1
ATOM 3082 N N . ALA B 1 193 ? -4.969 7.102 -4.93 1 97.06 193 ALA B N 1
ATOM 3083 C CA . ALA B 1 193 ? -3.6 7.586 -4.766 1 97.06 193 ALA B CA 1
ATOM 3084 C C . ALA B 1 193 ? -3.02 8.055 -6.098 1 97.06 193 ALA B C 1
ATOM 3086 O O . ALA B 1 193 ? -3.25 7.426 -7.133 1 97.06 193 ALA B O 1
ATOM 3087 N N . ARG B 1 194 ? -2.271 9.141 -6.055 1 95.44 194 ARG B N 1
ATOM 3088 C CA . ARG B 1 194 ? -1.56 9.656 -7.219 1 95.44 194 ARG B CA 1
ATOM 3089 C C . ARG B 1 194 ? -0.189 10.195 -6.824 1 95.44 194 ARG B C 1
ATOM 3091 O O . ARG B 1 194 ? 0.044 10.531 -5.66 1 95.44 194 ARG B O 1
ATOM 3098 N N . LEU B 1 195 ? 0.64 10.195 -7.793 1 95.94 195 LEU B N 1
ATOM 3099 C CA . LEU B 1 195 ? 1.939 10.82 -7.594 1 95.94 195 LEU B CA 1
ATOM 3100 C C . LEU B 1 195 ? 1.843 12.336 -7.777 1 95.94 195 LEU B C 1
ATOM 3102 O O . LEU B 1 195 ? 1.131 12.812 -8.664 1 95.94 195 LEU B O 1
ATOM 3106 N N . TRP B 1 196 ? 2.59 13.031 -6.926 1 94.38 196 TRP B N 1
ATOM 3107 C CA . TRP B 1 196 ? 2.734 14.461 -7.168 1 94.38 196 TRP B CA 1
ATOM 3108 C C . TRP B 1 196 ? 3.537 14.719 -8.438 1 94.38 196 TRP B C 1
ATOM 3110 O O . TRP B 1 196 ? 4.621 14.156 -8.617 1 94.38 196 TRP B O 1
ATOM 3120 N N . ILE B 1 197 ? 2.961 15.414 -9.398 1 85 197 ILE B N 1
ATOM 3121 C CA . ILE B 1 197 ? 3.646 15.852 -10.609 1 85 197 ILE B CA 1
ATOM 3122 C C . ILE B 1 197 ? 3.721 17.375 -10.641 1 85 197 ILE B C 1
ATOM 3124 O O . ILE B 1 197 ? 2.695 18.062 -10.555 1 85 197 ILE B O 1
ATOM 3128 N N . GLU B 1 198 ? 4.914 17.891 -10.43 1 73.88 198 GLU B N 1
ATOM 3129 C CA . GLU B 1 198 ? 5.105 19.344 -10.461 1 73.88 198 GLU B CA 1
ATOM 3130 C C . GLU B 1 198 ? 4.66 19.922 -11.797 1 73.88 198 GLU B C 1
ATOM 3132 O O . GLU B 1 198 ? 5.094 19.469 -12.859 1 73.88 198 GLU B O 1
ATOM 3137 N N . HIS B 1 199 ? 3.428 19.734 -12.289 1 59.31 199 HIS B N 1
ATOM 3138 C CA . HIS B 1 199 ? 3.174 20.391 -13.562 1 59.31 199 HIS B CA 1
ATOM 3139 C C . HIS B 1 199 ? 3.486 21.875 -13.492 1 59.31 199 HIS B C 1
ATOM 3141 O O . HIS B 1 199 ? 3.234 22.516 -12.469 1 59.31 199 HIS B O 1
ATOM 3147 N N . PRO B 1 200 ? 4.266 22.391 -14.328 1 51.5 200 PRO B N 1
ATOM 3148 C CA . PRO B 1 200 ? 4.285 23.859 -14.445 1 51.5 200 PRO B CA 1
ATOM 3149 C C . PRO B 1 200 ? 2.912 24.484 -14.211 1 51.5 200 PRO B C 1
ATOM 3151 O O . PRO B 1 200 ? 2.814 25.562 -13.625 1 51.5 200 PRO B O 1
ATOM 3154 N N . LEU B 1 201 ? 1.828 24.031 -14.883 1 44.16 201 LEU B N 1
ATOM 3155 C CA . LEU B 1 201 ? 0.474 24.578 -14.852 1 44.16 201 LEU B CA 1
ATOM 3156 C C . LEU B 1 201 ? -0.253 24.141 -13.578 1 44.16 201 LEU B C 1
ATOM 3158 O O . LEU B 1 201 ? -1.464 24.328 -13.461 1 44.16 201 LEU B O 1
ATOM 3162 N N . ASN B 1 202 ? 0.052 23.312 -12.781 1 44.47 202 ASN B N 1
ATOM 3163 C CA . ASN B 1 202 ? -0.669 22.797 -11.625 1 44.47 202 ASN B CA 1
ATOM 3164 C C . ASN B 1 202 ? -1.226 23.922 -10.758 1 44.47 202 ASN B C 1
ATOM 3166 O O . ASN B 1 202 ? -1.751 23.672 -9.672 1 44.47 202 ASN B O 1
ATOM 3170 N N . ALA B 1 203 ? -0.95 25.203 -10.914 1 38.94 203 ALA B N 1
ATOM 3171 C CA . ALA B 1 203 ? -1.751 26.297 -10.375 1 38.94 203 ALA B CA 1
ATOM 3172 C C . ALA B 1 203 ? -3.242 26 -10.492 1 38.94 203 ALA B C 1
ATOM 3174 O O . ALA B 1 203 ? -4.023 26.312 -9.594 1 38.94 203 ALA B O 1
ATOM 3175 N N . LYS B 1 204 ? -3.828 25.672 -11.719 1 37.16 204 LYS B N 1
ATOM 3176 C CA . LYS B 1 204 ? -5.266 25.719 -11.961 1 37.16 204 LYS B CA 1
ATOM 3177 C C . LYS B 1 204 ? -5.938 24.391 -11.602 1 37.16 204 LYS B C 1
ATOM 3179 O O . LYS B 1 204 ? -7.164 24.297 -11.609 1 37.16 204 LYS B O 1
ATOM 3184 N N . VAL B 1 205 ? -5.285 23.156 -11.719 1 36.19 205 VAL B N 1
ATOM 3185 C CA . VAL B 1 205 ? -6.102 21.953 -11.758 1 36.19 205 VAL B CA 1
ATOM 3186 C C . VAL B 1 205 ? -6.301 21.406 -10.352 1 36.19 205 VAL B C 1
ATOM 3188 O O . VAL B 1 205 ? -6.941 20.359 -10.156 1 36.19 205 VAL B O 1
ATOM 3191 N N . LEU B 1 206 ? -5.543 21.703 -9.422 1 30.81 206 LEU B N 1
ATOM 3192 C CA . LEU B 1 206 ? -5.969 21.156 -8.141 1 30.81 206 LEU B CA 1
ATOM 3193 C C . LEU B 1 206 ? -7.211 21.875 -7.625 1 30.81 206 LEU B C 1
ATOM 3195 O O . LEU B 1 206 ? -7.285 23.109 -7.68 1 30.81 206 LEU B O 1
#

Organism: Symbiodinium microadriaticum (NCBI:txid2951)

Secondary structure (DSSP, 8-state):
---------------------------------------------------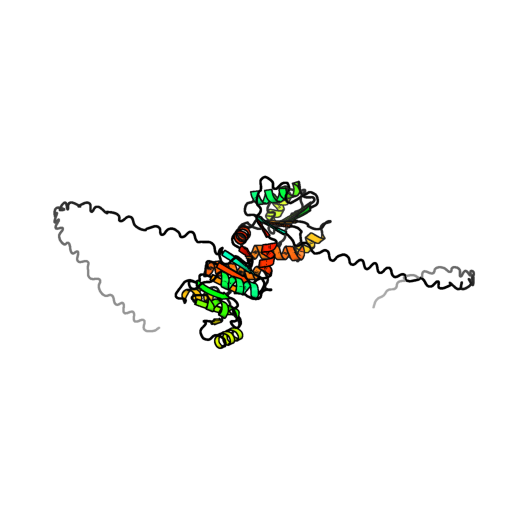----PPEEEEESSHHHHHHHHHHH--TT-EEEEES-TTSHHHHHHHTTSSEEEEEES-HHHHHHHHHH-TTSEEEES-TT-HHHHHHHHHHSSS---EEEE-S-TT--HHHHHHHHHHHHHHT--SEEEEE-HHHHHHHHHEEE----TTTTS--/-------------------------------------------------------PPEEEEESSHHHHHHHHHHH--TT-EEEEES-TTSHHHHHHHTTSSEEEEEES-HHHHHHHHHH-TTSEEEES-TT-HHHHHHHHHHSSS---EEEE-S-TTS-HHHHHHHHHHHHHHT--SEEEEE-HHHHHHHHHEEE----TTTTT--

InterPro domains:
  IPR002877 Ribosomal RNA methyltransferase, FtsJ domain [PF01728] (75-172)
  IPR029063 S-adenosyl-L-methionine-dependent methyltransferase superfamily [G3DSA:3.40.50.150] (58-169)
  IPR029063 S-adenosyl-L-methionine-dependent methyltransferase superfamily [SSF53335] (65-133)

Nearest PDB structures (foldseek):
  6m81-assembly1_C-2  TM=7.195E-01  e=3.124E-06  Streptomyces fradiae
  4oqd-assembly2_C  TM=7.178E-01  e=4.855E-06  Streptomyces fradiae
  3ccf-assembly1_A  TM=7.393E-01  e=1.330E-05  Trichormus variabilis ATCC 29413
  3tqs-assembly2_B  TM=7.104E-01  e=1.101E-05  Coxiella burnetii
  6nvm-assembly1_A  TM=6.934E-01  e=1.940E-05  Saccharopolyspora erythraea

Radius of gyration: 41.94 Å; Cα contacts (8 Å, |Δi|>4): 601; chains: 2; bounding box: 140×108×111 Å

Foldseek 3Di:
DDDPPCVPCPDDPDDDPPPPDDDPPPVPDPPPPDPPPPPCPVPPDDPPPPPPPLQAAAEAEAADVVVLLVVLVVPAAADAEEEEEPCFLNPSVVSNVVGYVAYEYEDQDPVRQVNNCVVPVPHHYDHRDLLPLVVVLVVQVVDPDAHAEYEYDPDQADAPVVVVSSVVSCCVRRVHNYYYYHHPNVVVCVVVDDDDDVPPVVVPDD/DDDDDDDPDDDDDDDDDDDDDDPPVPPPDPPPPDPPPPPCPVPCVVVPPPPPPLQAAAEAEAADVVVLLVVLVVPAAQDAEEEEEPCFLPPSVVSNVVGYVAYEYEDQDPVRQVNNCVVPVPHHYDHRDLLPLVVVLVVQVVDPDAHQEYEYDPDQADAPVVVVSSVVSCCVRRVHNYYYYHHPNVVVCVVVDDDDDVPPVVPPPD